Protein AF-A0A6H1Q401-F1 (afdb_monomer_lite)

Foldseek 3Di:
DDPDPVVVVVVVCVVQPPVVVNVVCVVVVVVVVVVVLVVVVVVVPPVNVVVVVVVVVVVVVVVVVVVVVVVVVVVVVVVVVVVVVVVVVVVVVVVVVVVVVVVVVVVVVVVVVVCVVCVVPLQDFDLPDKDKWFWDDQPPDVQFGKTKTQAAVCRVADFLWFKADPQAGQATWHAGDHGMTMGGGQLHQPNWAWKAKPPPRWTFIWGHDHQFKIKTQTTPDLDDDPDPDKIWIWGCCPPVSDRTGRGFFTFDPPPPPPDDSRITMGGGPDGNPDGGMIMTTDGDSPPDPPDPPCVVVVVVVVVVVVVVVVVVVVVVVVVVVVVVVVVVVVVVVVVVVVVVVVVVVVVVVVVVVVVVVVVVVVVVVVVVVVVLVVLLVVLCVQQVVLQDDDPPDPHDHPPDPLSSVCSNVSNDRD

Organism: NCBI:txid2563896

Structure (mmCIF, N/CA/C/O backbone):
data_AF-A0A6H1Q401-F1
#
_entry.id   AF-A0A6H1Q401-F1
#
loop_
_atom_site.group_PDB
_atom_site.id
_atom_site.type_symbol
_atom_site.label_atom_id
_atom_site.label_alt_id
_atom_site.label_comp_id
_atom_site.label_asym_id
_atom_site.label_entity_id
_atom_site.label_seq_id
_atom_site.pdbx_PDB_ins_code
_atom_site.Cartn_x
_atom_site.Cartn_y
_atom_site.Cartn_z
_atom_site.occupancy
_atom_site.B_iso_or_equiv
_atom_site.auth_seq_id
_atom_site.auth_comp_id
_atom_site.auth_asym_id
_atom_site.auth_atom_id
_atom_site.pdbx_PDB_model_num
ATOM 1 N N . MET A 1 1 ? 24.327 -22.464 123.423 1.00 46.72 1 MET A N 1
ATOM 2 C CA . MET A 1 1 ? 24.955 -21.302 122.761 1.00 46.72 1 MET A CA 1
ATOM 3 C C . MET A 1 1 ? 24.947 -21.636 121.276 1.00 46.72 1 MET A C 1
ATOM 5 O O . MET A 1 1 ? 25.871 -22.270 120.793 1.00 46.72 1 MET A O 1
ATOM 9 N N . GLU A 1 2 ? 23.801 -21.433 120.619 1.00 46.38 2 GLU A N 1
ATOM 10 C CA . GLU A 1 2 ? 23.568 -21.918 119.252 1.00 46.38 2 GLU A CA 1
ATOM 11 C C . GLU A 1 2 ? 24.184 -20.957 118.235 1.00 46.38 2 GLU A C 1
ATOM 13 O O . GLU A 1 2 ? 23.692 -19.850 118.025 1.00 46.38 2 GLU A O 1
ATOM 18 N N . THR A 1 3 ? 25.275 -21.387 117.607 1.00 54.56 3 THR A N 1
ATOM 19 C CA . THR A 1 3 ? 25.833 -20.758 116.412 1.00 54.56 3 THR A CA 1
ATOM 20 C C . THR A 1 3 ? 25.003 -21.209 115.213 1.00 54.56 3 THR A C 1
ATOM 22 O O . THR A 1 3 ? 25.087 -22.346 114.747 1.00 54.56 3 THR A O 1
ATOM 25 N N . SER A 1 4 ? 24.102 -20.331 114.778 1.00 55.44 4 SER A N 1
ATOM 26 C CA . SER A 1 4 ? 23.116 -20.632 113.744 1.00 55.44 4 SER A CA 1
ATOM 27 C C . SER A 1 4 ? 23.764 -20.862 112.369 1.00 55.44 4 SER A C 1
ATOM 29 O O . SER A 1 4 ? 24.784 -20.264 112.025 1.00 55.44 4 SER A O 1
ATOM 31 N N . ARG A 1 5 ? 23.115 -21.700 111.547 1.00 59.97 5 ARG A N 1
ATOM 32 C CA . ARG A 1 5 ? 23.405 -21.936 110.115 1.00 59.97 5 ARG A CA 1
ATOM 33 C C . ARG A 1 5 ? 23.562 -20.655 109.283 1.00 59.97 5 ARG A C 1
ATOM 35 O O . ARG A 1 5 ? 24.120 -20.730 108.186 1.00 59.97 5 ARG A O 1
ATOM 42 N N . ASP A 1 6 ? 23.099 -19.512 109.781 1.00 59.75 6 ASP A N 1
ATOM 43 C CA . ASP A 1 6 ? 23.220 -18.239 109.084 1.00 59.75 6 ASP A CA 1
ATOM 44 C C . ASP A 1 6 ? 24.671 -17.759 109.007 1.00 59.75 6 ASP A C 1
ATOM 46 O O . ASP A 1 6 ? 25.044 -17.209 107.975 1.00 59.75 6 ASP A O 1
ATOM 50 N N . ASP A 1 7 ? 25.540 -18.070 109.976 1.00 62.19 7 ASP A N 1
ATOM 51 C CA . ASP A 1 7 ? 26.945 -17.631 109.917 1.00 62.19 7 ASP A CA 1
ATOM 52 C C . ASP A 1 7 ? 27.713 -18.275 108.752 1.00 62.19 7 ASP A C 1
ATOM 54 O O . ASP A 1 7 ? 28.533 -17.620 108.109 1.00 62.19 7 ASP A O 1
ATOM 58 N N . PHE A 1 8 ? 27.400 -19.525 108.390 1.00 66.19 8 PHE A N 1
ATOM 59 C CA . PHE A 1 8 ? 28.020 -20.193 107.238 1.00 66.19 8 PHE A CA 1
ATOM 60 C C . PHE A 1 8 ? 27.525 -19.622 105.904 1.00 66.19 8 PHE A C 1
ATOM 62 O O . PHE A 1 8 ? 28.304 -19.441 104.968 1.00 66.19 8 PHE A O 1
ATOM 69 N N . VAL A 1 9 ? 26.229 -19.311 105.809 1.00 64.12 9 VAL A N 1
ATOM 70 C CA . VAL A 1 9 ? 25.626 -18.730 104.599 1.00 64.12 9 VAL A CA 1
ATOM 71 C C . VAL A 1 9 ? 26.053 -17.271 104.429 1.00 64.12 9 VAL A C 1
ATOM 73 O O . VAL A 1 9 ? 26.276 -16.827 103.303 1.00 64.12 9 VAL A O 1
ATOM 76 N N . ILE A 1 10 ? 26.238 -16.540 105.530 1.00 64.44 10 ILE A N 1
ATOM 77 C CA . ILE A 1 10 ? 26.769 -15.175 105.548 1.00 64.44 10 ILE A CA 1
ATOM 78 C C . ILE A 1 10 ? 28.270 -15.181 105.227 1.00 64.44 10 ILE A C 1
ATOM 80 O O . ILE A 1 10 ? 28.713 -14.342 104.442 1.00 64.44 10 ILE A O 1
ATOM 84 N N . ALA A 1 11 ? 29.051 -16.151 105.716 1.00 66.69 11 ALA A N 1
ATOM 85 C CA . ALA A 1 11 ? 30.448 -16.347 105.313 1.00 66.69 11 ALA A CA 1
ATOM 86 C C . ALA A 1 11 ? 30.572 -16.678 103.812 1.00 66.69 11 ALA A C 1
ATOM 88 O O . ALA A 1 11 ? 31.383 -16.078 103.108 1.00 66.69 11 ALA A O 1
ATOM 89 N N . LEU A 1 12 ? 29.707 -17.551 103.282 1.00 65.69 12 LEU A N 1
ATOM 90 C CA . LEU A 1 12 ? 29.669 -17.883 101.855 1.00 65.69 12 LEU A CA 1
ATOM 91 C C . LEU A 1 12 ? 29.253 -16.673 100.998 1.00 65.69 12 LEU A C 1
ATOM 93 O O . LEU A 1 12 ? 29.895 -16.371 99.992 1.00 65.69 12 LEU A O 1
ATOM 97 N N . ARG A 1 13 ? 28.207 -15.938 101.408 1.00 58.16 13 ARG A N 1
ATOM 98 C CA . ARG A 1 13 ? 27.753 -14.720 100.715 1.00 58.16 13 ARG A CA 1
ATOM 99 C C . ARG A 1 13 ? 28.792 -13.609 100.776 1.00 58.16 13 ARG A C 1
ATOM 101 O O . ARG A 1 13 ? 28.989 -12.931 99.774 1.00 58.16 13 ARG A O 1
ATOM 108 N N . SER A 1 14 ? 29.467 -13.420 101.906 1.00 60.62 14 SER A N 1
ATOM 109 C CA . SER A 1 14 ? 30.488 -12.376 102.059 1.00 60.62 14 SER A CA 1
ATOM 110 C C . SER A 1 14 ? 31.772 -12.696 101.289 1.00 60.62 14 SER A C 1
ATOM 112 O O . SER A 1 14 ? 32.354 -11.784 100.699 1.00 60.62 14 SER A O 1
ATOM 114 N N . ALA A 1 15 ? 32.155 -13.974 101.183 1.00 59.97 15 ALA A N 1
ATOM 115 C CA . ALA A 1 15 ? 33.244 -14.414 100.312 1.00 59.97 15 ALA A CA 1
ATOM 116 C C . ALA A 1 15 ? 32.922 -14.202 98.817 1.00 59.97 15 ALA A C 1
ATOM 118 O O . ALA A 1 15 ? 33.804 -13.820 98.047 1.00 59.97 15 ALA A O 1
ATOM 119 N N . PHE A 1 16 ? 31.657 -14.378 98.406 1.00 57.44 16 PHE A N 1
ATOM 120 C CA . PHE A 1 16 ? 31.231 -14.257 97.004 1.00 57.44 16 PHE A CA 1
ATOM 121 C C . PHE A 1 16 ? 30.747 -12.863 96.563 1.00 57.44 16 PHE A C 1
ATOM 123 O O . PHE A 1 16 ? 30.596 -12.650 95.360 1.00 57.44 16 PHE A O 1
ATOM 130 N N . LEU A 1 17 ? 30.509 -11.905 97.472 1.00 58.00 17 LEU A N 1
ATOM 131 C CA . LEU A 1 17 ? 29.893 -10.598 97.156 1.00 58.00 17 LEU A CA 1
ATOM 132 C C . LEU A 1 17 ? 30.788 -9.368 97.411 1.00 58.00 17 LEU A C 1
ATOM 134 O O . LEU A 1 17 ? 30.283 -8.251 97.520 1.00 58.00 17 LEU A O 1
ATOM 138 N N . LYS A 1 18 ? 32.121 -9.512 97.437 1.00 56.69 18 LYS A N 1
ATOM 139 C CA . LYS A 1 18 ? 33.038 -8.357 97.339 1.00 56.69 18 LYS A CA 1
ATOM 140 C C . LYS A 1 18 ? 33.440 -8.137 95.869 1.00 56.69 18 LYS A C 1
ATOM 142 O O . LYS A 1 18 ? 34.248 -8.872 95.309 1.00 56.69 18 LYS A O 1
ATOM 147 N N . LYS A 1 19 ? 32.867 -7.104 95.230 1.00 58.31 19 LYS A N 1
ATOM 148 C CA . LYS A 1 19 ? 32.931 -6.804 93.774 1.00 58.31 19 LYS A CA 1
ATOM 149 C C . LYS A 1 19 ? 34.328 -6.808 93.118 1.00 58.31 19 LYS A C 1
ATOM 151 O O . LYS A 1 19 ? 34.412 -7.001 91.911 1.00 58.31 19 LYS A O 1
ATOM 156 N N . GLY A 1 20 ? 35.417 -6.615 93.867 1.00 59.16 20 GLY A N 1
ATOM 157 C CA . GLY A 1 20 ? 36.781 -6.593 93.310 1.00 59.16 20 GLY A CA 1
ATOM 158 C C . GLY A 1 20 ? 37.364 -7.976 92.984 1.00 59.16 20 GLY A C 1
ATOM 159 O O . GLY A 1 20 ? 38.128 -8.117 92.031 1.00 59.16 20 GLY A O 1
ATOM 160 N N . THR A 1 21 ? 36.987 -9.014 93.737 1.00 56.66 21 THR A N 1
ATOM 161 C CA . THR A 1 21 ? 37.436 -10.401 93.511 1.00 56.66 21 THR A CA 1
ATOM 162 C C . THR A 1 21 ? 36.475 -11.176 92.608 1.00 56.66 21 THR A C 1
ATOM 164 O O . THR A 1 21 ? 36.896 -12.111 91.935 1.00 56.66 21 THR A O 1
ATOM 167 N N . GLN A 1 22 ? 35.215 -10.741 92.511 1.00 55.84 22 GLN A N 1
ATOM 168 C CA . GLN A 1 22 ? 34.141 -11.408 91.768 1.00 55.84 22 GLN A CA 1
ATOM 169 C C . GLN A 1 22 ? 34.424 -11.555 90.264 1.00 55.84 22 GLN A C 1
ATOM 171 O O . GLN A 1 22 ? 34.212 -12.627 89.705 1.00 55.84 22 GLN A O 1
ATOM 176 N N . GLN A 1 23 ? 34.949 -10.515 89.604 1.00 58.62 23 GLN A N 1
ATOM 177 C CA . GLN A 1 23 ? 35.288 -10.607 88.178 1.00 58.62 23 GLN A CA 1
ATOM 178 C C . GLN A 1 23 ? 36.553 -11.431 87.934 1.00 58.62 23 GLN A C 1
ATOM 180 O O . GLN A 1 23 ? 36.588 -12.211 86.989 1.00 58.62 23 GLN A O 1
ATOM 185 N N . ARG A 1 24 ? 37.565 -11.321 88.804 1.00 56.19 24 ARG A N 1
ATOM 186 C CA . ARG A 1 24 ? 38.810 -12.091 88.665 1.00 56.19 24 ARG A CA 1
ATOM 187 C C . ARG A 1 24 ? 38.565 -13.582 88.885 1.00 56.19 24 ARG A C 1
ATOM 189 O O . ARG A 1 24 ? 39.022 -14.371 88.073 1.00 56.19 24 ARG A O 1
ATOM 196 N N . PHE A 1 25 ? 37.782 -13.958 89.898 1.00 59.19 25 PHE A N 1
ATOM 197 C CA . PHE A 1 25 ? 37.389 -15.351 90.126 1.00 59.19 25 PH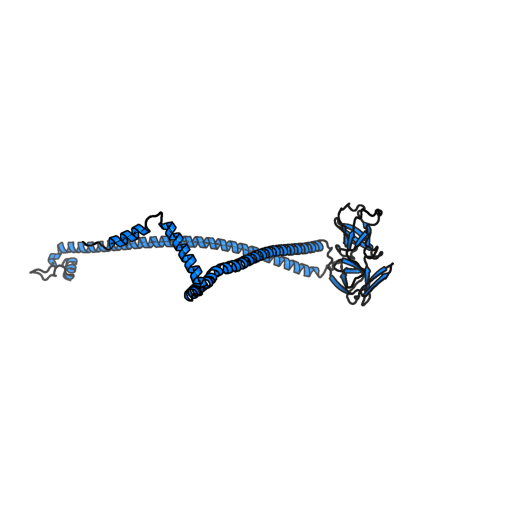E A CA 1
ATOM 198 C C . PHE A 1 25 ? 36.395 -15.869 89.083 1.00 59.19 25 PHE A C 1
ATOM 200 O O . PHE A 1 25 ? 36.513 -17.022 88.691 1.00 59.19 25 PHE A O 1
ATOM 207 N N . SER A 1 26 ? 35.460 -15.049 88.589 1.00 69.38 26 SER A N 1
ATOM 208 C CA . SER A 1 26 ? 34.525 -15.466 87.533 1.00 69.38 26 SER A CA 1
ATOM 209 C C . SER A 1 26 ? 35.250 -15.746 86.217 1.00 69.38 26 SER A C 1
ATOM 211 O O . SER A 1 26 ? 35.066 -16.809 85.639 1.00 69.38 26 SER A O 1
ATOM 213 N N . LEU A 1 27 ? 36.143 -14.849 85.785 1.00 71.62 27 LEU A N 1
ATOM 214 C CA . LEU A 1 27 ? 36.872 -14.981 84.521 1.00 71.62 27 LEU A CA 1
ATOM 215 C C . LEU A 1 27 ? 37.954 -16.071 84.604 1.00 71.62 27 LEU A C 1
ATOM 217 O O . LEU A 1 27 ? 38.062 -16.876 83.686 1.00 71.62 27 LEU A O 1
ATOM 221 N N . LEU A 1 28 ? 38.683 -16.175 85.727 1.00 78.12 28 LEU A N 1
ATOM 222 C CA . LEU A 1 28 ? 39.597 -17.302 85.969 1.00 78.12 28 LEU A CA 1
ATOM 223 C C . LEU A 1 28 ? 38.854 -18.633 86.050 1.00 78.12 28 LEU A C 1
ATOM 225 O O . LEU A 1 28 ? 39.354 -19.611 85.516 1.00 78.12 28 LEU A O 1
ATOM 229 N N . SER A 1 29 ? 37.671 -18.678 86.667 1.00 78.62 29 SER A N 1
ATOM 230 C CA . SER A 1 29 ? 36.835 -19.881 86.694 1.00 78.62 29 SER A CA 1
ATOM 231 C C . SER A 1 29 ? 36.360 -20.243 85.290 1.00 78.62 29 SER A C 1
ATOM 233 O O . SER A 1 29 ? 36.477 -21.391 84.893 1.00 78.62 29 SER A O 1
ATOM 235 N N . LEU A 1 30 ? 35.913 -19.274 84.488 1.00 80.50 30 LEU A N 1
ATOM 236 C CA . LEU A 1 30 ? 35.457 -19.510 83.116 1.00 80.50 30 LEU A CA 1
ATOM 237 C C . LEU A 1 30 ? 36.600 -19.984 82.209 1.00 80.50 30 LEU A C 1
ATOM 239 O O . LEU A 1 30 ? 36.425 -20.939 81.459 1.00 80.50 30 LEU A O 1
ATOM 243 N N . ILE A 1 31 ? 37.783 -19.373 82.322 1.00 83.75 31 ILE A N 1
ATOM 244 C CA . ILE A 1 31 ? 38.999 -19.819 81.629 1.00 83.75 31 ILE A CA 1
ATOM 245 C C . ILE A 1 31 ? 39.406 -21.208 82.120 1.00 83.75 31 ILE A C 1
ATOM 247 O O . ILE A 1 31 ? 39.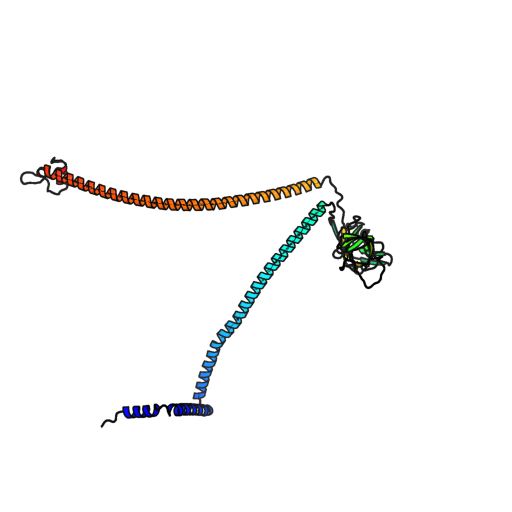707 -22.069 81.301 1.00 83.75 31 ILE A O 1
ATOM 251 N N . PHE A 1 32 ? 39.379 -21.452 83.430 1.00 86.44 32 PHE A N 1
ATOM 252 C CA . PHE A 1 32 ? 39.689 -22.755 84.007 1.00 86.44 32 PHE A CA 1
ATOM 253 C C . PHE A 1 32 ? 38.725 -23.817 83.482 1.00 86.44 32 PHE A C 1
ATOM 255 O O . PHE A 1 32 ? 39.187 -24.789 82.909 1.00 86.44 32 PHE A O 1
ATOM 262 N N . PHE A 1 33 ? 37.411 -23.595 83.550 1.00 84.31 33 PHE A N 1
ATOM 263 C CA . PHE A 1 33 ? 36.400 -24.485 82.983 1.00 84.31 33 PHE A CA 1
ATOM 264 C C . PHE A 1 33 ? 36.566 -24.661 81.475 1.00 84.31 33 PHE A C 1
ATOM 266 O O . PHE A 1 33 ? 36.446 -25.781 80.999 1.00 84.31 33 PHE A O 1
ATOM 273 N N . SER A 1 34 ? 36.886 -23.607 80.721 1.00 84.94 34 SER A N 1
ATOM 274 C CA . SER A 1 34 ? 37.152 -23.702 79.282 1.00 84.94 34 SER A CA 1
ATOM 275 C C . SER A 1 34 ? 38.368 -24.579 78.993 1.00 84.94 34 SER A C 1
ATOM 277 O O . SER A 1 34 ? 38.298 -25.440 78.123 1.00 84.94 34 SER A O 1
ATOM 279 N N . ILE A 1 35 ? 39.472 -24.391 79.722 1.00 85.94 35 ILE A N 1
ATOM 280 C CA . ILE A 1 35 ? 40.687 -25.204 79.588 1.00 85.94 35 ILE A CA 1
ATOM 281 C C . ILE A 1 35 ? 40.404 -26.636 80.042 1.00 85.94 35 ILE A C 1
ATOM 283 O O . ILE A 1 35 ? 40.781 -27.575 79.353 1.00 85.94 35 ILE A O 1
ATOM 287 N N . THR A 1 36 ? 39.691 -26.819 81.153 1.00 82.12 36 THR A N 1
ATOM 288 C CA . THR A 1 36 ? 39.237 -28.120 81.647 1.00 82.12 36 THR A CA 1
ATOM 289 C C . THR A 1 36 ? 38.385 -28.817 80.593 1.00 82.12 36 THR A C 1
ATOM 291 O O . THR A 1 36 ? 38.671 -29.959 80.279 1.00 82.12 36 THR A O 1
ATOM 294 N N . PHE A 1 37 ? 37.413 -28.153 79.966 1.00 78.25 37 PHE A N 1
ATOM 295 C CA . PHE A 1 37 ? 36.607 -28.739 78.892 1.00 78.25 37 PHE A CA 1
ATOM 296 C C . PHE A 1 37 ? 37.421 -29.062 77.640 1.00 78.25 37 PHE A C 1
ATOM 298 O O . PHE A 1 37 ? 37.177 -30.095 77.025 1.00 78.25 37 PHE A O 1
ATOM 305 N N . LEU A 1 38 ? 38.400 -28.232 77.278 1.00 80.81 38 LEU A N 1
ATOM 306 C CA . LEU A 1 38 ? 39.272 -28.468 76.124 1.00 80.81 38 LEU A CA 1
ATOM 307 C C . LEU A 1 38 ? 40.192 -29.675 76.370 1.00 80.81 38 LEU A C 1
ATOM 309 O O . LEU A 1 38 ? 40.321 -30.551 75.518 1.00 80.81 38 LEU A O 1
ATOM 313 N N . VAL A 1 39 ? 40.755 -29.772 77.576 1.00 80.00 39 VAL A N 1
ATOM 314 C CA . VAL A 1 39 ? 41.571 -30.907 78.027 1.00 80.00 39 VAL A CA 1
ATOM 315 C C . VAL A 1 39 ? 40.718 -32.171 78.173 1.00 80.00 39 VAL A C 1
ATOM 317 O O . VAL A 1 39 ? 41.098 -33.224 77.680 1.00 80.00 39 VAL A O 1
ATOM 320 N N . LEU A 1 40 ? 39.529 -32.097 78.773 1.00 71.62 40 LEU A N 1
ATOM 321 C CA . LEU A 1 40 ? 38.599 -33.229 78.830 1.00 71.62 40 LEU A CA 1
ATOM 322 C C . LEU A 1 40 ? 38.137 -33.646 77.423 1.00 71.62 40 LEU A C 1
ATOM 324 O O . LEU A 1 40 ? 37.938 -34.832 77.174 1.00 71.62 40 LEU A O 1
ATOM 328 N N . GLY A 1 41 ? 38.006 -32.699 76.493 1.00 69.25 41 GLY A N 1
ATOM 329 C CA . GLY A 1 41 ? 37.706 -32.966 75.089 1.00 69.25 41 GLY A CA 1
ATOM 330 C C . GLY A 1 41 ? 38.818 -33.742 74.381 1.00 69.25 41 GLY A C 1
ATOM 331 O O . GLY A 1 41 ? 38.518 -34.625 73.581 1.00 69.25 41 GLY A O 1
ATOM 332 N N . SER A 1 42 ? 40.089 -33.496 74.721 1.00 74.94 42 SER A N 1
ATOM 333 C CA . SER A 1 42 ? 41.223 -34.225 74.132 1.00 74.94 42 SER A CA 1
ATOM 334 C C . SER A 1 42 ? 41.362 -35.666 74.640 1.00 74.94 42 SER A C 1
ATOM 336 O O . SER A 1 42 ? 41.959 -36.499 73.961 1.00 74.94 42 SER A O 1
ATOM 338 N N . PHE A 1 43 ? 40.764 -36.001 75.790 1.00 70.75 43 PHE A N 1
ATOM 339 C CA . PHE A 1 43 ? 40.815 -37.343 76.386 1.00 70.75 43 PHE A CA 1
ATOM 340 C C . PHE A 1 43 ? 39.794 -38.350 75.813 1.00 70.75 43 PHE A C 1
ATOM 342 O O . PHE A 1 43 ? 39.603 -39.420 76.388 1.00 70.75 43 PHE A O 1
ATOM 349 N N . ASN A 1 44 ? 39.140 -38.061 74.679 1.00 64.62 44 ASN A N 1
ATOM 350 C CA . ASN A 1 44 ? 38.144 -38.945 74.043 1.00 64.62 44 ASN A CA 1
ATOM 351 C C . ASN A 1 44 ? 37.035 -39.428 75.005 1.00 64.62 44 ASN A C 1
ATOM 353 O O . ASN A 1 44 ? 36.508 -40.539 74.880 1.00 64.62 44 ASN A O 1
ATOM 357 N N . PHE A 1 45 ? 36.647 -38.599 75.981 1.00 72.25 45 PHE A N 1
ATOM 358 C CA . PHE A 1 45 ? 35.564 -38.949 76.894 1.00 72.25 45 PHE A CA 1
ATOM 359 C C . PHE A 1 45 ? 34.232 -39.030 76.140 1.00 72.25 45 PHE A C 1
ATOM 361 O O . PHE A 1 45 ? 33.754 -38.063 75.543 1.00 72.25 45 PHE A O 1
ATOM 368 N N . LYS A 1 46 ? 33.581 -40.193 76.233 1.00 74.38 46 LYS A N 1
ATOM 369 C CA . LYS A 1 46 ? 32.341 -40.509 75.506 1.00 74.38 46 LYS A CA 1
ATOM 370 C C . LYS A 1 46 ? 31.225 -39.479 75.740 1.00 74.38 46 LYS A C 1
ATOM 372 O O . LYS A 1 46 ? 30.482 -39.176 74.811 1.00 74.38 46 LYS A O 1
ATOM 377 N N . ALA A 1 47 ? 31.139 -38.901 76.941 1.00 77.25 47 ALA A N 1
ATOM 378 C CA . ALA A 1 47 ? 30.142 -37.886 77.293 1.00 77.25 47 ALA A CA 1
ATOM 379 C C . ALA A 1 47 ? 30.234 -36.617 76.424 1.00 77.25 47 ALA A C 1
ATOM 381 O O . ALA A 1 47 ? 29.209 -36.090 76.001 1.00 77.25 47 ALA A O 1
ATOM 382 N N . ILE A 1 48 ? 31.447 -36.167 76.095 1.00 77.31 48 ILE A N 1
ATOM 383 C CA . ILE A 1 48 ? 31.674 -34.935 75.322 1.00 77.31 48 ILE A CA 1
ATOM 3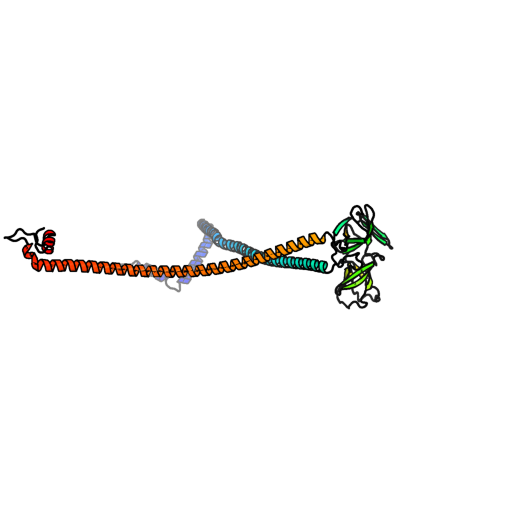84 C C . ILE A 1 48 ? 31.287 -35.154 73.862 1.00 77.31 48 ILE A C 1
ATOM 386 O O . ILE A 1 48 ? 30.581 -34.333 73.286 1.00 77.31 48 ILE A O 1
ATOM 390 N N . SER A 1 49 ? 31.607 -36.331 73.314 1.00 74.75 49 SER A N 1
ATOM 391 C CA . SER A 1 49 ? 31.179 -36.712 71.963 1.00 74.75 49 SER A CA 1
ATOM 392 C C . SER A 1 49 ? 29.650 -36.797 71.808 1.00 74.75 49 SER A C 1
ATOM 394 O O . SER A 1 49 ? 29.124 -36.543 70.727 1.00 74.75 49 SER A O 1
ATOM 396 N N . TYR A 1 50 ? 28.910 -37.133 72.875 1.00 81.69 50 TYR A N 1
ATOM 397 C CA . TYR A 1 50 ? 27.441 -37.132 72.858 1.00 81.69 50 TYR A CA 1
ATOM 398 C C . TYR A 1 50 ? 26.862 -35.717 72.888 1.00 81.69 50 TYR A C 1
ATOM 400 O O . TYR A 1 50 ? 25.899 -35.435 72.171 1.00 81.69 50 TYR A O 1
ATOM 408 N N . VAL A 1 51 ? 27.452 -34.824 73.685 1.00 81.38 51 VAL A N 1
ATOM 409 C CA . VAL A 1 51 ? 27.053 -33.412 73.733 1.00 81.38 51 VAL A CA 1
ATOM 410 C C . VAL A 1 51 ? 27.312 -32.746 72.385 1.00 81.38 51 VAL A C 1
ATOM 412 O O . VAL A 1 51 ? 26.415 -32.104 71.848 1.00 81.38 51 VAL A O 1
ATOM 415 N N . GLU A 1 52 ? 28.480 -32.977 71.788 1.00 79.38 52 GLU A N 1
ATOM 416 C CA . GLU A 1 52 ? 28.830 -32.443 70.470 1.00 79.38 52 GLU A CA 1
ATOM 417 C C . GLU A 1 52 ? 27.860 -32.920 69.380 1.00 79.38 52 GLU A C 1
ATOM 419 O O . GLU A 1 52 ? 27.324 -32.108 68.629 1.00 79.38 52 GLU A O 1
ATOM 424 N N . LYS A 1 53 ? 27.536 -34.221 69.344 1.00 82.00 53 LYS A N 1
ATOM 425 C CA . LYS A 1 53 ? 26.533 -34.765 68.412 1.00 82.00 53 LYS A CA 1
ATOM 426 C C . LYS A 1 53 ? 25.156 -34.133 68.600 1.00 82.00 53 LYS A C 1
ATOM 428 O O . LYS A 1 53 ? 24.476 -33.860 67.618 1.00 82.00 53 LYS A O 1
ATOM 433 N N . THR A 1 54 ? 24.760 -33.874 69.845 1.00 83.94 54 THR A N 1
ATOM 434 C CA . THR A 1 54 ? 23.462 -33.256 70.155 1.00 83.94 54 THR A CA 1
ATOM 435 C C . THR A 1 54 ? 23.424 -31.789 69.728 1.00 83.94 54 THR A C 1
ATOM 437 O O . THR A 1 54 ? 22.434 -31.342 69.156 1.00 83.94 54 THR A O 1
ATOM 440 N N . ILE A 1 55 ? 24.514 -31.048 69.947 1.00 83.56 55 ILE A N 1
ATOM 441 C CA . ILE A 1 55 ? 24.652 -29.662 69.488 1.00 83.56 55 ILE A CA 1
ATOM 442 C C . ILE A 1 55 ? 24.626 -29.613 67.958 1.00 83.56 55 ILE A C 1
ATOM 444 O O . ILE A 1 55 ? 23.861 -28.836 67.392 1.00 83.56 55 ILE A O 1
ATOM 448 N N . ASN A 1 56 ? 25.387 -30.478 67.288 1.00 83.06 56 ASN A N 1
ATOM 449 C CA . ASN A 1 56 ? 25.430 -30.526 65.828 1.00 83.06 56 ASN A CA 1
ATOM 450 C C . ASN A 1 56 ? 24.062 -30.880 65.226 1.00 83.06 56 ASN A C 1
ATOM 452 O O . ASN A 1 56 ? 23.642 -30.242 64.267 1.00 83.06 56 ASN A O 1
ATOM 456 N N . GLU A 1 57 ? 23.311 -31.807 65.825 1.00 81.81 57 GLU A N 1
ATOM 457 C CA . GLU A 1 57 ? 21.947 -32.141 65.391 1.00 81.81 57 GLU A CA 1
ATOM 458 C C . GLU A 1 57 ? 20.991 -30.933 65.482 1.00 81.81 57 GLU A C 1
ATOM 460 O O . GLU A 1 57 ? 20.186 -30.690 64.580 1.00 81.81 57 GLU A O 1
ATOM 465 N N . ILE A 1 58 ? 21.103 -30.128 66.543 1.00 82.62 58 ILE A N 1
ATOM 466 C CA . ILE A 1 58 ? 20.314 -28.897 66.722 1.00 82.62 58 ILE A CA 1
ATOM 467 C C . ILE A 1 58 ? 20.740 -27.820 65.711 1.00 82.62 58 ILE A C 1
ATOM 469 O O . ILE A 1 58 ? 19.891 -27.130 65.138 1.00 82.62 58 ILE A O 1
ATOM 473 N N . VAL A 1 59 ? 22.041 -27.688 65.447 1.00 84.62 59 VAL A N 1
ATOM 474 C CA . VAL A 1 59 ? 22.584 -26.735 64.466 1.00 84.62 59 VAL A CA 1
ATOM 475 C C . VAL A 1 59 ? 22.143 -27.103 63.047 1.00 84.62 59 VAL A C 1
ATOM 477 O O . VAL A 1 59 ? 21.669 -26.243 62.306 1.00 84.62 59 VAL A O 1
ATOM 480 N N . TYR A 1 60 ? 22.194 -28.382 62.674 1.00 80.62 60 TYR A N 1
ATOM 481 C CA . TYR A 1 60 ? 21.764 -28.824 61.347 1.00 80.62 60 TYR A CA 1
ATOM 482 C C . TYR A 1 60 ? 20.256 -28.667 61.137 1.00 80.62 60 TYR A C 1
ATOM 484 O O . TYR A 1 60 ? 19.831 -28.221 60.071 1.00 80.62 60 TYR A O 1
ATOM 492 N N . ARG A 1 61 ? 19.437 -28.939 62.160 1.00 76.62 61 ARG A N 1
ATOM 493 C CA . ARG A 1 61 ? 17.982 -28.717 62.084 1.00 76.62 61 ARG A CA 1
ATOM 494 C C . ARG A 1 61 ? 17.611 -27.236 62.041 1.00 76.62 61 ARG A C 1
ATOM 496 O O . ARG A 1 61 ? 16.693 -26.862 61.317 1.00 76.62 61 ARG A O 1
ATOM 503 N N . SER A 1 62 ? 18.323 -26.385 62.776 1.00 76.75 62 SER A N 1
ATOM 504 C CA . SER A 1 62 ? 18.065 -24.939 62.765 1.00 76.75 62 SER A CA 1
ATOM 505 C C . SER A 1 62 ? 18.520 -24.266 61.461 1.00 76.75 62 SER A C 1
ATOM 507 O O . SER A 1 62 ? 17.837 -23.364 60.980 1.00 76.75 62 SER A O 1
ATOM 509 N N . SER A 1 63 ? 19.574 -24.770 60.809 1.00 71.38 63 SER A N 1
ATOM 510 C CA . SER A 1 63 ? 20.026 -24.310 59.484 1.00 71.38 63 SER A CA 1
ATOM 511 C C . SER A 1 63 ? 18.946 -24.425 58.390 1.00 71.38 63 SER A C 1
ATOM 513 O O . SER A 1 63 ? 18.813 -23.548 57.531 1.00 71.38 63 SER A O 1
ATOM 515 N N . PHE A 1 64 ? 18.089 -25.451 58.454 1.00 66.31 64 PHE A N 1
ATOM 516 C CA . PHE A 1 64 ? 16.963 -25.608 57.524 1.00 66.31 64 PHE A CA 1
ATOM 517 C C . PHE A 1 64 ? 15.882 -24.522 57.701 1.00 66.31 64 PHE A C 1
ATOM 519 O O . PHE A 1 64 ? 15.267 -24.087 56.731 1.00 66.31 64 PHE A O 1
ATOM 526 N N . ILE A 1 65 ? 15.680 -24.035 58.930 1.00 70.00 65 ILE A N 1
ATOM 527 C CA . ILE A 1 65 ? 14.689 -22.991 59.247 1.00 70.00 65 ILE A CA 1
ATOM 528 C C . ILE A 1 65 ? 15.186 -21.613 58.788 1.00 70.00 65 ILE A C 1
ATOM 530 O O . ILE A 1 65 ? 14.397 -20.798 58.316 1.00 70.00 65 ILE A O 1
ATOM 534 N N . VAL A 1 66 ? 16.496 -21.367 58.882 1.00 73.12 66 VAL A N 1
ATOM 535 C CA . VAL A 1 66 ? 17.113 -20.089 58.484 1.00 73.12 66 VAL A CA 1
ATOM 536 C C . VAL A 1 66 ? 17.221 -19.950 56.960 1.00 73.12 66 VAL A C 1
ATOM 538 O O . VAL A 1 66 ? 17.058 -18.852 56.441 1.00 73.12 66 VAL A O 1
ATOM 541 N N . SER A 1 67 ? 17.428 -21.051 56.231 1.00 68.94 67 SER A N 1
ATOM 542 C CA . SER A 1 67 ? 17.586 -21.038 54.764 1.00 68.94 67 SER A CA 1
ATOM 543 C C . SER A 1 67 ? 16.270 -21.081 53.969 1.00 68.94 67 SER A C 1
ATOM 545 O O . SER A 1 67 ? 16.258 -20.784 52.772 1.00 68.94 67 SER A O 1
ATOM 547 N N . GLY A 1 68 ? 15.144 -21.422 54.606 1.00 71.69 68 GLY A N 1
ATOM 548 C CA . GLY A 1 68 ? 13.820 -21.441 53.969 1.00 71.69 68 GLY A CA 1
ATOM 549 C C . GLY A 1 68 ? 13.344 -20.071 53.444 1.00 71.69 68 GLY A C 1
ATOM 550 O O . GLY A 1 68 ? 12.955 -19.983 52.276 1.00 71.69 68 GLY A O 1
ATOM 551 N N . PRO A 1 69 ? 13.388 -18.993 54.254 1.00 72.31 69 PRO A N 1
ATOM 552 C CA . PRO A 1 69 ? 12.959 -17.655 53.837 1.00 72.31 69 PRO A CA 1
ATOM 553 C C . PRO A 1 69 ? 13.795 -17.069 52.693 1.00 72.31 69 PRO A C 1
ATOM 555 O O . PRO A 1 69 ? 13.245 -16.431 51.800 1.00 72.31 69 PRO A O 1
ATOM 558 N N . GLU A 1 70 ? 15.107 -17.311 52.688 1.00 70.75 70 GLU A N 1
ATOM 559 C CA . GLU A 1 70 ? 16.037 -16.782 51.682 1.00 70.75 70 GLU A CA 1
ATOM 560 C C . GLU A 1 70 ? 15.733 -17.337 50.281 1.00 70.75 70 GLU A C 1
ATOM 562 O O . GLU A 1 70 ? 15.512 -16.572 49.341 1.00 70.75 70 GLU A O 1
ATOM 567 N N . LYS A 1 71 ? 15.571 -18.663 50.159 1.00 66.88 71 LYS A N 1
ATOM 568 C CA . LYS A 1 71 ? 15.183 -19.310 48.891 1.00 66.88 71 LYS A CA 1
ATOM 569 C C . LYS A 1 71 ? 13.772 -18.943 48.427 1.00 66.88 71 LYS A C 1
ATOM 571 O O . LYS A 1 71 ? 13.509 -18.908 47.225 1.00 66.88 71 LYS A O 1
ATOM 576 N N . PHE A 1 72 ? 12.853 -18.668 49.354 1.00 69.06 72 PHE A N 1
ATOM 577 C CA . PHE A 1 72 ? 11.497 -18.231 49.015 1.00 69.06 72 PHE A CA 1
ATOM 578 C C . PHE A 1 72 ? 11.475 -16.798 48.459 1.00 69.06 72 PHE A C 1
ATOM 580 O O . PHE A 1 72 ? 10.715 -16.508 47.533 1.00 69.06 72 PHE A O 1
ATOM 587 N N . LEU A 1 73 ? 12.318 -15.906 48.984 1.00 71.12 73 LEU A N 1
ATOM 588 C CA . LEU A 1 73 ? 12.434 -14.531 48.493 1.00 71.12 73 LEU A CA 1
ATOM 589 C C . LEU A 1 73 ? 13.085 -14.470 47.106 1.00 71.12 73 LEU A C 1
ATOM 591 O O . LEU A 1 73 ? 12.601 -13.736 46.241 1.00 71.12 73 LEU A O 1
ATOM 595 N N . GLU A 1 74 ? 14.122 -15.275 46.869 1.00 68.69 74 GLU A N 1
ATOM 596 C CA . GLU A 1 74 ? 14.824 -15.301 45.584 1.00 68.69 74 GLU A CA 1
ATOM 597 C C . GLU A 1 74 ? 13.908 -15.787 44.442 1.00 68.69 74 GLU A C 1
ATOM 599 O O . GLU A 1 74 ? 13.783 -15.112 43.420 1.00 68.69 74 GLU A O 1
ATOM 604 N N . ASN A 1 75 ? 13.150 -16.875 44.641 1.00 64.88 75 ASN A N 1
ATOM 605 C CA . ASN A 1 75 ? 12.250 -17.410 43.607 1.00 64.88 75 ASN A CA 1
ATOM 606 C C . ASN A 1 75 ? 11.074 -16.476 43.258 1.00 64.88 75 ASN A C 1
ATOM 608 O O . ASN A 1 75 ? 10.672 -16.397 42.096 1.00 64.88 75 ASN A O 1
ATOM 612 N N . ASN A 1 76 ? 10.513 -15.751 44.232 1.00 73.50 76 ASN A N 1
ATOM 613 C CA . ASN A 1 76 ? 9.357 -14.879 43.988 1.00 73.50 76 ASN A CA 1
ATOM 614 C C . ASN A 1 76 ? 9.736 -13.558 43.302 1.00 73.50 76 ASN A C 1
ATOM 616 O O . ASN A 1 76 ? 8.954 -13.035 42.503 1.00 73.50 76 ASN A O 1
ATOM 620 N N . TYR A 1 77 ? 10.941 -13.036 43.553 1.00 77.88 77 TYR A N 1
ATOM 621 C CA . TYR A 1 77 ? 11.410 -11.809 42.908 1.00 77.88 77 TYR A CA 1
ATOM 622 C C . TYR A 1 77 ? 11.507 -11.961 41.381 1.00 77.88 77 TYR A C 1
ATOM 624 O O . TYR A 1 77 ? 11.032 -11.096 40.638 1.00 77.88 77 TYR A O 1
ATOM 632 N N . PHE A 1 78 ? 12.049 -13.085 40.895 1.00 79.19 78 PHE A N 1
ATOM 633 C CA . PHE A 1 78 ? 12.151 -13.352 39.457 1.00 79.19 78 PHE A CA 1
ATOM 634 C C . PHE A 1 78 ? 10.782 -13.502 38.784 1.00 79.19 78 PHE A C 1
ATOM 636 O O . PHE A 1 78 ? 10.581 -12.962 37.695 1.00 79.19 78 PHE A O 1
ATOM 643 N N . ILE A 1 79 ? 9.821 -14.165 39.437 1.00 79.31 79 ILE A N 1
ATOM 644 C CA . ILE A 1 79 ? 8.469 -14.363 38.893 1.00 79.31 79 ILE A CA 1
ATOM 645 C C . ILE A 1 79 ? 7.759 -13.017 38.724 1.00 79.31 79 ILE A C 1
ATOM 647 O O . ILE A 1 79 ? 7.281 -12.713 37.629 1.00 79.31 79 ILE A O 1
ATOM 651 N N . ILE A 1 80 ? 7.757 -12.177 39.764 1.00 83.38 80 ILE A N 1
ATOM 652 C CA . ILE A 1 80 ? 7.093 -10.864 39.738 1.00 83.38 80 ILE A CA 1
ATOM 653 C C . ILE A 1 80 ? 7.753 -9.946 38.704 1.00 83.38 80 ILE A C 1
ATOM 655 O O . ILE A 1 80 ? 7.057 -9.316 37.907 1.00 83.38 80 ILE A O 1
ATOM 659 N N . LYS A 1 81 ? 9.091 -9.910 38.657 1.00 86.56 81 LYS A N 1
ATOM 660 C CA . LYS A 1 81 ? 9.829 -9.121 37.663 1.00 86.56 81 LYS A CA 1
ATOM 661 C C . LYS A 1 81 ? 9.531 -9.580 36.234 1.00 86.56 81 LYS A C 1
ATOM 663 O O . LYS A 1 81 ? 9.312 -8.741 35.364 1.00 86.56 81 LYS A O 1
ATOM 668 N N . SER A 1 82 ? 9.480 -10.892 35.989 1.00 83.44 82 SER A N 1
ATOM 669 C CA . SER A 1 82 ? 9.135 -11.429 34.667 1.00 83.44 82 SER A CA 1
ATOM 670 C C . SER A 1 82 ? 7.708 -11.060 34.257 1.00 83.44 82 SER A C 1
ATOM 672 O O . SER A 1 82 ? 7.481 -10.688 33.109 1.00 83.44 82 SER A O 1
ATOM 674 N N . HIS A 1 83 ? 6.761 -11.083 35.201 1.00 90.38 83 HIS A N 1
ATOM 675 C CA . HIS A 1 83 ? 5.363 -10.783 34.924 1.00 90.38 83 HIS A CA 1
ATOM 676 C C . HIS A 1 83 ? 5.143 -9.295 34.622 1.00 90.38 83 HIS A C 1
ATOM 678 O O . HIS A 1 83 ? 4.418 -8.961 33.687 1.00 90.38 83 HIS A O 1
ATOM 684 N N . LEU A 1 84 ? 5.825 -8.404 35.351 1.00 89.19 84 LEU A N 1
ATOM 685 C CA . LEU A 1 84 ? 5.810 -6.965 35.074 1.00 89.19 84 LEU A CA 1
ATOM 686 C C . LEU A 1 84 ? 6.434 -6.640 33.711 1.00 89.19 84 LEU A C 1
ATOM 688 O O . LEU A 1 84 ? 5.859 -5.864 32.951 1.00 89.19 84 LEU A O 1
ATOM 692 N N . ASN A 1 85 ? 7.558 -7.277 33.368 1.00 92.06 85 ASN A N 1
ATOM 693 C CA . ASN A 1 85 ? 8.177 -7.112 32.052 1.00 92.06 85 ASN A CA 1
ATOM 694 C C . ASN A 1 85 ? 7.246 -7.584 30.924 1.00 92.06 85 ASN A C 1
ATOM 696 O O . ASN A 1 85 ? 7.048 -6.847 29.963 1.00 92.06 85 ASN A O 1
ATOM 700 N N . LEU A 1 86 ? 6.624 -8.761 31.067 1.00 92.88 86 LEU A N 1
ATOM 701 C CA . LEU A 1 86 ? 5.640 -9.283 30.109 1.00 92.88 86 LEU A CA 1
ATOM 702 C C . LEU A 1 86 ? 4.441 -8.344 29.935 1.00 92.88 86 LEU A C 1
ATOM 704 O O . LEU A 1 86 ? 3.957 -8.155 28.821 1.00 92.88 86 LEU A O 1
ATOM 708 N N . TYR A 1 87 ? 3.954 -7.750 31.025 1.00 93.62 87 TYR A N 1
ATOM 709 C CA . TYR A 1 87 ? 2.839 -6.809 30.978 1.00 93.62 87 TYR A CA 1
ATOM 710 C C . TYR A 1 87 ? 3.199 -5.521 30.222 1.00 93.62 87 TYR A C 1
ATOM 712 O O . TYR A 1 87 ? 2.441 -5.093 29.346 1.00 93.62 87 TYR A O 1
ATOM 720 N N . GLU A 1 88 ? 4.359 -4.926 30.511 1.00 93.56 88 GLU A N 1
ATOM 721 C CA . GLU A 1 88 ? 4.840 -3.730 29.806 1.00 93.56 88 GLU A CA 1
ATOM 722 C C . GLU A 1 88 ? 5.119 -4.011 28.325 1.00 93.56 88 GLU A C 1
ATOM 724 O O . GLU A 1 88 ? 4.736 -3.228 27.452 1.00 93.56 88 GLU A O 1
ATOM 729 N N . GLU A 1 89 ? 5.712 -5.163 28.015 1.00 93.12 89 GLU A N 1
ATOM 730 C CA . GLU A 1 89 ? 5.977 -5.586 26.642 1.00 93.12 89 GLU A CA 1
ATOM 731 C C . GLU A 1 89 ? 4.675 -5.827 25.868 1.00 93.12 89 GLU A C 1
ATOM 733 O O . GLU A 1 89 ? 4.520 -5.338 24.748 1.00 93.12 89 GLU A O 1
ATOM 738 N N . ASN A 1 90 ? 3.679 -6.467 26.488 1.00 95.25 90 ASN A N 1
ATOM 739 C CA . ASN A 1 90 ? 2.358 -6.639 25.891 1.00 95.25 90 ASN A CA 1
ATOM 740 C C . ASN A 1 90 ? 1.669 -5.291 25.634 1.00 95.25 90 ASN A C 1
ATOM 742 O O . ASN A 1 90 ? 1.128 -5.070 24.552 1.00 95.25 90 ASN A O 1
ATOM 746 N N . LYS A 1 91 ? 1.725 -4.351 26.586 1.00 94.94 91 LYS A N 1
ATOM 747 C CA . LYS A 1 91 ? 1.158 -3.002 26.428 1.00 94.94 91 LYS A CA 1
ATOM 748 C C . LYS A 1 91 ? 1.837 -2.232 25.291 1.00 94.94 91 LYS A C 1
ATOM 750 O O . LYS A 1 91 ? 1.149 -1.600 24.484 1.00 94.94 91 LYS A O 1
ATOM 755 N N . LYS A 1 92 ? 3.167 -2.323 25.192 1.00 94.94 92 LYS A N 1
ATOM 756 C CA . LYS A 1 92 ? 3.950 -1.743 24.095 1.00 94.94 92 LYS A CA 1
ATOM 757 C C . LYS A 1 92 ? 3.562 -2.366 22.754 1.00 94.94 92 LYS A C 1
ATOM 759 O O . LYS A 1 92 ? 3.224 -1.626 21.831 1.00 94.94 92 LYS A O 1
ATOM 764 N N . ASN A 1 93 ? 3.496 -3.693 22.668 1.00 93.19 93 ASN A N 1
ATOM 765 C CA . ASN A 1 93 ? 3.069 -4.410 21.463 1.00 93.19 93 ASN A CA 1
ATOM 766 C C . ASN A 1 93 ? 1.649 -4.016 21.035 1.00 93.19 93 ASN A C 1
ATOM 768 O O . ASN A 1 93 ? 1.399 -3.798 19.853 1.00 93.19 93 ASN A O 1
ATOM 772 N N . LEU A 1 94 ? 0.729 -3.837 21.986 1.00 95.00 94 LEU A N 1
ATOM 773 C CA . LEU A 1 94 ? -0.637 -3.385 21.713 1.00 95.00 94 LEU A CA 1
ATOM 774 C C . LEU A 1 94 ? -0.677 -1.962 21.142 1.00 95.00 94 LEU A C 1
ATOM 776 O O . LEU A 1 94 ? -1.468 -1.675 20.241 1.00 95.00 94 LEU A O 1
ATOM 780 N N . SER A 1 95 ? 0.165 -1.065 21.662 1.00 92.62 95 SER A N 1
ATOM 781 C CA . SER A 1 95 ? 0.282 0.307 21.154 1.00 92.62 95 SER A CA 1
ATOM 782 C C . SER A 1 95 ? 0.865 0.346 19.740 1.00 92.62 95 SER A C 1
ATOM 784 O O . SER A 1 95 ? 0.338 1.044 18.872 1.00 92.62 95 SER A O 1
ATOM 786 N N . GLU A 1 96 ? 1.879 -0.478 19.480 1.00 93.88 96 GLU A N 1
ATOM 787 C CA . GLU A 1 96 ? 2.521 -0.585 18.176 1.00 93.88 96 GLU A CA 1
ATOM 788 C C . GLU A 1 96 ? 1.577 -1.208 17.143 1.00 93.88 96 GLU A C 1
ATOM 790 O O . GLU A 1 96 ? 1.442 -0.691 16.037 1.00 93.88 96 GLU A O 1
ATOM 795 N N . LEU A 1 97 ? 0.821 -2.240 17.529 1.00 93.12 97 LEU A N 1
ATOM 796 C CA . LEU A 1 97 ? -0.205 -2.848 16.684 1.00 93.12 97 LEU A CA 1
ATOM 797 C C . LEU A 1 97 ? -1.294 -1.837 16.299 1.00 93.12 97 LEU A C 1
ATOM 799 O O . LEU A 1 97 ? -1.701 -1.785 15.140 1.00 93.12 97 LEU A O 1
ATOM 803 N N . LYS A 1 98 ? -1.755 -1.005 17.244 1.00 89.50 98 LYS A N 1
ATOM 804 C CA . LYS A 1 98 ? -2.716 0.073 16.950 1.00 89.50 98 LYS A CA 1
ATOM 805 C C . LYS A 1 98 ? -2.140 1.093 15.970 1.00 89.50 98 LYS A C 1
ATOM 807 O O . LYS A 1 98 ? -2.832 1.490 15.038 1.00 89.50 98 LYS A O 1
ATOM 812 N N . ARG A 1 99 ? -0.878 1.490 16.155 1.00 93.00 99 ARG A N 1
ATOM 813 C CA . ARG A 1 99 ? -0.177 2.420 15.259 1.00 93.00 99 ARG A CA 1
ATOM 814 C C . ARG A 1 99 ? -0.044 1.851 13.846 1.00 93.00 99 ARG A C 1
ATOM 816 O O . ARG A 1 99 ? -0.323 2.559 12.884 1.00 93.00 99 ARG A O 1
ATOM 823 N N . LEU A 1 100 ? 0.353 0.584 13.725 1.00 91.06 100 LEU A N 1
ATOM 824 C CA . LEU A 1 100 ? 0.489 -0.106 12.441 1.00 91.06 100 LEU A CA 1
ATOM 825 C C . LEU A 1 100 ? -0.858 -0.228 11.725 1.00 91.06 100 LEU A C 1
ATOM 827 O O . LEU A 1 100 ? -0.943 0.138 10.561 1.00 91.06 100 LEU A O 1
ATOM 831 N N . ARG A 1 101 ? -1.923 -0.625 12.433 1.00 87.25 101 ARG A N 1
ATOM 832 C CA . ARG A 1 101 ? -3.285 -0.646 11.872 1.00 87.25 101 ARG A CA 1
ATOM 833 C C . ARG A 1 101 ? -3.746 0.732 11.399 1.00 87.25 101 ARG A C 1
ATOM 835 O O . ARG A 1 101 ? -4.365 0.835 10.352 1.00 87.25 101 ARG A O 1
ATOM 842 N N . GLY A 1 102 ? -3.427 1.792 12.145 1.00 86.94 102 GLY A N 1
ATOM 843 C CA . GLY A 1 102 ? -3.736 3.163 11.730 1.00 86.94 102 GLY A CA 1
ATOM 844 C C . GLY A 1 102 ? -3.008 3.578 10.447 1.00 86.94 102 GLY A C 1
ATOM 845 O O . GLY A 1 102 ? -3.601 4.232 9.594 1.00 86.94 102 GLY A O 1
ATOM 846 N N . LYS A 1 103 ? -1.743 3.170 10.283 1.00 87.25 103 LYS A N 1
ATOM 847 C CA . LYS A 1 103 ? -0.989 3.393 9.040 1.00 87.25 103 LYS A CA 1
ATOM 848 C C . LYS A 1 103 ? -1.580 2.629 7.858 1.00 87.25 103 LYS A C 1
ATOM 850 O O . LYS A 1 103 ? -1.701 3.211 6.790 1.00 87.25 103 LYS A O 1
ATOM 855 N N . ASP A 1 104 ? -1.952 1.372 8.072 1.00 87.06 104 ASP A N 1
ATOM 856 C CA . ASP A 1 104 ? -2.552 0.505 7.054 1.00 87.06 104 ASP A CA 1
ATOM 857 C C . ASP A 1 104 ? -3.881 1.090 6.542 1.00 87.06 104 ASP A C 1
ATOM 859 O O . ASP A 1 104 ? -4.033 1.334 5.349 1.00 87.06 104 ASP A O 1
ATOM 863 N N . LEU A 1 105 ? -4.770 1.489 7.462 1.00 79.62 105 LEU A N 1
ATOM 864 C CA . LEU A 1 105 ? -6.011 2.215 7.152 1.00 79.62 105 LEU A CA 1
ATOM 865 C C . LEU A 1 105 ? -5.756 3.510 6.370 1.00 79.62 105 LEU A C 1
ATOM 867 O O . LEU A 1 105 ? -6.429 3.791 5.383 1.00 79.62 105 LEU A O 1
ATOM 871 N N . SER A 1 106 ? -4.779 4.316 6.797 1.00 81.75 106 SER A N 1
ATOM 872 C CA . SER A 1 106 ? -4.427 5.548 6.083 1.00 81.75 106 SER A CA 1
ATOM 873 C C . SER A 1 106 ? -3.927 5.262 4.668 1.00 81.75 106 SER A C 1
ATOM 875 O O . SER A 1 106 ? -4.225 6.027 3.754 1.00 81.75 106 SER A O 1
ATOM 877 N N . GLN A 1 107 ? -3.158 4.190 4.481 1.00 82.50 107 GLN A N 1
ATOM 878 C CA . GLN A 1 107 ? -2.646 3.784 3.179 1.00 82.50 107 GLN A CA 1
ATOM 879 C C . GLN A 1 107 ? -3.777 3.298 2.269 1.00 82.50 107 GLN A C 1
ATOM 881 O O . GLN A 1 107 ? -3.821 3.679 1.101 1.00 82.50 107 GLN A O 1
ATOM 886 N N . GLU A 1 108 ? -4.719 2.526 2.806 1.00 78.31 108 GLU A N 1
ATOM 887 C CA . GLU A 1 108 ? -5.914 2.078 2.092 1.00 78.31 108 GLU A CA 1
ATOM 888 C C . GLU A 1 108 ? -6.780 3.262 1.633 1.00 78.31 108 GLU A C 1
ATOM 890 O O . GLU A 1 108 ? -7.139 3.339 0.457 1.00 78.31 108 GLU A O 1
ATOM 895 N N . ILE A 1 109 ? -7.023 4.247 2.508 1.00 77.38 109 ILE A N 1
ATOM 896 C CA . ILE A 1 109 ? -7.739 5.487 2.158 1.00 77.38 109 ILE A CA 1
ATOM 897 C C . ILE A 1 109 ? -7.030 6.224 1.016 1.00 77.38 109 ILE A C 1
ATOM 899 O O . ILE A 1 109 ? -7.673 6.595 0.036 1.00 77.38 109 ILE A O 1
ATOM 903 N N . ILE A 1 110 ? -5.705 6.386 1.093 1.00 77.75 110 ILE A N 1
ATOM 904 C CA . ILE A 1 110 ? -4.913 7.041 0.038 1.00 77.75 110 ILE A CA 1
ATOM 905 C C . ILE A 1 110 ? -5.018 6.280 -1.289 1.00 77.75 110 ILE A C 1
ATOM 907 O O . ILE A 1 110 ? -5.087 6.897 -2.354 1.00 77.75 110 ILE A O 1
ATOM 911 N N . ILE A 1 111 ? -5.020 4.945 -1.264 1.00 74.06 111 ILE A N 1
ATOM 912 C CA . ILE A 1 111 ? -5.188 4.124 -2.469 1.00 74.06 111 ILE A CA 1
ATOM 913 C C . ILE A 1 111 ? -6.576 4.353 -3.075 1.00 74.06 111 ILE A C 1
ATOM 915 O O . ILE A 1 111 ? -6.676 4.594 -4.280 1.00 74.06 111 ILE A O 1
ATOM 919 N N . LEU A 1 112 ? -7.632 4.332 -2.259 1.00 68.75 112 LEU A N 1
ATOM 920 C CA . LEU A 1 112 ? -9.007 4.571 -2.702 1.00 68.75 112 LEU A CA 1
ATOM 921 C C . LEU A 1 112 ? -9.192 5.985 -3.269 1.00 68.75 112 LEU A C 1
ATOM 923 O O . LEU A 1 112 ? -9.796 6.145 -4.332 1.00 68.75 112 LEU A O 1
ATOM 927 N N . GLU A 1 113 ? -8.626 7.004 -2.621 1.00 68.31 113 GLU A N 1
ATOM 928 C CA . GLU A 1 113 ? -8.620 8.379 -3.128 1.00 68.31 113 GLU A CA 1
ATOM 929 C C . GLU A 1 113 ? -7.877 8.485 -4.459 1.00 68.31 113 GLU A C 1
ATOM 931 O O . GLU A 1 113 ? -8.393 9.077 -5.405 1.00 68.31 113 GLU A O 1
ATOM 936 N N . ASN A 1 114 ? -6.706 7.855 -4.583 1.00 70.38 114 ASN A N 1
ATOM 937 C CA . ASN A 1 114 ? -5.967 7.817 -5.844 1.00 70.38 114 ASN A CA 1
ATOM 938 C C . ASN A 1 114 ? -6.762 7.128 -6.956 1.00 70.38 114 ASN A C 1
ATOM 940 O O . ASN A 1 114 ? -6.770 7.610 -8.086 1.00 70.38 114 ASN A O 1
ATOM 944 N N . ILE A 1 115 ? -7.447 6.020 -6.662 1.00 69.00 115 ILE A N 1
ATOM 945 C CA . ILE A 1 115 ? -8.336 5.355 -7.624 1.00 69.00 115 ILE A CA 1
ATOM 946 C C . ILE A 1 115 ? -9.463 6.309 -8.039 1.00 69.00 115 ILE A C 1
ATOM 948 O O . ILE A 1 115 ? -9.718 6.457 -9.233 1.00 69.00 115 ILE A O 1
ATOM 952 N N . LYS A 1 116 ? -10.100 6.997 -7.082 1.00 66.44 116 LYS A N 1
ATOM 953 C CA . LYS A 1 116 ? -11.150 7.990 -7.347 1.00 66.44 116 LYS A CA 1
ATOM 954 C C . LYS A 1 116 ? -10.642 9.131 -8.231 1.00 66.44 116 LYS A C 1
ATOM 956 O O . LYS A 1 116 ? -11.300 9.460 -9.212 1.00 66.44 116 LYS A O 1
ATOM 961 N N . TYR A 1 117 ? -9.472 9.699 -7.943 1.00 68.62 117 TYR A N 1
ATOM 962 C CA . TYR A 1 117 ? -8.876 10.756 -8.766 1.00 68.62 117 TYR A CA 1
ATOM 963 C C . TYR A 1 117 ? -8.493 10.268 -10.164 1.00 68.62 117 TYR A C 1
ATOM 965 O O . TYR A 1 117 ? -8.733 10.977 -11.135 1.00 68.62 117 TYR A O 1
ATOM 973 N N . LYS A 1 118 ? -7.972 9.043 -10.301 1.00 62.31 118 LYS A N 1
ATOM 974 C CA . LYS A 1 118 ? -7.668 8.456 -11.616 1.00 62.31 118 LYS A CA 1
ATOM 975 C C . LYS A 1 118 ? -8.923 8.225 -12.461 1.00 62.31 118 LYS A C 1
ATOM 977 O O . LYS A 1 118 ? -8.891 8.514 -13.652 1.00 62.31 118 LYS A O 1
ATOM 982 N N . LYS A 1 119 ? -10.030 7.782 -11.846 1.00 58.81 119 LYS A N 1
ATOM 983 C CA . LYS A 1 119 ? -11.360 7.739 -12.489 1.00 58.81 119 LYS A CA 1
ATOM 984 C C . LYS A 1 119 ? -11.834 9.146 -12.888 1.00 58.81 119 LYS A C 1
ATOM 986 O O . LYS A 1 119 ? -12.366 9.325 -13.973 1.00 58.81 119 LYS A O 1
ATOM 991 N N . LEU A 1 120 ? -11.560 10.132 -12.027 1.00 65.75 120 LEU A N 1
ATOM 992 C CA . LEU A 1 120 ? -11.644 11.586 -12.247 1.00 65.75 120 LEU A CA 1
ATOM 993 C C . LEU A 1 120 ? -11.127 12.056 -13.614 1.00 65.75 120 LEU A C 1
ATOM 995 O O . LEU A 1 120 ? -11.735 12.869 -14.308 1.00 65.75 120 LEU A O 1
ATOM 999 N N . ILE A 1 121 ? -9.929 11.576 -13.935 1.00 61.41 121 ILE A N 1
ATOM 1000 C CA . ILE A 1 121 ? -9.029 12.171 -14.927 1.00 61.41 121 ILE A CA 1
ATOM 1001 C C . ILE A 1 121 ? -9.061 11.400 -16.268 1.00 61.41 121 ILE A C 1
ATOM 1003 O O . ILE A 1 121 ? -8.316 11.736 -17.183 1.00 61.41 121 ILE A O 1
ATOM 1007 N N . ASP A 1 122 ? -9.939 10.395 -16.436 1.00 53.91 122 ASP A N 1
ATOM 1008 C CA . ASP A 1 122 ? -9.981 9.513 -17.628 1.00 53.91 122 ASP A CA 1
ATOM 1009 C C . ASP A 1 122 ? -8.588 8.887 -17.955 1.00 53.91 122 ASP A C 1
ATOM 1011 O O . ASP A 1 122 ? -8.282 8.517 -19.094 1.00 53.91 122 ASP A O 1
ATOM 1015 N N . ASP A 1 123 ? -7.726 8.756 -16.935 1.00 45.44 123 ASP A N 1
ATOM 1016 C CA . ASP A 1 123 ? -6.371 8.171 -16.992 1.00 45.44 123 ASP A CA 1
ATOM 1017 C C . ASP A 1 123 ? -6.303 6.848 -16.204 1.00 45.44 123 ASP A C 1
ATOM 1019 O O . ASP A 1 123 ? -5.309 6.489 -15.565 1.00 45.44 123 ASP A O 1
ATOM 1023 N N . TYR A 1 124 ? -7.421 6.119 -16.189 1.00 49.53 124 TYR A N 1
ATOM 1024 C CA . TYR A 1 124 ? -7.527 4.843 -15.498 1.00 49.53 124 TYR A CA 1
ATOM 1025 C C . TYR A 1 124 ? -6.939 3.727 -16.372 1.00 49.53 124 TYR A C 1
ATOM 1027 O O . TYR A 1 124 ? -7.577 3.198 -17.277 1.00 49.53 124 TYR A O 1
ATOM 1035 N N . PHE A 1 125 ? -5.680 3.376 -16.111 1.00 54.72 125 PHE A N 1
ATOM 1036 C CA . PHE A 1 125 ? -5.095 2.127 -16.592 1.00 54.72 125 PHE A CA 1
ATOM 1037 C C . PHE A 1 125 ? -5.403 1.018 -15.582 1.00 54.72 125 PHE A C 1
ATOM 1039 O O . PHE A 1 125 ? -4.755 0.934 -14.533 1.00 54.72 125 PHE A O 1
ATOM 1046 N N . ILE A 1 126 ? -6.374 0.160 -15.890 1.00 54.44 126 ILE A N 1
ATOM 1047 C CA . ILE A 1 126 ? -6.573 -1.099 -15.165 1.00 54.44 126 ILE A CA 1
ATOM 1048 C C . ILE A 1 126 ? -5.514 -2.081 -15.664 1.00 54.44 126 ILE A C 1
ATOM 1050 O O . ILE A 1 126 ? -5.329 -2.255 -16.869 1.00 54.44 126 ILE A O 1
ATOM 1054 N N . GLY A 1 127 ? -4.783 -2.706 -14.739 1.00 57.91 127 GLY A N 1
ATOM 1055 C CA . GLY A 1 127 ? -3.966 -3.875 -15.057 1.00 57.91 127 GLY A CA 1
ATOM 1056 C C . GLY A 1 127 ? -4.898 -5.048 -15.327 1.00 57.91 127 GLY A C 1
ATOM 1057 O O . GLY A 1 127 ? -5.202 -5.803 -14.416 1.00 57.91 127 GLY A O 1
ATOM 1058 N N . ASP A 1 128 ? -5.402 -5.130 -16.552 1.00 57.47 128 ASP A N 1
ATOM 1059 C CA . ASP A 1 128 ? -6.502 -6.026 -16.910 1.00 57.47 128 ASP A CA 1
ATOM 1060 C C . ASP A 1 128 ? -6.031 -7.492 -16.973 1.00 57.47 128 ASP A C 1
ATOM 1062 O O . ASP A 1 128 ? -6.771 -8.420 -16.666 1.00 57.47 128 ASP A O 1
ATOM 1066 N N . HIS A 1 129 ? -4.755 -7.712 -17.316 1.00 68.19 129 HIS A N 1
ATOM 1067 C CA . HIS A 1 129 ? -4.175 -9.044 -17.486 1.00 68.19 129 HIS A CA 1
ATOM 1068 C C . HIS A 1 129 ? -2.691 -9.053 -17.082 1.00 68.19 129 HIS A C 1
ATOM 1070 O O . HIS A 1 129 ? -1.874 -8.354 -17.690 1.00 68.19 129 HIS A O 1
ATOM 1076 N N . GLU A 1 130 ? -2.331 -9.861 -16.077 1.00 83.88 130 GLU A N 1
ATOM 1077 C CA . GLU A 1 130 ? -0.942 -10.128 -15.678 1.00 83.88 130 GLU A CA 1
ATOM 1078 C C . GLU A 1 130 ? -0.582 -11.599 -15.932 1.00 83.88 130 GLU A C 1
ATOM 1080 O O . GLU A 1 130 ? -1.198 -12.509 -15.381 1.00 83.88 130 GLU A O 1
ATOM 1085 N N . THR A 1 131 ? 0.458 -11.849 -16.727 1.00 88.19 131 THR A N 1
ATOM 1086 C CA . THR A 1 131 ? 0.946 -13.204 -17.021 1.00 88.19 131 THR A CA 1
ATOM 1087 C C . THR A 1 131 ? 2.403 -13.354 -16.613 1.00 88.19 131 THR A C 1
ATOM 1089 O O . THR A 1 131 ? 3.276 -12.627 -17.084 1.00 88.19 131 THR A O 1
ATOM 1092 N N . VAL A 1 132 ? 2.701 -14.348 -15.774 1.00 90.94 132 VAL A N 1
ATOM 1093 C CA . VAL A 1 132 ? 4.085 -14.708 -15.438 1.00 90.94 132 VAL A CA 1
ATOM 1094 C C . VAL A 1 132 ? 4.668 -15.607 -16.528 1.00 90.94 132 VAL A C 1
ATOM 1096 O O . VAL A 1 132 ? 4.084 -16.627 -16.908 1.00 90.94 132 VAL A O 1
ATOM 1099 N N . ALA A 1 133 ? 5.849 -15.239 -17.017 1.00 90.69 133 ALA A N 1
ATOM 1100 C CA . ALA A 1 133 ? 6.571 -15.946 -18.060 1.00 90.69 133 ALA A CA 1
ATOM 1101 C C . ALA A 1 133 ? 8.002 -16.275 -17.618 1.00 90.69 133 ALA A C 1
ATOM 1103 O O . ALA A 1 133 ? 8.657 -15.502 -16.920 1.00 90.69 133 ALA A O 1
ATOM 1104 N N . LYS A 1 134 ? 8.504 -17.432 -18.048 1.00 91.12 134 LYS A N 1
ATOM 1105 C CA . LYS A 1 134 ? 9.901 -17.836 -17.879 1.00 91.12 134 LYS A CA 1
ATOM 1106 C C . LYS A 1 134 ? 10.723 -17.333 -19.062 1.00 91.12 134 LYS A C 1
ATOM 1108 O O . LYS A 1 134 ? 10.304 -17.483 -20.213 1.00 91.12 134 LYS A O 1
ATOM 1113 N N . VAL A 1 135 ? 11.905 -16.800 -18.780 1.00 90.88 135 VAL A N 1
ATOM 1114 C CA . VAL A 1 135 ? 12.876 -16.392 -19.800 1.00 90.88 135 VAL A CA 1
ATOM 1115 C C . VAL A 1 135 ? 13.588 -17.635 -20.341 1.00 90.88 135 VAL A C 1
ATOM 1117 O O . VAL A 1 135 ? 14.098 -18.455 -19.577 1.00 90.88 135 VAL A O 1
ATOM 1120 N N . LEU A 1 136 ? 13.567 -17.806 -21.663 1.00 87.44 136 LEU A N 1
ATOM 1121 C CA . LEU A 1 136 ? 14.145 -18.954 -22.367 1.00 87.44 136 LEU A CA 1
ATOM 1122 C C . LEU A 1 136 ? 15.542 -18.653 -22.910 1.00 87.44 136 LEU A C 1
ATOM 1124 O O . LEU A 1 136 ? 16.441 -19.476 -22.777 1.00 87.44 136 LEU A O 1
ATOM 1128 N N . ILE A 1 137 ? 15.701 -17.498 -23.564 1.00 76.62 137 ILE A N 1
ATOM 1129 C CA . ILE A 1 137 ? 16.930 -17.107 -24.262 1.00 76.62 137 ILE A CA 1
ATOM 1130 C C . ILE A 1 137 ? 17.150 -15.611 -24.051 1.00 76.62 137 ILE A C 1
ATOM 1132 O O . ILE A 1 137 ? 16.268 -14.810 -24.361 1.00 76.62 137 ILE A O 1
ATOM 1136 N N . ASP A 1 138 ? 18.340 -15.248 -23.585 1.00 66.94 138 ASP A N 1
ATOM 1137 C CA . ASP A 1 138 ? 18.852 -13.880 -23.610 1.00 66.94 138 ASP A CA 1
ATOM 1138 C C . ASP A 1 138 ? 19.793 -13.747 -24.811 1.00 66.94 138 ASP A C 1
ATOM 1140 O O . ASP A 1 138 ? 20.925 -14.241 -24.800 1.00 66.94 138 ASP A O 1
ATOM 1144 N N . LYS A 1 139 ? 19.296 -13.164 -25.908 1.00 64.44 139 LYS A N 1
ATOM 1145 C CA . LYS A 1 139 ? 20.121 -12.955 -27.099 1.00 64.44 139 LYS A CA 1
ATOM 1146 C C . LYS A 1 139 ? 20.801 -11.601 -26.940 1.00 64.44 139 LYS A C 1
ATOM 1148 O O . LYS A 1 139 ? 20.284 -10.585 -27.395 1.00 64.44 139 LYS A O 1
ATOM 1153 N N . GLN A 1 140 ? 21.974 -11.606 -26.310 1.00 62.56 140 GLN A N 1
ATOM 1154 C CA . GLN A 1 140 ? 22.825 -10.425 -26.154 1.00 62.56 140 GLN A CA 1
ATOM 1155 C C . GLN A 1 140 ? 23.538 -10.112 -27.479 1.00 62.56 140 GLN A C 1
ATOM 1157 O O . GLN A 1 140 ? 24.732 -10.361 -27.635 1.00 62.56 140 GLN A O 1
ATOM 1162 N N . SER A 1 141 ? 22.801 -9.612 -28.476 1.00 66.25 141 SER A N 1
ATOM 1163 C CA . SER A 1 141 ? 23.439 -9.013 -29.649 1.00 66.25 141 SER A CA 1
ATOM 1164 C C . SER A 1 141 ? 23.928 -7.607 -29.283 1.00 66.25 141 SER A C 1
ATOM 1166 O O . SER A 1 141 ? 23.188 -6.870 -28.628 1.00 66.25 141 SER A O 1
ATOM 1168 N N . PRO A 1 142 ? 25.125 -7.187 -29.731 1.00 65.06 142 PRO A N 1
ATOM 1169 C CA . PRO A 1 142 ? 25.598 -5.819 -29.516 1.00 65.06 142 PRO A CA 1
ATOM 1170 C C . PRO A 1 142 ? 24.686 -4.756 -30.154 1.00 65.06 142 PRO A C 1
ATOM 1172 O O . PRO A 1 142 ? 24.704 -3.611 -29.718 1.00 65.06 142 PRO A O 1
ATOM 1175 N N . PHE A 1 143 ? 23.865 -5.136 -31.140 1.00 67.06 143 PHE A N 1
ATOM 1176 C CA . PHE A 1 143 ? 22.941 -4.237 -31.840 1.00 67.06 143 PHE A CA 1
ATOM 1177 C C . PHE A 1 143 ? 21.473 -4.399 -31.420 1.00 67.06 143 PHE A C 1
ATOM 1179 O O . PHE A 1 143 ? 20.654 -3.554 -31.770 1.00 67.06 143 PHE A O 1
ATOM 1186 N N . LEU A 1 144 ? 21.133 -5.488 -30.718 1.00 79.69 144 LEU A N 1
ATOM 1187 C CA . LEU A 1 144 ? 19.766 -5.784 -30.289 1.00 79.69 144 LEU A CA 1
ATOM 1188 C C . LEU A 1 144 ? 19.760 -6.545 -28.958 1.00 79.69 144 LEU A C 1
ATOM 1190 O O . LEU A 1 144 ? 20.107 -7.727 -28.893 1.00 79.69 144 LEU A O 1
ATOM 1194 N N . ARG A 1 145 ? 19.293 -5.884 -27.905 1.00 88.19 145 ARG A N 1
ATOM 1195 C CA . ARG A 1 145 ? 19.139 -6.420 -26.554 1.00 88.19 145 ARG A CA 1
ATOM 1196 C C . ARG A 1 145 ? 17.690 -6.845 -26.359 1.00 88.19 145 ARG A C 1
ATOM 1198 O O . ARG A 1 145 ? 16.788 -6.031 -26.161 1.00 88.19 145 ARG A O 1
ATOM 1205 N N . SER A 1 146 ? 17.461 -8.151 -26.463 1.00 91.50 146 SER A N 1
ATOM 1206 C CA . SER A 1 146 ? 16.128 -8.738 -26.334 1.00 91.50 146 SER A CA 1
ATOM 1207 C C . SER A 1 146 ? 16.172 -10.092 -25.642 1.00 91.50 146 SER A C 1
ATOM 1209 O O . SER A 1 146 ? 17.127 -10.854 -25.805 1.00 91.50 146 SER A O 1
ATOM 1211 N N . ILE A 1 147 ? 15.091 -10.412 -24.936 1.00 92.25 147 ILE A N 1
ATOM 1212 C CA . ILE A 1 147 ? 14.878 -11.728 -24.329 1.00 92.25 147 ILE A CA 1
ATOM 1213 C C . ILE A 1 147 ? 13.671 -12.417 -24.967 1.00 92.25 147 ILE A C 1
ATOM 1215 O O . ILE A 1 147 ? 12.752 -11.761 -25.461 1.00 92.25 147 ILE A O 1
ATOM 1219 N N . ILE A 1 148 ? 13.667 -13.747 -24.954 1.00 93.50 148 ILE A N 1
ATOM 1220 C CA . ILE A 1 148 ? 12.534 -14.568 -25.394 1.00 93.50 148 ILE A CA 1
ATOM 1221 C C . ILE A 1 148 ? 11.875 -15.189 -24.170 1.00 93.50 148 ILE A C 1
ATOM 1223 O O . ILE A 1 148 ? 12.552 -15.801 -23.342 1.00 93.50 148 ILE A O 1
ATOM 1227 N N . ILE A 1 149 ? 10.555 -15.070 -24.080 1.00 94.88 149 ILE A N 1
ATOM 1228 C CA . ILE A 1 149 ? 9.746 -15.635 -22.998 1.00 94.88 149 ILE A CA 1
ATOM 1229 C C . ILE A 1 149 ? 8.890 -16.803 -23.492 1.00 94.88 149 ILE A C 1
ATOM 1231 O O . ILE A 1 149 ? 8.490 -16.841 -24.654 1.00 94.88 149 ILE A O 1
ATOM 1235 N N . ASN A 1 150 ? 8.574 -17.748 -22.604 1.00 94.88 150 ASN A N 1
ATOM 1236 C CA . ASN A 1 150 ? 7.792 -18.957 -22.911 1.00 94.88 150 ASN A CA 1
ATOM 1237 C C . ASN A 1 150 ? 6.264 -18.747 -22.957 1.00 94.88 150 ASN A C 1
ATOM 1239 O O . ASN A 1 150 ? 5.500 -19.657 -22.623 1.00 94.88 150 ASN A O 1
ATOM 1243 N N . LYS A 1 151 ? 5.830 -17.533 -23.299 1.00 94.50 151 LYS A N 1
ATOM 1244 C CA . LYS A 1 151 ? 4.424 -17.138 -23.403 1.00 94.50 151 LYS A CA 1
ATOM 1245 C C . LYS A 1 151 ? 4.214 -16.404 -24.717 1.00 94.50 151 LYS A C 1
ATOM 1247 O O . LYS A 1 151 ? 5.043 -15.578 -25.095 1.00 94.50 151 LYS A O 1
ATOM 1252 N N . GLY A 1 152 ? 3.138 -16.739 -25.413 1.00 94.00 152 GLY A N 1
ATOM 1253 C CA . GLY A 1 152 ? 2.810 -16.238 -26.747 1.00 94.00 152 GLY A CA 1
ATOM 1254 C C . GLY A 1 152 ? 1.347 -15.835 -26.858 1.00 94.00 152 GLY A C 1
ATOM 1255 O O . GLY A 1 152 ? 0.675 -15.672 -25.841 1.00 94.00 152 GLY A O 1
ATOM 1256 N N . SER A 1 153 ? 0.830 -15.749 -28.081 1.00 95.00 153 SER A N 1
ATOM 1257 C CA . SER A 1 153 ? -0.580 -15.410 -28.319 1.00 95.00 153 SER A CA 1
ATOM 1258 C C . SER A 1 153 ? -1.560 -16.414 -27.699 1.00 95.00 153 SER A C 1
ATOM 1260 O O . SER A 1 153 ? -2.660 -16.031 -27.327 1.00 95.00 153 SER A O 1
ATOM 1262 N N . LYS A 1 154 ? -1.156 -17.679 -27.489 1.00 93.50 154 LYS A N 1
ATOM 1263 C CA . LYS A 1 154 ? -1.948 -18.670 -26.729 1.00 93.50 154 LYS A CA 1
ATOM 1264 C C . LYS A 1 154 ? -2.195 -18.256 -25.266 1.00 93.50 154 LYS A C 1
ATOM 1266 O O . LYS A 1 154 ? -3.059 -18.817 -24.603 1.00 93.50 154 LYS A O 1
ATOM 1271 N N . ASN A 1 155 ? -1.377 -17.353 -24.735 1.00 91.38 155 ASN A N 1
ATOM 1272 C CA . ASN A 1 155 ? -1.456 -16.837 -23.371 1.00 91.38 155 ASN A CA 1
ATOM 1273 C C . ASN A 1 155 ? -1.884 -15.366 -23.349 1.00 91.38 155 ASN A C 1
ATOM 1275 O O . ASN A 1 155 ? -1.472 -14.647 -22.445 1.00 91.38 155 ASN A O 1
ATOM 1279 N N . ASP A 1 156 ? -2.614 -14.927 -24.377 1.00 91.69 156 ASP A N 1
ATOM 1280 C CA . ASP A 1 156 ? -3.137 -13.566 -24.511 1.00 91.69 156 ASP A CA 1
ATOM 1281 C C . ASP A 1 156 ? -2.047 -12.483 -24.474 1.00 91.69 156 ASP A C 1
ATOM 1283 O O . ASP A 1 156 ? -2.291 -11.342 -24.095 1.00 91.69 156 ASP A O 1
ATOM 1287 N N . ILE A 1 157 ? -0.819 -12.830 -24.880 1.00 93.62 157 ILE A N 1
ATOM 1288 C CA . ILE A 1 157 ? 0.262 -11.857 -25.035 1.00 93.62 157 ILE A CA 1
ATOM 1289 C C . ILE A 1 157 ? 0.058 -11.102 -26.349 1.00 93.62 157 ILE A C 1
ATOM 1291 O O . ILE A 1 157 ? 0.011 -11.706 -27.420 1.00 93.62 157 ILE A O 1
ATOM 1295 N N . GLU A 1 158 ? -0.005 -9.776 -26.267 1.00 93.00 158 GLU A N 1
ATOM 1296 C CA . GLU A 1 158 ? -0.162 -8.871 -27.408 1.00 93.00 158 GLU A CA 1
ATOM 1297 C C . GLU A 1 158 ? 1.102 -8.017 -27.612 1.00 93.00 158 GLU A C 1
ATOM 1299 O O . GLU A 1 158 ? 1.920 -7.814 -26.705 1.00 93.00 158 GLU A O 1
ATOM 1304 N N . LEU A 1 159 ? 1.269 -7.491 -28.829 1.00 92.12 159 LEU A N 1
ATOM 1305 C CA . LEU A 1 159 ? 2.317 -6.517 -29.129 1.00 92.12 159 LEU A CA 1
ATOM 1306 C C . LEU A 1 159 ? 2.142 -5.263 -28.265 1.00 92.12 159 LEU A C 1
ATOM 1308 O O . LEU A 1 159 ? 1.034 -4.768 -28.085 1.00 92.12 159 LEU A O 1
ATOM 1312 N N . GLY A 1 160 ? 3.249 -4.726 -27.755 1.00 89.62 160 GLY A N 1
ATOM 1313 C CA . GLY A 1 160 ? 3.245 -3.519 -26.930 1.00 89.62 160 GLY A CA 1
ATOM 1314 C C . GLY A 1 160 ? 2.981 -3.748 -25.441 1.00 89.62 160 GLY A C 1
ATOM 1315 O O . GLY A 1 160 ? 3.201 -2.816 -24.673 1.00 89.62 160 GLY A O 1
ATOM 1316 N N . MET A 1 161 ? 2.604 -4.961 -25.008 1.00 91.75 161 MET A N 1
ATOM 1317 C CA . MET A 1 161 ? 2.476 -5.267 -23.578 1.00 91.75 161 MET A CA 1
ATOM 1318 C C . MET A 1 161 ? 3.789 -5.012 -22.826 1.00 91.75 161 MET A C 1
ATOM 1320 O O . MET A 1 161 ? 4.888 -5.230 -23.347 1.00 91.75 161 MET A O 1
ATOM 1324 N N . VAL A 1 162 ? 3.675 -4.552 -21.583 1.00 93.00 162 VAL A N 1
ATOM 1325 C CA . VAL A 1 162 ? 4.809 -4.150 -20.750 1.00 93.00 162 VAL A CA 1
ATOM 1326 C C . VAL A 1 162 ? 5.353 -5.353 -19.999 1.00 93.00 162 VAL A C 1
ATOM 1328 O O . VAL A 1 162 ? 4.597 -6.169 -19.481 1.00 93.00 162 VAL A O 1
ATOM 1331 N N . VAL A 1 163 ? 6.676 -5.453 -19.907 1.00 93.69 163 VAL A N 1
ATOM 1332 C CA . VAL A 1 163 ? 7.359 -6.521 -19.179 1.00 93.69 163 VAL A CA 1
ATOM 1333 C C . VAL A 1 163 ? 8.045 -5.940 -17.954 1.00 93.69 163 VAL A C 1
ATOM 1335 O O . VAL A 1 163 ? 8.787 -4.960 -18.049 1.00 93.69 163 VAL A O 1
ATOM 1338 N N . LEU A 1 164 ? 7.784 -6.557 -16.808 1.00 92.94 164 LEU A N 1
ATOM 1339 C CA . LEU A 1 164 ? 8.227 -6.141 -15.488 1.00 92.94 164 LEU A CA 1
ATOM 1340 C C . LEU A 1 164 ? 8.983 -7.270 -14.786 1.00 92.94 164 LEU A C 1
ATOM 1342 O O . LEU A 1 164 ? 8.677 -8.447 -14.979 1.00 92.94 164 LEU A O 1
ATOM 1346 N N . ASP A 1 165 ? 9.906 -6.905 -13.906 1.00 90.06 165 ASP A N 1
ATOM 1347 C CA . ASP A 1 165 ? 10.521 -7.811 -12.935 1.00 90.06 165 ASP A CA 1
ATOM 1348 C C . ASP A 1 165 ? 10.493 -7.144 -11.562 1.00 90.06 165 ASP A C 1
ATOM 1350 O O . ASP A 1 165 ? 10.923 -6.003 -11.425 1.00 90.06 165 ASP A O 1
ATOM 1354 N N . GLU A 1 166 ? 9.900 -7.810 -10.569 1.00 85.88 166 GLU A N 1
ATOM 1355 C CA . GLU A 1 166 ? 9.690 -7.260 -9.213 1.00 85.88 166 GLU A CA 1
ATOM 1356 C C . GLU A 1 166 ? 9.049 -5.848 -9.182 1.00 85.88 166 GLU A C 1
ATOM 1358 O O . GLU A 1 166 ? 9.203 -5.101 -8.224 1.00 85.88 166 GLU A O 1
ATOM 1363 N N . GLY A 1 167 ? 8.301 -5.475 -10.229 1.00 85.12 167 GLY A N 1
ATOM 1364 C CA . GLY A 1 167 ? 7.672 -4.154 -10.368 1.00 85.12 167 GLY A CA 1
ATOM 1365 C C . GLY A 1 167 ? 8.507 -3.106 -11.116 1.00 85.12 167 GLY A C 1
ATOM 1366 O O . GLY A 1 167 ? 7.963 -2.058 -11.461 1.00 85.12 167 GLY A O 1
ATOM 1367 N N . TYR A 1 168 ? 9.770 -3.394 -11.438 1.00 91.69 168 TYR A N 1
ATOM 1368 C CA . TYR A 1 168 ? 10.633 -2.544 -12.261 1.00 91.69 168 TYR A CA 1
ATOM 1369 C C . TYR A 1 168 ? 10.416 -2.791 -13.750 1.00 91.69 168 TYR A C 1
ATOM 1371 O O . TYR A 1 168 ? 10.132 -3.916 -14.173 1.00 91.69 168 TYR A O 1
ATOM 1379 N N . LEU A 1 169 ? 10.578 -1.745 -14.563 1.00 93.50 169 LEU A N 1
ATOM 1380 C CA . LEU A 1 169 ? 10.450 -1.861 -16.011 1.00 93.50 169 LEU A CA 1
ATOM 1381 C C . LEU A 1 169 ? 11.616 -2.660 -16.607 1.00 93.50 169 LEU A C 1
ATOM 1383 O O . LEU A 1 169 ? 12.770 -2.262 -16.490 1.00 93.50 169 LEU A O 1
ATOM 1387 N N . VAL A 1 170 ? 11.306 -3.753 -17.302 1.00 92.88 170 VAL A N 1
ATOM 1388 C CA . VAL A 1 170 ? 12.292 -4.566 -18.035 1.00 92.88 170 VAL A CA 1
ATOM 1389 C C . VAL A 1 170 ? 12.264 -4.255 -19.524 1.00 92.88 170 VAL A C 1
ATOM 1391 O O . VAL A 1 170 ? 13.310 -4.202 -20.173 1.00 92.88 170 VAL A O 1
ATOM 1394 N N . GLY A 1 171 ? 11.073 -4.045 -20.086 1.00 92.94 171 GLY A N 1
ATOM 1395 C CA . GLY A 1 171 ? 10.924 -3.829 -21.517 1.00 92.94 171 GLY A CA 1
ATOM 1396 C C . GLY A 1 171 ? 9.482 -3.871 -22.000 1.00 92.94 171 GLY A C 1
ATOM 1397 O O . GLY A 1 171 ? 8.540 -3.727 -21.221 1.00 92.94 171 GLY A O 1
ATOM 1398 N N . LYS A 1 172 ? 9.316 -4.095 -23.304 1.00 93.56 172 LYS A N 1
ATOM 1399 C CA . LYS A 1 172 ? 8.007 -4.277 -23.947 1.00 93.56 172 LYS A CA 1
ATOM 1400 C C . LYS A 1 172 ? 8.029 -5.396 -24.979 1.00 93.56 172 LYS A C 1
ATOM 1402 O O . LYS A 1 172 ? 9.073 -5.683 -25.568 1.00 93.56 172 LYS A O 1
ATOM 1407 N N . ILE A 1 173 ? 6.876 -6.000 -25.230 1.00 94.94 173 ILE A N 1
ATOM 1408 C CA . ILE A 1 173 ? 6.711 -7.016 -26.268 1.00 94.94 173 ILE A CA 1
ATOM 1409 C C . ILE A 1 173 ? 6.798 -6.368 -27.653 1.00 94.94 173 ILE A C 1
ATOM 1411 O O . ILE A 1 173 ? 6.061 -5.429 -27.955 1.00 94.94 173 ILE A O 1
ATOM 1415 N N . VAL A 1 174 ? 7.694 -6.880 -28.497 1.00 94.25 174 VAL A N 1
ATOM 1416 C CA . VAL A 1 174 ? 7.899 -6.407 -29.883 1.00 94.25 174 VAL A CA 1
ATOM 1417 C C . VAL A 1 174 ? 7.640 -7.478 -30.938 1.00 94.25 174 VAL A C 1
ATOM 1419 O O . VAL A 1 174 ? 7.517 -7.157 -32.113 1.00 94.25 174 VAL A O 1
ATOM 1422 N N . GLU A 1 175 ? 7.538 -8.741 -30.530 1.00 94.62 175 GLU A N 1
ATOM 1423 C CA . GLU A 1 175 ? 7.222 -9.871 -31.405 1.00 94.62 175 GLU A CA 1
ATOM 1424 C C . GLU A 1 175 ? 6.411 -10.888 -30.600 1.00 94.62 175 GLU A C 1
ATOM 1426 O O . GLU A 1 175 ? 6.783 -11.207 -29.468 1.00 94.62 175 GLU A O 1
ATOM 1431 N N . VAL A 1 176 ? 5.334 -11.417 -31.176 1.00 96.56 176 VAL A N 1
ATOM 1432 C CA . VAL A 1 176 ? 4.500 -12.451 -30.551 1.00 96.56 176 VAL A CA 1
ATOM 1433 C C . VAL A 1 176 ? 4.389 -13.628 -31.506 1.00 96.56 176 VAL A C 1
ATOM 1435 O O . VAL A 1 176 ? 3.881 -13.493 -32.614 1.00 96.56 176 VAL A O 1
ATOM 1438 N N . ASN A 1 177 ? 4.840 -14.793 -31.053 1.00 96.12 177 ASN A N 1
ATOM 1439 C CA . ASN A 1 177 ? 4.611 -16.081 -31.700 1.00 96.12 177 ASN A CA 1
ATOM 1440 C C . ASN A 1 177 ? 3.564 -16.873 -30.897 1.00 96.12 177 ASN A C 1
ATOM 1442 O O . ASN A 1 177 ? 3.152 -16.469 -29.810 1.00 96.12 177 ASN A O 1
ATOM 1446 N N . PHE A 1 178 ? 3.141 -18.036 -31.399 1.00 95.62 178 PHE A N 1
ATOM 1447 C CA . PHE A 1 178 ? 2.062 -18.807 -30.766 1.00 95.62 178 PHE A CA 1
ATOM 1448 C C . PHE A 1 178 ? 2.378 -19.249 -29.321 1.00 95.62 178 PHE A C 1
ATOM 1450 O O . PHE A 1 178 ? 1.534 -19.129 -28.434 1.00 95.62 178 PHE A O 1
ATOM 1457 N N . PHE A 1 179 ? 3.611 -19.705 -29.061 1.00 94.69 179 PHE A N 1
ATOM 1458 C CA . PHE A 1 179 ? 4.059 -20.178 -27.738 1.00 94.69 179 PHE A CA 1
ATOM 1459 C C . PHE A 1 179 ? 5.107 -19.288 -27.060 1.00 94.69 179 PHE A C 1
ATOM 1461 O O . PHE A 1 179 ? 5.431 -19.503 -25.894 1.00 94.69 179 PHE A O 1
ATOM 1468 N N . THR A 1 180 ? 5.676 -18.320 -27.773 1.00 95.00 180 THR A N 1
ATOM 1469 C CA . THR A 1 180 ? 6.796 -17.507 -27.281 1.00 95.00 180 THR A CA 1
ATOM 1470 C C . THR A 1 180 ? 6.649 -16.069 -27.729 1.00 95.00 180 THR A C 1
ATOM 1472 O O . THR A 1 180 ? 6.083 -15.826 -28.787 1.00 95.00 180 THR A O 1
ATOM 1475 N N . SER A 1 181 ? 7.249 -15.132 -27.008 1.00 95.81 181 SER A N 1
ATOM 1476 C CA . SER A 1 181 ? 7.272 -13.720 -27.401 1.00 95.81 181 SER A CA 1
ATOM 1477 C C . SER A 1 181 ? 8.657 -13.134 -27.192 1.00 95.81 181 SER A C 1
ATOM 1479 O O . SER A 1 181 ? 9.415 -13.606 -26.339 1.00 95.81 181 SER A O 1
ATOM 1481 N N . ARG A 1 182 ? 8.991 -12.105 -27.970 1.00 94.56 182 ARG A N 1
ATOM 1482 C CA . ARG A 1 182 ? 10.225 -11.334 -27.825 1.00 94.56 182 ARG A CA 1
ATOM 1483 C C . ARG A 1 182 ? 9.947 -10.054 -27.058 1.00 94.56 182 ARG A C 1
ATOM 1485 O O . ARG A 1 182 ? 9.074 -9.268 -27.429 1.00 94.56 182 ARG A O 1
ATOM 1492 N N . VAL A 1 183 ? 10.759 -9.824 -26.039 1.00 94.50 183 VAL A N 1
ATOM 1493 C CA . VAL A 1 183 ? 10.788 -8.591 -25.260 1.00 94.50 183 VAL A CA 1
ATOM 1494 C C . VAL A 1 183 ? 11.971 -7.752 -25.728 1.00 94.50 183 VAL A C 1
ATOM 1496 O O . VAL A 1 183 ? 13.107 -8.225 -25.689 1.00 94.50 183 VAL A O 1
ATOM 1499 N N . LEU A 1 184 ? 11.721 -6.513 -26.144 1.00 93.75 184 LEU A N 1
ATOM 1500 C CA . LEU A 1 184 ? 12.767 -5.508 -26.314 1.00 93.75 184 LEU A CA 1
ATOM 1501 C C . LEU A 1 184 ? 13.092 -4.919 -24.944 1.00 93.75 184 LEU A C 1
ATOM 1503 O O . LEU A 1 184 ? 12.197 -4.378 -24.290 1.00 93.75 184 LEU A O 1
ATOM 1507 N N . LEU A 1 185 ? 14.345 -5.050 -24.511 1.00 92.94 185 LEU A N 1
ATOM 1508 C CA . LEU A 1 185 ? 14.781 -4.562 -23.206 1.00 92.94 185 LEU A CA 1
ATOM 1509 C C . LEU A 1 185 ? 14.931 -3.042 -23.204 1.00 92.94 185 LEU A C 1
ATOM 1511 O O . LEU A 1 185 ? 15.317 -2.445 -24.209 1.00 92.94 185 LEU A O 1
ATOM 1515 N N . ILE A 1 186 ? 14.727 -2.422 -22.041 1.00 93.25 186 ILE A N 1
ATOM 1516 C CA . ILE A 1 186 ? 14.950 -0.979 -21.878 1.00 93.25 186 ILE A CA 1
ATOM 1517 C C . ILE A 1 186 ? 16.416 -0.557 -22.047 1.00 93.25 186 ILE A C 1
ATOM 1519 O O . ILE A 1 186 ? 16.692 0.608 -22.314 1.00 93.25 186 ILE A O 1
ATOM 1523 N N . SER A 1 187 ? 17.344 -1.507 -21.912 1.00 91.12 187 SER A N 1
ATOM 1524 C CA . SER A 1 187 ? 18.779 -1.326 -22.138 1.00 91.12 187 SER A CA 1
ATOM 1525 C C . SER A 1 187 ? 19.158 -1.241 -23.619 1.00 91.12 187 SER A C 1
ATOM 1527 O O . SER A 1 187 ? 20.300 -0.910 -23.935 1.00 91.12 187 SER A O 1
ATOM 1529 N N . ASP A 1 188 ? 18.228 -1.514 -24.539 1.00 91.19 188 ASP A N 1
ATOM 1530 C CA . ASP A 1 188 ? 18.459 -1.389 -25.976 1.00 91.19 188 ASP A CA 1
ATOM 1531 C C . ASP A 1 188 ? 18.443 0.073 -26.455 1.00 91.19 188 ASP A C 1
ATOM 1533 O O . ASP A 1 188 ? 17.594 0.871 -26.054 1.00 91.19 188 ASP A O 1
ATOM 1537 N N . ILE A 1 189 ? 19.328 0.415 -27.395 1.00 88.88 189 ILE A N 1
ATOM 1538 C CA . ILE A 1 189 ? 19.415 1.761 -27.984 1.00 88.88 189 ILE A CA 1
ATOM 1539 C C . ILE A 1 189 ? 18.140 2.178 -28.741 1.00 88.88 189 ILE A C 1
ATOM 1541 O O . ILE A 1 189 ? 17.797 3.368 -28.799 1.00 88.88 189 ILE A O 1
ATOM 1545 N N . ASN A 1 190 ? 17.405 1.206 -29.289 1.00 88.94 190 ASN A N 1
ATOM 1546 C CA . ASN A 1 190 ? 16.138 1.413 -29.986 1.00 88.94 190 ASN A CA 1
ATOM 1547 C C . ASN A 1 190 ? 14.945 1.484 -29.022 1.00 88.94 190 ASN A C 1
ATOM 1549 O O . ASN A 1 190 ? 13.842 1.850 -29.432 1.00 88.94 190 ASN A O 1
ATOM 1553 N N . SER A 1 191 ? 15.137 1.171 -27.738 1.00 90.38 191 SER A N 1
ATOM 1554 C CA . SER A 1 191 ? 14.087 1.304 -26.734 1.00 90.38 191 SER A CA 1
ATOM 1555 C C . SER A 1 191 ? 13.967 2.757 -26.280 1.00 90.38 191 SER A C 1
ATOM 1557 O O . SER A 1 191 ? 14.649 3.180 -25.353 1.00 90.38 191 SER A O 1
ATOM 1559 N N . LYS A 1 192 ? 13.094 3.534 -26.932 1.00 91.50 192 LYS A N 1
ATOM 1560 C CA . LYS A 1 192 ? 12.739 4.896 -26.501 1.00 91.50 192 LYS A CA 1
ATOM 1561 C C . LYS A 1 192 ? 11.583 4.851 -25.510 1.00 91.50 192 LYS A C 1
ATOM 1563 O O . LYS A 1 192 ? 10.508 4.345 -25.838 1.00 91.50 192 LYS A O 1
ATOM 1568 N N . ILE A 1 193 ? 11.808 5.381 -24.313 1.00 93.00 193 ILE A N 1
ATOM 1569 C CA . ILE A 1 193 ? 10.870 5.301 -23.194 1.00 93.00 193 ILE A CA 1
ATOM 1570 C C . ILE A 1 193 ? 10.571 6.712 -22.705 1.00 93.00 193 ILE A C 1
ATOM 1572 O O . ILE A 1 193 ? 11.491 7.410 -22.277 1.00 93.00 193 ILE A O 1
ATOM 1576 N N . PRO A 1 194 ? 9.306 7.147 -22.760 1.00 92.94 194 PRO A N 1
ATOM 1577 C CA . PRO A 1 194 ? 8.880 8.380 -22.119 1.00 92.94 194 PRO A CA 1
ATOM 1578 C C . PRO A 1 194 ? 8.975 8.244 -20.597 1.00 92.94 194 PRO A C 1
ATOM 1580 O O . PRO A 1 194 ? 8.370 7.349 -19.998 1.00 92.94 194 PRO A O 1
ATOM 1583 N N . VAL A 1 195 ? 9.753 9.127 -19.979 1.00 92.94 195 VAL A N 1
ATOM 1584 C CA . VAL A 1 195 ? 10.058 9.102 -18.546 1.00 92.94 195 VAL A CA 1
ATOM 1585 C C . VAL A 1 195 ? 9.689 10.418 -17.875 1.00 92.94 195 VAL A C 1
ATOM 1587 O O . VAL A 1 195 ? 9.603 11.457 -18.531 1.00 92.94 195 VAL A O 1
ATOM 1590 N N . SER A 1 196 ? 9.452 10.357 -16.571 1.00 91.25 196 SER A N 1
ATOM 1591 C CA . SER A 1 196 ? 9.357 11.506 -15.677 1.00 91.25 196 SER A CA 1
ATOM 1592 C C . SER A 1 196 ? 10.437 11.386 -14.599 1.00 91.25 196 SER A C 1
ATOM 1594 O O . SER A 1 196 ? 10.742 10.281 -14.142 1.00 91.25 196 SER A O 1
ATOM 1596 N N . LEU A 1 197 ? 11.042 12.514 -14.235 1.00 88.56 197 LEU A N 1
ATOM 1597 C CA . LEU A 1 197 ? 12.068 12.608 -13.201 1.00 88.56 197 LEU A CA 1
ATOM 1598 C C . LEU A 1 197 ? 11.460 13.150 -11.909 1.00 88.56 197 LEU A C 1
ATOM 1600 O O . LEU A 1 197 ? 10.762 14.167 -11.926 1.00 88.56 197 LEU A O 1
ATOM 1604 N N . GLN A 1 198 ? 11.751 12.492 -10.789 1.00 85.50 198 GLN A N 1
ATOM 1605 C CA . GLN A 1 198 ? 11.313 12.911 -9.462 1.00 85.50 198 GLN A CA 1
ATOM 1606 C C . GLN A 1 198 ? 12.507 13.179 -8.534 1.00 85.50 198 GLN A C 1
ATOM 1608 O O . GLN A 1 198 ? 13.470 12.412 -8.566 1.00 85.50 198 GLN A O 1
ATOM 1613 N N . PRO A 1 199 ? 12.444 14.222 -7.685 1.00 78.38 199 PRO A N 1
ATOM 1614 C CA . PRO A 1 199 ? 11.346 15.188 -7.538 1.00 78.38 199 PRO A CA 1
ATOM 1615 C C . PRO A 1 199 ? 11.302 16.226 -8.683 1.00 78.38 199 PRO A C 1
ATOM 1617 O O . PRO A 1 199 ? 12.339 16.609 -9.215 1.00 78.38 199 PRO A O 1
ATOM 1620 N N . GLY A 1 200 ? 10.102 16.693 -9.060 1.00 74.50 200 GLY A N 1
ATOM 1621 C CA . GLY A 1 200 ? 9.913 17.785 -10.038 1.00 74.50 200 GLY A CA 1
ATOM 1622 C C . GLY A 1 200 ? 9.038 17.472 -11.258 1.00 74.50 200 GLY A C 1
ATOM 1623 O O . GLY A 1 200 ? 8.691 18.395 -11.986 1.00 74.50 200 GLY A O 1
ATOM 1624 N N . ASP A 1 201 ? 8.667 16.204 -11.468 1.00 80.94 201 ASP A N 1
ATOM 1625 C CA . ASP A 1 201 ? 7.831 15.728 -12.588 1.00 80.94 201 ASP A CA 1
ATOM 1626 C C . ASP A 1 201 ? 8.330 16.194 -13.975 1.00 80.94 201 ASP A C 1
ATOM 1628 O O . ASP A 1 201 ? 7.567 16.562 -14.874 1.00 80.94 201 ASP A O 1
ATOM 1632 N N . ILE A 1 202 ? 9.656 16.206 -14.148 1.00 84.88 202 ILE A N 1
ATOM 1633 C CA . ILE A 1 202 ? 10.296 16.687 -15.375 1.00 84.88 202 ILE A CA 1
ATOM 1634 C C . ILE A 1 202 ? 10.192 15.600 -16.442 1.00 84.88 202 ILE A C 1
ATOM 1636 O O . ILE A 1 202 ? 10.757 14.515 -16.304 1.00 84.88 202 ILE A O 1
ATOM 1640 N N . GLN A 1 203 ? 9.507 15.903 -17.542 1.00 87.81 203 GLN A N 1
ATOM 1641 C CA . GLN A 1 203 ? 9.302 14.952 -18.633 1.00 87.81 203 GLN A CA 1
ATOM 1642 C C . GLN A 1 203 ? 10.531 14.837 -19.541 1.00 87.81 203 GLN A C 1
ATOM 1644 O O . GLN A 1 203 ? 11.150 15.834 -19.927 1.00 87.81 203 GLN A O 1
ATOM 1649 N N . GLY A 1 204 ? 10.836 13.611 -19.957 1.00 88.56 204 GLY A N 1
ATOM 1650 C CA . GLY A 1 204 ? 11.936 13.313 -20.862 1.00 88.56 204 GLY A CA 1
ATOM 1651 C C . GLY A 1 204 ? 11.742 12.027 -21.658 1.00 88.56 204 GLY A C 1
ATOM 1652 O O . GLY A 1 204 ? 10.728 11.335 -21.550 1.00 88.56 204 GLY A O 1
ATOM 1653 N N . ILE A 1 205 ? 12.738 11.711 -22.481 1.00 90.88 205 ILE A N 1
ATOM 1654 C CA . ILE A 1 205 ? 12.830 10.457 -23.230 1.00 90.88 205 ILE A CA 1
ATOM 1655 C C . ILE A 1 205 ? 14.167 9.810 -22.897 1.00 90.88 205 ILE A C 1
ATOM 1657 O O . ILE A 1 205 ? 15.230 10.376 -23.158 1.00 90.88 205 ILE A O 1
ATOM 1661 N N . MET A 1 206 ? 14.102 8.601 -22.354 1.00 92.06 206 MET A N 1
ATOM 1662 C CA . MET A 1 206 ? 15.261 7.759 -22.099 1.00 92.06 206 MET A CA 1
ATOM 1663 C C . MET A 1 206 ? 15.451 6.762 -23.245 1.00 92.06 206 MET A C 1
ATOM 1665 O O . MET A 1 206 ? 14.480 6.269 -23.824 1.00 92.06 206 MET A O 1
ATOM 1669 N N . SER A 1 207 ? 16.701 6.430 -23.549 1.00 92.00 207 SER A N 1
ATOM 1670 C CA . SER A 1 207 ? 17.063 5.255 -24.337 1.00 92.00 207 SER A CA 1
ATOM 1671 C C . SER A 1 207 ? 18.034 4.361 -23.588 1.00 92.00 207 SER A C 1
ATOM 1673 O O . SER A 1 207 ? 18.783 4.842 -22.740 1.00 92.00 207 SER A O 1
ATOM 1675 N N . GLY A 1 208 ? 18.107 3.090 -23.962 1.00 89.50 208 GLY A N 1
ATOM 1676 C CA . GLY A 1 208 ? 19.178 2.223 -23.494 1.00 89.50 208 GLY A CA 1
ATOM 1677 C C . GLY A 1 208 ? 20.558 2.688 -23.963 1.00 89.50 208 GLY A C 1
ATOM 1678 O O . GLY A 1 208 ? 20.699 3.248 -25.054 1.00 89.50 208 GLY A O 1
ATOM 1679 N N . LYS A 1 209 ? 21.572 2.463 -23.124 1.00 85.44 209 LYS A N 1
ATOM 1680 C CA . LYS A 1 209 ? 22.990 2.705 -23.424 1.00 85.44 209 LYS A CA 1
ATOM 1681 C C . LYS A 1 209 ? 23.783 1.412 -23.243 1.00 85.44 209 LYS A C 1
ATOM 1683 O O . LYS A 1 209 ? 24.454 0.965 -24.170 1.00 85.44 209 LYS A O 1
ATOM 1688 N N . ASP A 1 210 ? 23.661 0.788 -22.073 1.00 81.75 210 ASP A N 1
ATOM 1689 C CA . ASP A 1 210 ? 24.282 -0.497 -21.763 1.00 81.75 210 ASP A CA 1
ATOM 1690 C C . ASP A 1 210 ? 23.405 -1.365 -20.833 1.00 81.75 210 ASP A C 1
ATOM 1692 O O . ASP A 1 210 ? 22.233 -1.076 -20.613 1.00 81.75 210 ASP A O 1
ATOM 1696 N N . LYS A 1 211 ? 23.935 -2.484 -20.314 1.00 78.69 211 LYS A N 1
ATOM 1697 C CA . LYS A 1 211 ? 23.194 -3.508 -19.559 1.00 78.69 211 LYS A CA 1
ATOM 1698 C C . LYS A 1 211 ? 22.558 -2.948 -18.290 1.00 78.69 211 LYS A C 1
ATOM 1700 O O . LYS A 1 211 ? 21.485 -3.407 -17.908 1.00 78.69 211 LYS A O 1
ATOM 1705 N N . LEU A 1 212 ? 23.241 -1.995 -17.663 1.00 86.31 212 LEU A N 1
ATOM 1706 C CA . LEU A 1 212 ? 22.875 -1.373 -16.391 1.00 86.31 212 LEU A CA 1
ATOM 1707 C C . LEU A 1 212 ? 22.567 0.119 -16.528 1.00 86.31 212 LEU A C 1
ATOM 1709 O O . LEU A 1 212 ? 22.148 0.737 -15.557 1.00 86.31 212 LEU A O 1
ATOM 1713 N N . GLU A 1 213 ? 22.762 0.683 -17.720 1.00 88.69 213 GLU A N 1
ATOM 1714 C CA . GLU A 1 213 ? 22.714 2.123 -17.934 1.00 88.69 213 GLU A CA 1
ATOM 1715 C C . GLU A 1 213 ? 21.770 2.493 -19.079 1.00 88.69 213 GLU A C 1
ATOM 1717 O O . GLU A 1 213 ? 21.820 1.934 -20.181 1.00 88.69 213 GLU A O 1
ATOM 1722 N N . GLY A 1 214 ? 20.948 3.502 -18.829 1.00 90.06 214 GLY A N 1
ATOM 1723 C CA . GLY A 1 214 ? 20.231 4.277 -19.826 1.00 90.06 214 GLY A CA 1
ATOM 1724 C C . GLY A 1 214 ? 20.867 5.651 -20.017 1.00 90.06 214 GLY A C 1
ATOM 1725 O O . GLY A 1 214 ? 21.748 6.076 -19.273 1.00 90.06 214 GLY A O 1
ATOM 1726 N N . VAL A 1 215 ? 20.397 6.368 -21.027 1.00 89.69 215 VAL A N 1
ATOM 1727 C CA . VAL A 1 215 ? 20.746 7.766 -21.270 1.00 89.69 215 VAL A CA 1
ATOM 1728 C C . VAL A 1 215 ? 19.483 8.563 -21.557 1.00 89.69 215 VAL A C 1
ATOM 1730 O O . VAL A 1 215 ? 18.622 8.131 -22.328 1.00 89.69 215 VAL A O 1
ATOM 1733 N N . LEU A 1 216 ? 19.359 9.732 -20.936 1.00 87.88 216 LEU A N 1
ATOM 1734 C CA . LEU A 1 216 ? 18.319 10.695 -21.281 1.00 87.88 216 LEU A CA 1
ATOM 1735 C C . LEU A 1 216 ? 18.683 11.389 -22.593 1.00 87.88 216 LEU A C 1
ATOM 1737 O O . LEU A 1 216 ? 19.614 12.184 -22.636 1.00 87.88 216 LEU A O 1
ATOM 1741 N N . GLN A 1 217 ? 17.939 11.092 -23.658 1.00 83.50 217 GLN A N 1
ATOM 1742 C CA . GLN A 1 217 ? 18.133 11.715 -24.972 1.00 83.50 217 GLN A CA 1
ATOM 1743 C C . GLN A 1 217 ? 17.461 13.081 -25.081 1.00 83.50 217 GLN A C 1
ATOM 1745 O O . GLN A 1 217 ? 17.855 13.918 -25.888 1.00 83.50 217 GLN A O 1
ATOM 1750 N N . TYR A 1 218 ? 16.395 13.279 -24.311 1.00 81.62 218 TYR A N 1
ATOM 1751 C CA . TYR A 1 218 ? 15.630 14.511 -2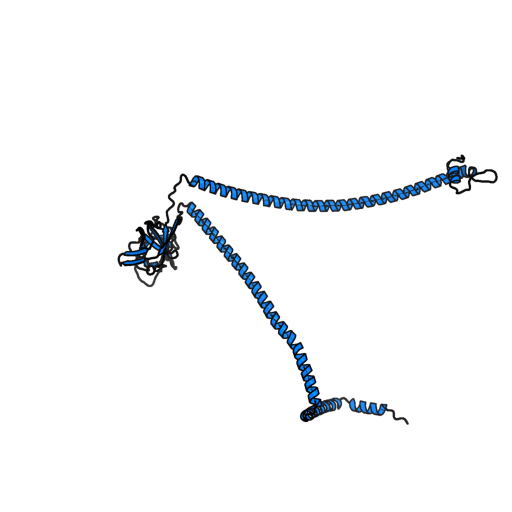4.305 1.00 81.62 218 TYR A CA 1
ATOM 1752 C C . TYR A 1 218 ? 15.087 14.768 -22.907 1.00 81.62 218 TYR A C 1
ATOM 1754 O O . TYR A 1 218 ? 14.570 13.855 -22.264 1.00 81.62 218 TYR A O 1
ATOM 1762 N N . VAL A 1 219 ? 15.162 16.019 -22.468 1.00 78.06 219 VAL A N 1
ATOM 1763 C CA . VAL A 1 219 ? 14.523 16.515 -21.250 1.00 78.06 219 VAL A CA 1
ATOM 1764 C C . VAL A 1 219 ? 13.869 17.842 -21.605 1.00 78.06 219 VAL A C 1
ATOM 1766 O O . VAL A 1 219 ? 14.500 18.693 -22.237 1.00 78.06 219 VAL A O 1
ATOM 1769 N N . LYS A 1 220 ? 12.591 17.996 -21.253 1.00 70.00 220 LYS A N 1
ATOM 1770 C CA . LYS A 1 220 ? 11.798 19.182 -21.601 1.00 70.00 220 LYS A CA 1
ATOM 1771 C C . LYS A 1 220 ? 12.380 20.453 -20.972 1.00 70.00 220 LYS A C 1
ATOM 1773 O O . LYS A 1 220 ? 12.483 21.473 -21.652 1.00 70.00 220 LYS A O 1
ATOM 1778 N N . ASP A 1 221 ? 12.843 20.352 -19.729 1.00 66.06 221 ASP A N 1
ATOM 1779 C CA . ASP A 1 221 ? 13.551 21.421 -19.029 1.00 66.06 221 ASP A CA 1
ATOM 1780 C C . ASP A 1 221 ? 15.064 21.219 -19.157 1.00 66.06 221 ASP A C 1
ATOM 1782 O O . ASP A 1 221 ? 15.656 20.329 -18.548 1.00 66.06 221 ASP A O 1
ATOM 1786 N N . LYS A 1 222 ? 15.710 22.055 -19.984 1.00 57.50 222 LYS A N 1
ATOM 1787 C CA . LYS A 1 222 ? 17.163 21.978 -20.249 1.00 57.50 222 LYS A CA 1
ATOM 1788 C C . LYS A 1 222 ? 18.016 22.180 -18.994 1.00 57.50 222 LYS A C 1
ATOM 1790 O O . LYS A 1 222 ? 19.147 21.707 -18.941 1.00 57.50 222 LYS A O 1
ATOM 1795 N N . ASN A 1 223 ? 17.462 22.860 -17.994 1.00 57.91 223 ASN A N 1
ATOM 1796 C CA . ASN A 1 223 ? 18.065 23.019 -16.683 1.00 57.91 223 ASN A CA 1
ATOM 1797 C C . ASN A 1 223 ? 17.314 22.104 -15.719 1.00 57.91 223 ASN A C 1
ATOM 1799 O O . ASN A 1 223 ? 16.332 22.529 -15.113 1.00 57.91 223 ASN A O 1
ATOM 1803 N N . LEU A 1 224 ? 17.761 20.852 -15.577 1.00 62.06 224 LEU A N 1
ATOM 1804 C CA . LEU A 1 224 ? 17.364 20.117 -14.379 1.00 62.06 224 LEU A CA 1
ATOM 1805 C C . LEU A 1 224 ? 17.861 20.933 -13.178 1.00 62.06 224 LEU A C 1
ATOM 1807 O O . LEU A 1 224 ? 19.008 21.394 -13.223 1.00 62.06 224 LEU A O 1
ATOM 1811 N N . PRO A 1 225 ? 17.033 21.130 -12.145 1.00 60.75 225 PRO A N 1
ATOM 1812 C CA . PRO A 1 225 ? 17.472 21.830 -10.955 1.00 60.75 225 PRO A CA 1
ATOM 1813 C C . PRO A 1 225 ? 18.729 21.151 -10.399 1.00 60.75 225 PRO A C 1
ATOM 1815 O O . PRO A 1 225 ? 18.881 19.931 -10.514 1.00 60.75 225 PRO A O 1
ATOM 1818 N N . GLU A 1 226 ? 19.640 21.946 -9.833 1.00 56.50 226 GLU A N 1
ATOM 1819 C CA . GLU A 1 226 ? 20.767 21.449 -9.036 1.00 56.50 226 GLU A CA 1
ATOM 1820 C C . GLU A 1 226 ? 20.195 20.796 -7.770 1.00 56.50 226 GLU A C 1
ATOM 1822 O O . GLU A 1 226 ? 20.152 21.383 -6.691 1.00 56.50 226 GLU A O 1
ATOM 1827 N N . ILE A 1 227 ? 19.636 19.600 -7.929 1.00 56.25 227 ILE A N 1
ATOM 1828 C CA . ILE A 1 227 ? 19.138 18.791 -6.830 1.00 56.25 227 ILE A CA 1
ATOM 1829 C C . ILE A 1 227 ? 20.367 18.089 -6.254 1.00 56.25 227 ILE A C 1
ATOM 1831 O O . ILE A 1 227 ? 21.047 17.344 -6.950 1.00 56.25 227 ILE A O 1
ATOM 1835 N N . ASN A 1 228 ? 20.656 18.337 -4.976 1.00 54.53 228 ASN A N 1
ATOM 1836 C CA . ASN A 1 228 ? 21.758 17.708 -4.236 1.00 54.53 228 ASN A CA 1
ATOM 1837 C C . ASN A 1 228 ? 21.497 16.220 -3.899 1.00 54.53 228 ASN A C 1
ATOM 1839 O O . ASN A 1 228 ? 22.209 15.644 -3.081 1.00 54.53 228 ASN A O 1
ATOM 1843 N N . GLU A 1 229 ? 20.459 15.622 -4.479 1.00 63.81 229 GLU A N 1
ATOM 1844 C CA . GLU A 1 229 ? 19.895 14.314 -4.142 1.00 63.81 229 GLU A CA 1
ATOM 1845 C C . GLU A 1 229 ? 19.694 13.481 -5.419 1.00 63.81 229 GLU A C 1
ATOM 1847 O O . GLU A 1 229 ? 19.532 14.024 -6.515 1.00 63.81 229 GLU A O 1
ATOM 1852 N N . GLU A 1 230 ? 19.699 12.155 -5.272 1.00 76.31 230 GLU A N 1
ATOM 1853 C CA . GLU A 1 230 ? 19.465 11.204 -6.362 1.00 76.31 230 GLU A CA 1
ATOM 1854 C C . GLU A 1 230 ? 18.077 11.420 -6.989 1.00 76.31 230 GLU A C 1
ATOM 1856 O O . GLU A 1 230 ? 17.050 11.339 -6.310 1.00 76.31 230 GLU A O 1
ATOM 1861 N N . MET A 1 231 ? 18.027 11.669 -8.301 1.00 83.06 231 MET A N 1
ATOM 1862 C CA . MET A 1 231 ? 16.755 11.811 -9.017 1.00 83.06 231 MET A CA 1
ATOM 1863 C C . MET A 1 231 ? 16.245 10.446 -9.471 1.00 83.06 231 MET A C 1
ATOM 1865 O O . MET A 1 231 ? 16.937 9.730 -10.198 1.00 83.06 231 MET A O 1
ATOM 1869 N N . GLN A 1 232 ? 15.011 10.108 -9.107 1.00 89.75 232 GLN A N 1
ATOM 1870 C CA . GLN A 1 232 ? 14.348 8.891 -9.562 1.00 89.75 232 GLN A CA 1
ATOM 1871 C C . GLN A 1 232 ? 13.799 9.056 -10.976 1.00 89.75 232 GLN A C 1
ATOM 1873 O O . GLN A 1 232 ? 13.179 10.065 -11.312 1.00 89.75 232 GLN A O 1
ATOM 1878 N N . VAL A 1 233 ? 13.977 8.022 -11.790 1.00 91.88 233 VAL A N 1
ATOM 1879 C CA . VAL A 1 233 ? 13.463 7.928 -13.154 1.00 91.88 233 VAL A CA 1
ATOM 1880 C C . VAL A 1 233 ? 12.332 6.911 -13.180 1.00 91.88 233 VAL A C 1
ATOM 1882 O O . VAL A 1 233 ? 12.525 5.727 -12.889 1.00 91.88 233 VAL A O 1
ATOM 1885 N N . ILE A 1 234 ? 11.149 7.375 -13.566 1.00 94.31 234 ILE A N 1
ATOM 1886 C CA . ILE A 1 234 ? 9.932 6.568 -13.682 1.00 94.31 234 ILE A CA 1
ATOM 1887 C C . ILE A 1 234 ? 9.321 6.728 -15.079 1.00 94.31 234 ILE A C 1
ATOM 1889 O O . ILE A 1 234 ? 9.623 7.687 -15.784 1.00 94.31 234 ILE A O 1
ATOM 1893 N N . THR A 1 235 ? 8.444 5.824 -15.515 1.00 92.94 235 THR A N 1
ATOM 1894 C CA . THR A 1 235 ? 7.684 6.020 -16.764 1.00 92.94 235 THR A CA 1
ATOM 1895 C C . THR A 1 235 ? 6.706 7.188 -16.632 1.00 92.94 235 THR A C 1
ATOM 1897 O O . THR A 1 235 ? 6.012 7.298 -15.626 1.00 92.94 235 THR A O 1
ATOM 1900 N N . SER A 1 236 ? 6.591 8.042 -17.655 1.00 89.12 236 SER A N 1
ATOM 1901 C CA . SER A 1 236 ? 5.629 9.163 -17.637 1.00 89.12 236 SER A CA 1
ATOM 1902 C C . SER A 1 236 ? 4.220 8.775 -18.086 1.00 89.12 236 SER A C 1
ATOM 1904 O O . SER A 1 236 ? 3.277 9.535 -17.906 1.00 89.12 236 SER A O 1
ATOM 1906 N N . GLY A 1 237 ? 4.072 7.615 -18.728 1.00 83.31 237 GLY A N 1
ATOM 1907 C CA . GLY A 1 237 ? 2.818 7.185 -19.351 1.00 83.31 237 GLY A CA 1
ATOM 1908 C C . GLY A 1 237 ? 2.485 7.878 -20.679 1.00 83.31 237 GLY A C 1
ATOM 1909 O O . GLY A 1 237 ? 1.512 7.522 -21.347 1.00 83.31 237 GLY A O 1
ATOM 1910 N N . ALA A 1 238 ? 3.313 8.831 -21.117 1.00 78.25 238 ALA A N 1
ATOM 1911 C CA . ALA A 1 238 ? 3.135 9.486 -22.405 1.00 78.25 238 ALA A CA 1
ATOM 1912 C C . ALA A 1 238 ? 3.244 8.466 -23.556 1.00 78.25 238 ALA A C 1
ATOM 1914 O O . ALA A 1 238 ? 4.089 7.572 -23.547 1.00 78.25 238 ALA A O 1
ATOM 1915 N N . GLY A 1 239 ? 2.366 8.584 -24.553 1.00 73.62 239 GLY A N 1
ATOM 1916 C CA . GLY A 1 239 ? 2.304 7.660 -25.693 1.00 73.62 239 GLY A CA 1
ATOM 1917 C C . GLY A 1 239 ? 1.500 6.375 -25.455 1.00 73.62 239 GLY A C 1
ATOM 1918 O O . GLY A 1 239 ? 1.372 5.587 -26.385 1.00 73.62 239 GLY A O 1
ATOM 1919 N N . GLY A 1 240 ? 0.945 6.157 -24.254 1.00 75.38 240 GLY A N 1
ATOM 1920 C CA . GLY A 1 240 ? -0.060 5.115 -23.989 1.00 75.38 240 GLY A CA 1
ATOM 1921 C C . GLY A 1 240 ? 0.435 3.663 -24.017 1.00 75.38 240 GLY A C 1
ATOM 1922 O O . GLY A 1 240 ? -0.372 2.753 -23.878 1.00 75.38 240 GLY A O 1
ATOM 1923 N N . VAL A 1 241 ? 1.742 3.434 -24.192 1.00 77.31 241 VAL A N 1
ATOM 1924 C CA . VAL A 1 241 ? 2.355 2.089 -24.180 1.00 77.31 241 VAL A CA 1
ATOM 1925 C C . VAL A 1 241 ? 2.678 1.630 -22.755 1.00 77.31 241 VAL A C 1
ATOM 1927 O O . VAL A 1 241 ? 2.543 0.457 -22.424 1.00 77.31 241 VAL A O 1
ATOM 1930 N N . PHE A 1 242 ? 3.116 2.556 -21.903 1.00 84.44 242 PHE A N 1
ATOM 1931 C CA . PHE A 1 242 ? 3.419 2.303 -20.497 1.00 84.44 242 PHE A CA 1
ATOM 1932 C C . PHE A 1 242 ? 2.388 3.034 -19.636 1.00 84.44 242 PHE A C 1
ATOM 1934 O O . PHE A 1 242 ? 1.967 4.125 -20.009 1.00 84.44 242 PHE A O 1
ATOM 1941 N N . LYS A 1 243 ? 2.026 2.497 -18.465 1.00 85.12 243 LYS A N 1
ATOM 1942 C CA . LYS A 1 243 ? 1.367 3.320 -17.437 1.00 85.12 243 LYS A CA 1
ATOM 1943 C C . LYS A 1 243 ? 2.373 4.310 -16.848 1.00 85.12 243 LYS A C 1
ATOM 1945 O O . LYS A 1 243 ? 3.574 4.023 -16.824 1.00 85.12 243 LYS A O 1
ATOM 1950 N N . SER A 1 244 ? 1.898 5.442 -16.345 1.00 86.81 244 SER A N 1
ATOM 1951 C CA . SER A 1 244 ? 2.741 6.351 -15.563 1.00 86.81 244 SER A CA 1
ATOM 1952 C C . SER A 1 244 ? 3.132 5.718 -14.218 1.00 86.81 244 SER A C 1
ATOM 1954 O O . SER A 1 244 ? 2.339 4.984 -13.620 1.00 86.81 244 SER A O 1
ATOM 1956 N N . GLY A 1 245 ? 4.355 5.975 -13.751 1.00 88.50 245 GLY A N 1
ATOM 1957 C CA . GLY A 1 245 ? 4.818 5.597 -12.413 1.00 88.50 245 GLY A CA 1
ATOM 1958 C C . GLY A 1 245 ? 5.518 4.243 -12.270 1.00 88.50 245 GLY A C 1
ATOM 1959 O O . GLY A 1 245 ? 5.673 3.777 -11.145 1.00 88.50 245 GLY A O 1
ATOM 1960 N N . ILE A 1 246 ? 5.942 3.583 -13.352 1.00 91.62 246 ILE A N 1
ATOM 1961 C CA . ILE A 1 246 ? 6.769 2.368 -13.243 1.00 91.62 246 ILE A CA 1
ATOM 1962 C C . ILE A 1 246 ? 8.226 2.783 -12.975 1.00 91.62 246 ILE A C 1
ATOM 1964 O O . ILE A 1 246 ? 8.775 3.541 -13.779 1.00 91.62 246 ILE A O 1
ATOM 1968 N N . PRO A 1 247 ? 8.876 2.284 -11.907 1.00 93.19 247 PRO A N 1
ATOM 1969 C CA . PRO A 1 247 ? 10.262 2.617 -11.597 1.00 93.19 247 PRO A CA 1
ATOM 1970 C C . PRO A 1 247 ? 11.251 2.006 -12.597 1.00 93.19 247 PRO A C 1
ATOM 1972 O O . PRO A 1 247 ? 11.111 0.851 -13.013 1.00 93.19 247 PRO A O 1
ATOM 1975 N N . ILE A 1 248 ? 12.269 2.791 -12.959 1.00 93.94 248 ILE A N 1
ATOM 1976 C CA . ILE A 1 248 ? 13.316 2.415 -13.919 1.00 93.94 248 ILE A CA 1
ATOM 1977 C C . ILE A 1 248 ? 14.696 2.444 -13.255 1.00 93.94 248 ILE A C 1
ATOM 1979 O O . ILE A 1 248 ? 15.414 1.442 -13.266 1.00 93.94 248 ILE A O 1
ATOM 1983 N N . GLY A 1 249 ? 15.074 3.582 -12.677 1.00 91.62 249 GLY A N 1
ATOM 1984 C CA . GLY A 1 249 ? 16.436 3.809 -12.202 1.00 91.62 249 GLY A CA 1
ATOM 1985 C C . GLY A 1 249 ? 16.624 5.159 -11.525 1.00 91.62 249 GLY A C 1
ATOM 1986 O O . GLY A 1 249 ? 15.653 5.866 -11.265 1.00 91.62 249 GLY A O 1
ATOM 1987 N N . VAL A 1 250 ? 17.881 5.522 -11.288 1.00 90.50 250 VAL A N 1
ATOM 1988 C CA . VAL A 1 250 ? 18.290 6.792 -10.673 1.00 90.50 250 VAL A CA 1
ATOM 1989 C C . VAL A 1 250 ? 19.345 7.502 -11.511 1.00 90.50 250 VAL A C 1
ATOM 1991 O O . VAL A 1 250 ? 20.075 6.874 -12.275 1.00 90.50 250 VAL A O 1
ATOM 1994 N N . ILE A 1 251 ? 19.416 8.821 -11.380 1.00 84.94 251 ILE A N 1
ATOM 1995 C CA . ILE A 1 251 ? 20.484 9.643 -11.951 1.00 84.94 251 ILE A CA 1
ATOM 1996 C C . ILE A 1 251 ? 21.387 10.076 -10.803 1.00 84.94 251 ILE A C 1
ATOM 1998 O O . ILE A 1 251 ? 20.931 10.761 -9.886 1.00 84.94 251 ILE A O 1
ATOM 2002 N N . GLU A 1 252 ? 22.659 9.696 -10.877 1.00 70.19 252 GLU A N 1
ATOM 2003 C CA . GLU A 1 252 ? 23.704 10.161 -9.966 1.00 70.19 252 GLU A CA 1
ATOM 2004 C C . GLU A 1 252 ? 24.390 11.396 -10.568 1.00 70.19 252 GLU A C 1
ATOM 2006 O O . GLU A 1 252 ? 24.833 11.379 -11.720 1.00 70.19 252 GLU A O 1
ATOM 2011 N N . ASP A 1 253 ? 24.450 12.489 -9.804 1.00 58.59 253 ASP A N 1
ATOM 2012 C CA . ASP A 1 253 ? 25.203 13.691 -10.175 1.00 58.59 253 ASP A CA 1
ATOM 2013 C C . ASP A 1 253 ? 26.678 13.496 -9.801 1.00 58.59 253 ASP A C 1
ATOM 2015 O O . ASP A 1 253 ? 27.117 13.861 -8.708 1.00 58.59 253 ASP A O 1
ATOM 2019 N N . ASP A 1 254 ? 27.453 12.861 -10.682 1.00 50.56 254 ASP A N 1
ATOM 2020 C CA . ASP A 1 254 ? 28.881 12.685 -10.430 1.00 50.56 254 ASP A CA 1
ATOM 2021 C C . ASP A 1 254 ? 29.664 13.952 -10.806 1.00 50.56 254 ASP A C 1
ATOM 2023 O O . ASP A 1 254 ? 30.114 14.143 -11.937 1.00 50.56 254 ASP A O 1
ATOM 2027 N N . LYS A 1 255 ? 29.856 14.826 -9.811 1.00 50.84 255 LYS A N 1
ATOM 2028 C CA . LYS A 1 255 ? 30.676 16.046 -9.907 1.00 50.84 255 LYS A CA 1
ATOM 2029 C C . LYS A 1 255 ? 32.156 15.773 -10.234 1.00 50.84 255 LYS A C 1
ATOM 2031 O O . LYS A 1 255 ? 32.885 16.724 -10.514 1.00 50.84 255 LYS A O 1
ATOM 2036 N N . SER A 1 256 ? 32.629 14.521 -10.175 1.00 39.84 256 SER A N 1
ATOM 2037 C CA . SER A 1 256 ? 34.044 14.160 -10.374 1.00 39.84 256 SER A CA 1
ATOM 2038 C C . SER A 1 256 ? 34.408 13.813 -11.822 1.00 39.84 256 SER A C 1
ATOM 2040 O O . SER A 1 256 ? 35.564 13.957 -12.231 1.00 39.84 256 SER A O 1
ATOM 2042 N N . LEU A 1 257 ? 33.426 13.411 -12.626 1.00 41.81 257 LEU A N 1
ATOM 2043 C CA . LEU A 1 257 ? 33.600 13.131 -14.043 1.00 41.81 257 LEU A CA 1
ATOM 2044 C C . LEU A 1 257 ? 33.239 14.398 -14.806 1.00 41.81 257 LEU A C 1
ATOM 2046 O O . LEU A 1 257 ? 32.067 14.709 -14.980 1.00 41.81 257 LEU A O 1
ATOM 2050 N N . GLY A 1 258 ? 34.248 15.134 -15.279 1.00 40.28 258 GLY A N 1
ATOM 2051 C CA . GLY A 1 258 ? 34.108 16.290 -16.178 1.00 40.28 258 GLY A CA 1
ATOM 2052 C C . GLY A 1 258 ? 33.515 15.942 -17.553 1.00 40.28 258 GLY A C 1
ATOM 2053 O O . GLY A 1 258 ? 34.019 16.384 -18.584 1.00 40.28 258 GLY A O 1
ATOM 2054 N N . ILE A 1 259 ? 32.472 15.115 -17.583 1.00 39.38 259 ILE A N 1
ATOM 2055 C CA . ILE A 1 259 ? 31.729 14.704 -18.756 1.00 39.38 259 ILE A CA 1
ATOM 2056 C C . ILE A 1 259 ? 30.701 15.795 -19.033 1.00 39.38 259 ILE A C 1
ATOM 2058 O O . ILE A 1 259 ? 29.745 16.027 -18.300 1.00 39.38 259 ILE A O 1
ATOM 2062 N N . THR A 1 260 ? 30.979 16.492 -20.124 1.00 40.72 260 THR A N 1
ATOM 2063 C CA . THR A 1 260 ? 30.114 17.401 -20.870 1.00 40.72 260 THR A CA 1
ATOM 2064 C C . THR A 1 260 ? 28.612 17.163 -20.679 1.00 40.72 260 THR A C 1
ATOM 2066 O O . THR A 1 260 ? 28.123 16.049 -20.859 1.00 40.72 260 THR A O 1
ATOM 2069 N N . LYS A 1 261 ? 27.915 18.276 -20.413 1.00 48.06 261 LYS A N 1
ATOM 2070 C CA . LYS A 1 261 ? 26.476 18.552 -20.218 1.00 48.06 261 LYS A CA 1
ATOM 2071 C C . LYS A 1 261 ? 25.422 17.811 -21.067 1.00 48.06 261 LYS A C 1
ATOM 2073 O O . LYS A 1 261 ? 24.241 18.079 -20.871 1.00 48.06 261 LYS A O 1
ATOM 2078 N N . ASP A 1 262 ? 25.780 16.898 -21.960 1.00 50.84 262 ASP A N 1
ATOM 2079 C CA . ASP A 1 262 ? 24.878 16.498 -23.043 1.00 50.84 262 ASP A CA 1
ATOM 2080 C C . ASP A 1 262 ? 24.184 15.144 -22.867 1.00 50.84 262 ASP A C 1
ATOM 2082 O O . ASP A 1 262 ? 23.228 14.890 -23.586 1.00 50.84 262 ASP A O 1
ATOM 2086 N N . ASN A 1 263 ? 24.571 14.293 -21.907 1.00 56.28 263 ASN A N 1
ATOM 2087 C CA . ASN A 1 263 ? 23.928 12.984 -21.714 1.00 56.28 263 ASN A CA 1
ATOM 2088 C C . ASN A 1 263 ? 23.917 12.560 -20.238 1.00 56.28 263 ASN A C 1
ATOM 2090 O O . ASN A 1 263 ? 24.893 12.005 -19.737 1.00 56.28 263 ASN A O 1
ATOM 2094 N N . LYS A 1 264 ? 22.798 12.786 -19.540 1.00 76.81 264 LYS A N 1
ATOM 2095 C CA . LYS A 1 264 ? 22.607 12.299 -18.164 1.00 76.81 264 LYS A CA 1
ATOM 2096 C C . LYS A 1 264 ? 22.380 10.787 -18.175 1.00 76.81 264 LYS A C 1
ATOM 2098 O O . LYS A 1 264 ? 21.432 10.306 -18.804 1.00 76.81 264 LYS A O 1
ATOM 2103 N N . ILE A 1 265 ? 23.284 10.056 -17.527 1.00 86.31 265 ILE A N 1
ATOM 2104 C CA . ILE A 1 265 ? 23.243 8.595 -17.402 1.00 86.31 265 ILE A CA 1
ATOM 2105 C C . ILE A 1 265 ? 22.189 8.222 -16.356 1.00 86.31 265 ILE A C 1
ATOM 2107 O O . ILE A 1 265 ? 22.074 8.875 -15.323 1.00 86.31 265 ILE A O 1
ATOM 2111 N N . VAL A 1 266 ? 21.409 7.185 -16.649 1.00 89.19 266 VAL A N 1
ATOM 2112 C CA . VAL A 1 266 ? 20.413 6.613 -15.739 1.00 89.19 266 VAL A CA 1
ATOM 2113 C C . VAL A 1 266 ? 20.890 5.229 -15.326 1.00 89.19 266 VAL A C 1
ATOM 2115 O O . VAL A 1 266 ? 20.966 4.338 -16.168 1.00 89.19 266 VAL A O 1
ATOM 2118 N N . ASN A 1 267 ? 21.166 5.029 -14.044 1.00 91.25 267 ASN A N 1
ATOM 2119 C CA . ASN A 1 267 ? 21.526 3.734 -13.480 1.00 91.25 267 ASN A CA 1
ATOM 2120 C C . ASN A 1 267 ? 20.249 2.938 -13.201 1.00 91.25 267 ASN A C 1
ATOM 2122 O O . ASN A 1 267 ? 19.403 3.361 -12.412 1.00 91.25 267 ASN A O 1
ATOM 2126 N N . PHE A 1 268 ? 20.071 1.794 -13.861 1.00 92.00 268 PHE A N 1
ATOM 2127 C CA . PHE A 1 268 ? 18.884 0.961 -13.673 1.00 92.00 268 PHE A CA 1
ATOM 2128 C C . PHE A 1 268 ? 18.871 0.305 -12.293 1.00 92.00 268 PHE A C 1
ATOM 2130 O O . PHE A 1 268 ? 19.884 -0.207 -11.822 1.00 92.00 268 PHE A O 1
ATOM 2137 N N . HIS A 1 269 ? 17.687 0.216 -11.683 1.00 88.62 269 HIS A N 1
ATOM 2138 C CA . HIS A 1 269 ? 17.523 -0.498 -10.413 1.00 88.62 269 HIS A CA 1
ATOM 2139 C C . HIS A 1 269 ? 17.748 -2.010 -10.539 1.00 88.62 269 HIS A C 1
ATOM 2141 O O . HIS A 1 269 ? 18.089 -2.670 -9.557 1.00 88.62 269 HIS A O 1
ATOM 2147 N N . LYS A 1 270 ? 17.541 -2.575 -11.737 1.00 86.19 270 LYS A N 1
ATOM 2148 C CA . LYS A 1 270 ? 17.651 -4.013 -11.985 1.00 86.19 270 LYS A CA 1
ATOM 2149 C C . LYS A 1 270 ? 18.649 -4.322 -13.091 1.00 86.19 270 LYS A C 1
ATOM 2151 O O . LYS A 1 270 ? 18.705 -3.653 -14.118 1.00 86.19 270 LYS A O 1
ATOM 2156 N N . ASN A 1 271 ? 19.404 -5.400 -12.892 1.00 84.88 271 ASN A N 1
ATOM 2157 C CA . ASN A 1 271 ? 20.282 -5.960 -13.910 1.00 84.88 271 ASN A CA 1
ATOM 2158 C C . ASN A 1 271 ? 19.510 -6.926 -14.816 1.00 84.88 271 ASN A C 1
ATOM 2160 O O . ASN A 1 271 ? 19.114 -8.011 -14.389 1.00 84.88 271 ASN A O 1
ATOM 2164 N N . PHE A 1 272 ? 19.364 -6.569 -16.091 1.00 82.88 272 PHE A N 1
ATOM 2165 C CA . PHE A 1 272 ? 18.610 -7.369 -17.061 1.00 82.88 272 PHE A CA 1
ATOM 2166 C C . PHE A 1 272 ? 19.367 -8.587 -17.616 1.00 82.88 272 PHE A C 1
ATOM 2168 O O . PHE A 1 272 ? 18.798 -9.356 -18.383 1.00 82.88 272 PHE A O 1
ATOM 2175 N N . SER A 1 273 ? 20.627 -8.802 -17.222 1.00 77.31 273 SER A N 1
ATOM 2176 C CA . SER A 1 273 ? 21.471 -9.890 -17.752 1.00 77.31 273 SER A CA 1
ATOM 2177 C C . SER A 1 273 ? 21.141 -11.278 -17.188 1.00 77.31 273 SER A C 1
ATOM 2179 O O . SER A 1 273 ? 21.634 -12.277 -17.703 1.00 77.31 273 SER A O 1
ATOM 2181 N N . GLN A 1 274 ? 20.392 -11.363 -16.082 1.00 75.69 274 GLN A N 1
ATOM 2182 C CA . GLN A 1 274 ? 20.107 -12.622 -15.373 1.00 75.69 274 GLN A CA 1
ATOM 2183 C C . GLN A 1 274 ? 18.619 -12.784 -15.032 1.00 75.69 274 GLN A C 1
ATOM 2185 O O . GLN A 1 274 ? 18.254 -13.263 -13.957 1.00 75.69 274 GLN A O 1
ATOM 2190 N N . LEU A 1 275 ? 17.740 -12.391 -15.951 1.00 84.69 275 LEU A N 1
ATOM 2191 C CA . LEU A 1 275 ? 16.298 -12.544 -15.768 1.00 84.69 275 LEU A CA 1
ATOM 2192 C C . LEU A 1 275 ? 15.896 -14.021 -15.892 1.00 84.69 275 LEU A C 1
ATOM 2194 O O . LEU A 1 275 ? 16.170 -14.667 -16.902 1.00 84.69 275 LEU A O 1
ATOM 2198 N N . LYS A 1 276 ? 15.229 -14.562 -14.866 1.00 85.62 276 LYS A N 1
ATOM 2199 C CA . LYS A 1 276 ? 14.693 -15.941 -14.870 1.00 85.62 276 LYS A CA 1
ATOM 2200 C C . LYS A 1 276 ? 13.198 -15.972 -15.158 1.00 85.62 276 LYS A C 1
ATOM 2202 O O . LYS A 1 276 ? 12.731 -16.788 -15.955 1.00 85.62 276 LYS A O 1
ATOM 2207 N N . TYR A 1 277 ? 12.463 -15.077 -14.511 1.00 88.81 277 TYR A N 1
ATOM 2208 C CA . TYR A 1 277 ? 11.028 -14.906 -14.660 1.00 88.81 277 TYR A CA 1
ATOM 2209 C C . TYR A 1 277 ? 10.732 -13.431 -14.848 1.00 88.81 277 TYR A C 1
ATOM 2211 O O . TYR A 1 277 ? 11.452 -12.585 -14.333 1.00 88.81 277 TYR A O 1
ATOM 2219 N N . VAL A 1 278 ? 9.681 -13.147 -15.602 1.00 92.31 278 VAL A N 1
ATOM 2220 C CA . VAL A 1 278 ? 9.177 -11.796 -15.815 1.00 92.31 278 VAL A CA 1
ATOM 2221 C C . VAL A 1 278 ? 7.657 -11.819 -15.778 1.00 92.31 278 VAL A C 1
ATOM 2223 O O . VAL A 1 278 ? 7.025 -12.840 -16.063 1.00 92.31 278 VAL A O 1
ATOM 2226 N N . LYS A 1 279 ? 7.065 -10.684 -15.433 1.00 92.94 279 LYS A N 1
ATOM 2227 C CA . LYS A 1 279 ? 5.626 -10.455 -15.469 1.00 92.94 279 LYS A CA 1
ATOM 2228 C C . LYS A 1 279 ? 5.291 -9.616 -16.697 1.00 92.94 279 LYS A C 1
ATOM 2230 O O . LYS A 1 279 ? 5.844 -8.536 -16.869 1.00 92.94 279 LYS A O 1
ATOM 2235 N N . VAL A 1 280 ? 4.392 -10.101 -17.541 1.00 93.12 280 VAL A N 1
ATOM 2236 C CA . VAL A 1 280 ? 3.850 -9.350 -18.674 1.00 93.12 280 VAL A CA 1
ATOM 2237 C C . VAL A 1 280 ? 2.508 -8.766 -18.262 1.00 93.12 280 VAL A C 1
ATOM 2239 O O . VAL A 1 280 ? 1.662 -9.498 -17.755 1.00 93.12 280 VAL A O 1
ATOM 2242 N N . ALA A 1 281 ? 2.333 -7.464 -18.450 1.00 90.50 281 ALA A N 1
ATOM 2243 C CA . ALA A 1 281 ? 1.126 -6.736 -18.097 1.00 90.50 281 ALA A CA 1
ATOM 2244 C C . ALA A 1 281 ? 0.622 -5.923 -19.293 1.00 90.50 281 ALA A C 1
ATOM 2246 O O . ALA A 1 281 ? 1.399 -5.243 -19.972 1.00 90.50 281 ALA A O 1
ATOM 2247 N N . SER A 1 282 ? -0.687 -5.974 -19.522 1.00 84.88 282 SER A N 1
ATOM 2248 C CA . SER A 1 282 ? -1.363 -5.090 -20.468 1.00 84.88 282 SER A CA 1
ATOM 2249 C C . SER A 1 282 ? -1.933 -3.879 -19.743 1.00 84.88 282 SER A C 1
ATOM 2251 O O . SER A 1 282 ? -2.567 -4.016 -18.697 1.00 84.88 282 SER A O 1
ATOM 2253 N N . TYR A 1 283 ? -1.716 -2.700 -20.315 1.00 75.62 283 TYR A N 1
ATOM 2254 C CA . TYR A 1 283 ? -2.306 -1.449 -19.855 1.00 75.62 283 TYR A CA 1
ATOM 2255 C C . TYR A 1 283 ? -3.125 -0.882 -21.009 1.00 75.62 283 TYR A C 1
ATOM 2257 O O . TYR A 1 283 ? -2.656 -0.032 -21.763 1.00 75.62 283 TYR A O 1
ATOM 2265 N N . LYS A 1 284 ? -4.340 -1.402 -21.200 1.00 63.81 284 LYS A N 1
ATOM 2266 C CA . LYS A 1 284 ? -5.281 -0.797 -22.145 1.00 63.81 284 LYS A CA 1
ATOM 2267 C C . LYS A 1 284 ? -5.801 0.483 -21.495 1.00 63.81 284 LYS A C 1
ATOM 2269 O O . LYS A 1 284 ? -6.331 0.447 -20.387 1.00 63.81 284 LYS A O 1
ATOM 2274 N N . LYS A 1 285 ? -5.606 1.625 -22.162 1.00 54.88 285 LYS A N 1
ATOM 2275 C CA . LYS A 1 285 ? -6.367 2.831 -21.831 1.00 54.88 285 LYS A CA 1
ATOM 2276 C C . LYS A 1 285 ? -7.823 2.493 -22.114 1.00 54.88 285 LYS A C 1
ATOM 2278 O O . LYS A 1 285 ? -8.125 2.049 -23.220 1.00 54.88 285 LYS A O 1
ATOM 2283 N N . GLU A 1 286 ? -8.690 2.663 -21.129 1.00 45.56 286 GLU A N 1
ATOM 2284 C CA . GLU A 1 286 ? -10.120 2.416 -21.267 1.00 45.56 286 GLU A CA 1
ATOM 2285 C C . GLU A 1 286 ? -10.680 3.370 -22.343 1.00 45.56 286 GLU A C 1
ATOM 2287 O O . GLU A 1 286 ? -11.006 4.529 -22.093 1.00 45.56 286 GLU A O 1
ATOM 2292 N N . GLN A 1 287 ? -10.715 2.924 -23.602 1.00 43.59 287 GLN A N 1
ATOM 2293 C CA . GLN A 1 287 ? -11.524 3.563 -24.630 1.00 43.59 287 GLN A CA 1
ATOM 2294 C C . GLN A 1 287 ? -12.953 3.161 -24.318 1.00 43.59 287 GLN A C 1
ATOM 2296 O O . GLN A 1 287 ? -13.385 2.067 -24.664 1.00 43.59 287 GLN A O 1
ATOM 2301 N N . LYS A 1 288 ? -13.635 4.046 -23.594 1.00 38.91 288 LYS A N 1
ATOM 2302 C CA . LYS A 1 288 ? -15.066 4.016 -23.310 1.00 38.91 288 LYS A CA 1
ATOM 2303 C C . LYS A 1 288 ? -15.856 3.324 -24.432 1.00 38.91 288 LYS A C 1
ATOM 2305 O O . LYS A 1 288 ? -16.204 3.944 -25.431 1.00 38.91 288 LYS A O 1
ATOM 2310 N N . VAL A 1 289 ? -16.224 2.065 -24.192 1.00 40.66 289 VAL A N 1
ATOM 2311 C CA . VAL A 1 289 ? -17.493 1.483 -24.647 1.00 40.66 289 VAL A CA 1
ATOM 2312 C C . VAL A 1 289 ? -18.578 2.048 -23.713 1.00 40.66 289 VAL A C 1
ATOM 2314 O O . VAL A 1 289 ? -19.224 1.335 -22.954 1.00 40.66 289 VAL A O 1
ATOM 2317 N N . LEU A 1 290 ? -18.712 3.378 -23.710 1.00 44.28 290 LEU A N 1
ATOM 2318 C CA . LEU A 1 290 ? -19.957 4.055 -23.357 1.00 44.28 290 LEU A CA 1
ATOM 2319 C C . LEU A 1 290 ? -20.854 3.763 -24.557 1.00 44.28 290 LEU A C 1
ATOM 2321 O O . LEU A 1 290 ? -20.532 4.174 -25.661 1.00 44.28 290 LEU A O 1
ATOM 2325 N N . ASP A 1 291 ? -21.797 2.836 -24.478 1.00 44.62 291 ASP A N 1
ATOM 2326 C CA . ASP A 1 291 ? -23.180 3.291 -24.350 1.00 44.62 291 ASP A CA 1
ATOM 2327 C C . ASP A 1 291 ? -24.119 2.228 -23.747 1.00 44.62 291 ASP A C 1
ATOM 2329 O O . ASP A 1 291 ? -25.321 2.463 -23.666 1.00 44.62 291 ASP A O 1
ATOM 2333 N N . ILE A 1 292 ? -23.626 1.053 -23.319 1.00 48.25 292 ILE A N 1
ATOM 2334 C CA . ILE A 1 292 ? -24.527 -0.053 -22.915 1.00 48.25 292 ILE A CA 1
ATOM 2335 C C . ILE A 1 292 ? -24.221 -0.640 -21.522 1.00 48.25 292 ILE A C 1
ATOM 2337 O O . ILE A 1 292 ? -25.164 -0.942 -20.796 1.00 48.25 292 ILE A O 1
ATOM 2341 N N . SER A 1 293 ? -22.956 -0.744 -21.084 1.00 41.97 293 SER A N 1
ATOM 2342 C CA . SER A 1 293 ? -22.625 -1.304 -19.747 1.00 41.97 293 SER A CA 1
ATOM 2343 C C . SER A 1 293 ? -22.711 -0.271 -18.619 1.00 41.97 293 SER A C 1
ATOM 2345 O O . SER A 1 293 ? -23.204 -0.560 -17.531 1.00 41.97 293 SER A O 1
ATOM 2347 N N . SER A 1 294 ? -22.320 0.975 -18.904 1.00 44.53 294 SER A N 1
ATOM 2348 C CA . SER A 1 294 ? -22.254 2.052 -17.911 1.00 44.53 294 SER A CA 1
ATOM 2349 C C . SER A 1 294 ? -23.613 2.475 -17.367 1.00 44.53 294 SER A C 1
ATOM 2351 O O . SER A 1 294 ? -23.660 3.068 -16.302 1.00 44.53 294 SER A O 1
ATOM 2353 N N . LYS A 1 295 ? -24.721 2.187 -18.059 1.00 44.41 295 LYS A N 1
ATOM 2354 C CA . LYS A 1 295 ? -26.051 2.501 -17.527 1.00 44.41 295 LYS A CA 1
ATOM 2355 C C . LYS A 1 295 ? -26.424 1.553 -16.395 1.00 44.41 295 LYS A C 1
ATOM 2357 O O . LYS A 1 295 ? -26.814 2.009 -15.332 1.00 44.41 295 LYS A O 1
ATOM 2362 N N . ASN A 1 296 ? -26.191 0.258 -16.591 1.00 48.38 296 ASN A N 1
ATOM 2363 C CA . ASN A 1 296 ? -26.507 -0.746 -15.583 1.00 48.38 296 ASN A CA 1
ATOM 2364 C C . ASN A 1 296 ? -25.530 -0.691 -14.404 1.00 48.38 296 ASN A C 1
ATOM 2366 O O . ASN A 1 296 ? -25.971 -0.790 -13.267 1.00 48.38 296 ASN A O 1
ATOM 2370 N N . GLU A 1 297 ? -24.230 -0.491 -14.654 1.00 47.38 297 GLU A N 1
ATOM 2371 C CA . GLU A 1 297 ? -23.218 -0.449 -13.588 1.00 47.38 297 GLU A CA 1
ATOM 2372 C C . GLU A 1 297 ? -23.248 0.865 -12.789 1.00 47.38 297 GLU A C 1
ATOM 2374 O O . GLU A 1 297 ? -23.092 0.825 -11.567 1.00 47.38 297 GLU A O 1
ATOM 2379 N N . SER A 1 298 ? -23.518 2.014 -13.430 1.00 43.00 298 SER A N 1
ATOM 2380 C CA . SER A 1 298 ? -23.777 3.267 -12.707 1.00 43.00 298 SER A CA 1
ATOM 2381 C C . SER A 1 298 ? -25.104 3.238 -11.963 1.00 43.00 298 SER A C 1
ATOM 2383 O O . SER A 1 298 ? -25.118 3.704 -10.835 1.00 43.00 298 SER A O 1
ATOM 2385 N N . GLU A 1 299 ? -26.177 2.649 -12.507 1.00 53.19 299 GLU A N 1
ATOM 2386 C CA . GLU A 1 299 ? -27.430 2.480 -11.754 1.00 53.19 299 GLU A CA 1
ATOM 2387 C C . GLU A 1 299 ? -27.223 1.566 -10.539 1.00 53.19 299 GLU A C 1
ATOM 2389 O O . GLU A 1 299 ? -27.677 1.897 -9.450 1.00 53.19 299 GLU A O 1
ATOM 2394 N N . THR A 1 300 ? -26.484 0.454 -10.655 1.00 52.62 300 THR A N 1
ATOM 2395 C CA . THR A 1 300 ? -26.189 -0.395 -9.485 1.00 52.62 300 THR A CA 1
ATOM 2396 C C . THR A 1 300 ? -25.296 0.292 -8.457 1.00 52.62 300 THR A C 1
ATOM 2398 O O . THR A 1 300 ? -25.541 0.144 -7.264 1.00 52.62 300 THR A O 1
ATOM 2401 N N . LEU A 1 301 ? -24.296 1.068 -8.887 1.00 53.75 301 LEU A N 1
ATOM 2402 C CA . LEU A 1 301 ? -23.392 1.758 -7.966 1.00 53.75 301 LEU A CA 1
ATOM 2403 C C . LEU A 1 301 ? -24.056 2.990 -7.327 1.00 53.75 301 LEU A C 1
ATOM 2405 O O . LEU A 1 301 ? -23.819 3.266 -6.156 1.00 53.75 301 LEU A O 1
ATOM 2409 N N . GLU A 1 302 ? -24.908 3.714 -8.060 1.00 55.47 302 GLU A N 1
ATOM 2410 C CA . GLU A 1 302 ? -25.751 4.782 -7.509 1.00 55.47 302 GLU A CA 1
ATOM 2411 C C . GLU A 1 302 ? -26.766 4.217 -6.514 1.00 55.47 302 GLU A C 1
ATOM 2413 O O . GLU A 1 302 ? -26.877 4.767 -5.423 1.00 55.47 302 GLU A O 1
ATOM 2418 N N . ASN A 1 303 ? -27.400 3.076 -6.815 1.00 57.84 303 ASN A N 1
ATOM 2419 C CA . ASN A 1 303 ? -28.296 2.391 -5.879 1.00 57.84 303 ASN A CA 1
ATOM 2420 C C . ASN A 1 303 ? -27.555 1.917 -4.615 1.00 57.84 303 ASN A C 1
ATOM 2422 O O . ASN A 1 303 ? -28.059 2.101 -3.513 1.00 57.84 303 ASN A O 1
ATOM 2426 N N . GLU A 1 304 ? -26.338 1.369 -4.731 1.00 61.88 304 GLU A N 1
ATOM 2427 C CA . GLU A 1 304 ? -25.533 0.970 -3.562 1.00 61.88 304 GLU A CA 1
ATOM 2428 C C . GLU A 1 304 ? -25.073 2.176 -2.721 1.00 61.88 304 GLU A C 1
ATOM 2430 O O . GLU A 1 304 ? -25.023 2.103 -1.487 1.00 61.88 304 GLU A O 1
ATOM 2435 N N . ILE A 1 305 ? -24.751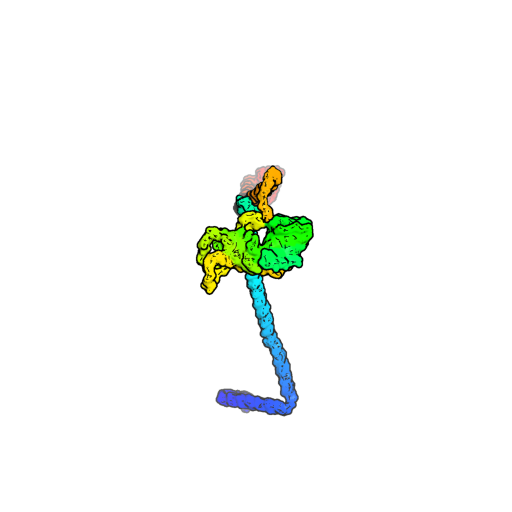 3.304 -3.363 1.00 60.69 305 ILE A N 1
ATOM 2436 C CA . ILE A 1 305 ? -24.391 4.555 -2.680 1.00 60.69 305 ILE A CA 1
ATOM 2437 C C . ILE A 1 305 ? -25.622 5.172 -2.002 1.00 60.69 305 ILE A C 1
ATOM 2439 O O . ILE A 1 305 ? -25.514 5.655 -0.872 1.00 60.69 305 ILE A O 1
ATOM 2443 N N . GLU A 1 306 ? -26.787 5.141 -2.648 1.00 61.78 306 GLU A N 1
ATOM 2444 C CA . GLU A 1 306 ? -28.049 5.624 -2.090 1.00 61.78 306 GLU A CA 1
ATOM 2445 C C . GLU A 1 306 ? -28.502 4.760 -0.905 1.00 61.78 306 GLU A C 1
ATOM 2447 O O . GLU A 1 306 ? -28.786 5.310 0.160 1.00 61.78 306 GLU A O 1
ATOM 2452 N N . ASP A 1 307 ? -28.425 3.431 -1.013 1.00 65.19 307 ASP A N 1
ATOM 2453 C CA . ASP A 1 307 ? -28.691 2.500 0.091 1.00 65.19 307 ASP A CA 1
ATOM 2454 C C . ASP A 1 307 ? -27.732 2.728 1.268 1.00 65.19 307 ASP A C 1
ATOM 2456 O O . ASP A 1 307 ? -28.150 2.757 2.428 1.00 65.19 307 ASP A O 1
ATOM 2460 N N . THR A 1 308 ? -26.440 2.951 1.000 1.00 61.78 308 THR A N 1
ATOM 2461 C CA . THR A 1 308 ? -25.451 3.230 2.056 1.00 61.78 308 THR A CA 1
ATOM 2462 C C . THR A 1 308 ? -25.736 4.563 2.752 1.00 61.78 308 THR A C 1
ATOM 2464 O O . THR A 1 308 ? -25.651 4.656 3.981 1.00 61.78 308 THR A O 1
ATOM 2467 N N . ASN A 1 309 ? -26.119 5.595 1.998 1.00 68.19 309 ASN A N 1
ATOM 2468 C CA . ASN A 1 309 ? -26.499 6.893 2.554 1.00 68.19 309 ASN A CA 1
ATOM 2469 C C . ASN A 1 309 ? -27.798 6.797 3.372 1.00 68.19 309 ASN A C 1
ATOM 2471 O O . ASN A 1 309 ? -27.856 7.329 4.483 1.00 68.19 309 ASN A O 1
ATOM 2475 N N . GLN A 1 310 ? -28.798 6.049 2.897 1.00 65.94 310 GLN A N 1
ATOM 2476 C CA . GLN A 1 310 ? -30.030 5.774 3.642 1.00 65.94 310 GLN A CA 1
ATOM 2477 C C . GLN A 1 310 ? -29.760 4.982 4.927 1.00 65.94 310 GLN A C 1
ATOM 2479 O O . GLN A 1 310 ? -30.350 5.269 5.972 1.00 65.94 310 GLN A O 1
ATOM 2484 N N . GLN A 1 311 ? -28.835 4.018 4.904 1.00 69.69 311 GLN A N 1
ATOM 2485 C CA . GLN A 1 311 ? -28.412 3.289 6.101 1.00 69.69 311 GLN A CA 1
ATOM 2486 C C . GLN A 1 311 ? -27.713 4.208 7.107 1.00 69.69 311 GLN A C 1
ATOM 2488 O O . GLN A 1 311 ? -27.999 4.135 8.304 1.00 69.69 311 GLN A O 1
ATOM 2493 N N . GLN A 1 312 ? -26.840 5.110 6.650 1.00 70.00 312 GLN A N 1
ATOM 2494 C CA . GLN A 1 312 ? -26.193 6.100 7.517 1.00 70.00 312 GLN A CA 1
ATOM 2495 C C . GLN A 1 312 ? -27.203 7.073 8.136 1.00 70.00 312 GLN A C 1
ATOM 2497 O O . GLN A 1 312 ? -27.120 7.374 9.330 1.00 70.00 312 GLN A O 1
ATOM 2502 N N . GLU A 1 313 ? -28.187 7.528 7.362 1.00 71.19 313 GLU A N 1
ATOM 2503 C CA . GLU A 1 313 ? -29.256 8.396 7.851 1.00 71.19 313 GLU A CA 1
ATOM 2504 C C . GLU A 1 313 ? -30.175 7.659 8.838 1.00 71.19 313 GLU A C 1
ATOM 2506 O O . GLU A 1 313 ? -30.486 8.185 9.908 1.00 71.19 313 GLU A O 1
ATOM 2511 N N . THR A 1 314 ? -30.497 6.391 8.566 1.00 73.00 314 THR A N 1
ATOM 2512 C CA . THR A 1 314 ? -31.241 5.517 9.486 1.00 73.00 314 THR A CA 1
ATOM 2513 C C . THR A 1 314 ? -30.483 5.319 10.798 1.00 73.00 314 THR A C 1
ATOM 2515 O O . THR A 1 314 ? -31.059 5.473 11.874 1.00 73.00 314 THR A O 1
ATOM 2518 N N . ILE A 1 315 ? -29.175 5.046 10.746 1.00 70.25 315 ILE A N 1
ATOM 2519 C CA . ILE A 1 315 ? -28.324 4.926 11.940 1.00 70.25 315 ILE A CA 1
ATOM 2520 C C . ILE A 1 315 ? -28.310 6.240 12.727 1.00 70.25 315 ILE A C 1
ATOM 2522 O O . ILE A 1 315 ? -28.416 6.220 13.954 1.00 70.25 315 ILE A O 1
ATOM 2526 N N . ARG A 1 316 ? -28.230 7.389 12.047 1.00 75.38 316 ARG A N 1
ATOM 2527 C CA . ARG A 1 316 ? -28.283 8.709 12.687 1.00 75.38 316 ARG A CA 1
ATOM 2528 C C . ARG A 1 316 ? -29.614 8.937 13.404 1.00 75.38 316 ARG A C 1
ATOM 2530 O O . ARG A 1 316 ? -29.612 9.373 14.555 1.00 75.38 316 ARG A O 1
ATOM 2537 N N . ILE A 1 317 ? -30.730 8.602 12.759 1.00 74.88 317 ILE A N 1
ATOM 2538 C CA . ILE A 1 317 ? -32.070 8.686 13.352 1.00 74.88 317 ILE A CA 1
ATOM 2539 C C . ILE A 1 317 ? -32.174 7.756 14.566 1.00 74.88 317 ILE A C 1
ATOM 2541 O O . ILE A 1 317 ? -32.659 8.180 15.611 1.00 74.88 317 ILE A O 1
ATOM 2545 N N . LEU A 1 318 ? -31.672 6.521 14.476 1.00 72.19 318 LEU A N 1
ATOM 2546 C CA . LEU A 1 318 ? -31.675 5.564 15.588 1.00 72.19 318 LEU A CA 1
ATOM 2547 C C . LEU A 1 318 ? -30.826 6.041 16.776 1.00 72.19 318 LEU A C 1
ATOM 2549 O O . LEU A 1 318 ? -31.223 5.857 17.927 1.00 72.19 318 LEU A O 1
ATOM 2553 N N . ILE A 1 319 ? -29.678 6.679 16.523 1.00 76.81 319 ILE A N 1
ATOM 2554 C CA . ILE A 1 319 ? -28.844 7.287 17.571 1.00 76.81 319 ILE A CA 1
ATOM 2555 C C . ILE A 1 319 ? -29.603 8.423 18.267 1.00 76.81 319 ILE A C 1
ATOM 2557 O O . ILE A 1 319 ? -29.604 8.486 19.499 1.00 76.81 319 ILE A O 1
ATOM 2561 N N . GLU A 1 320 ? -30.284 9.284 17.510 1.00 82.06 320 GLU A N 1
ATOM 2562 C CA . GLU A 1 320 ? -31.056 10.390 18.085 1.00 82.06 320 GLU A CA 1
ATOM 2563 C C . GLU A 1 320 ? -32.284 9.880 18.856 1.00 82.06 320 GLU A C 1
ATOM 2565 O O . GLU A 1 320 ? -32.538 10.311 19.980 1.00 82.06 320 GLU A O 1
ATOM 2570 N N . GLN A 1 321 ? -32.996 8.883 18.321 1.00 75.81 321 GLN A N 1
ATOM 2571 C CA . GLN A 1 321 ? -34.093 8.206 19.020 1.00 75.81 321 GLN A CA 1
ATOM 2572 C C . GLN A 1 321 ? -33.624 7.566 20.326 1.00 75.81 321 GLN A C 1
ATOM 2574 O O . GLN A 1 321 ? -34.306 7.683 21.344 1.00 75.81 321 GLN A O 1
ATOM 2579 N N . LYS A 1 322 ? -32.447 6.929 20.329 1.00 85.88 322 LYS A N 1
ATOM 2580 C CA . LYS A 1 322 ? -31.852 6.367 21.544 1.00 85.88 322 LYS A CA 1
ATOM 2581 C C . LYS A 1 322 ? -31.557 7.455 22.575 1.00 85.88 322 LYS A C 1
ATOM 2583 O O . LYS A 1 322 ? -31.890 7.282 23.742 1.00 85.88 322 LYS A O 1
ATOM 2588 N N . LYS A 1 323 ? -30.987 8.585 22.152 1.00 87.94 323 LYS A N 1
ATOM 2589 C CA . LYS A 1 323 ? -30.707 9.724 23.035 1.00 87.94 323 LYS A CA 1
ATOM 2590 C C . LYS A 1 323 ? -31.989 10.291 23.653 1.00 87.94 323 LYS A C 1
ATOM 2592 O O . LYS A 1 323 ? -32.043 10.490 24.864 1.00 87.94 323 LYS A O 1
ATOM 2597 N N . ILE A 1 324 ? -33.038 10.469 22.848 1.00 88.69 324 ILE A N 1
ATOM 2598 C CA . ILE A 1 324 ? -34.363 10.897 23.321 1.00 88.69 324 ILE A CA 1
ATOM 2599 C C . ILE A 1 324 ? -34.939 9.873 24.307 1.00 88.69 324 ILE A C 1
ATOM 2601 O O . ILE A 1 324 ? -35.446 10.251 25.362 1.00 88.69 324 ILE A O 1
ATOM 2605 N N . ALA A 1 325 ? -34.844 8.576 24.004 1.00 82.50 325 ALA A N 1
ATOM 2606 C CA . ALA A 1 325 ? -35.324 7.517 24.886 1.00 82.50 325 ALA A CA 1
ATOM 2607 C C . ALA A 1 325 ? -34.584 7.509 26.235 1.00 82.50 325 ALA A C 1
ATOM 2609 O O . ALA A 1 325 ? -35.225 7.367 27.279 1.00 82.50 325 ALA A O 1
ATOM 2610 N N . ASP A 1 326 ? -33.265 7.718 26.232 1.00 84.75 326 ASP A N 1
ATOM 2611 C CA . ASP A 1 326 ? -32.455 7.826 27.448 1.00 84.75 326 ASP A CA 1
ATOM 2612 C C . ASP A 1 326 ? -32.840 9.071 28.273 1.00 84.75 326 ASP A C 1
ATOM 2614 O O . ASP A 1 326 ? -33.020 8.976 29.491 1.00 84.75 326 ASP A O 1
ATOM 2618 N N . GLU A 1 327 ? -33.066 10.223 27.632 1.00 89.44 327 GLU A N 1
ATOM 2619 C CA . GLU A 1 327 ? -33.548 11.439 28.303 1.00 89.44 327 GLU A CA 1
ATOM 2620 C C . GLU A 1 327 ? -34.949 11.262 28.910 1.00 89.44 327 GLU A C 1
ATOM 2622 O O . GLU A 1 327 ? -35.182 11.629 30.069 1.00 89.44 327 GLU A O 1
ATOM 2627 N N . ILE A 1 328 ? -35.881 10.661 28.160 1.00 85.81 328 ILE A N 1
ATOM 2628 C CA . ILE A 1 328 ? -37.232 10.337 28.639 1.00 85.81 328 ILE A CA 1
ATOM 2629 C C . ILE A 1 328 ? -37.145 9.385 29.828 1.00 85.81 328 ILE A C 1
ATOM 2631 O O . ILE A 1 328 ? -37.796 9.623 30.844 1.00 85.81 328 ILE A O 1
ATOM 2635 N N . ARG A 1 329 ? -36.310 8.344 29.749 1.00 87.19 329 ARG A N 1
ATOM 2636 C CA . ARG A 1 329 ? -36.114 7.390 30.843 1.00 87.19 329 ARG A CA 1
ATOM 2637 C C . ARG A 1 329 ? -35.644 8.090 32.113 1.00 87.19 329 ARG A C 1
ATOM 2639 O O . ARG A 1 329 ? -36.201 7.838 33.178 1.00 87.19 329 ARG A O 1
ATOM 2646 N N . VAL A 1 330 ? -34.673 8.998 32.011 1.00 90.94 330 VAL A N 1
ATOM 2647 C CA . VAL A 1 330 ? -34.198 9.792 33.156 1.00 90.94 330 VAL A CA 1
ATOM 2648 C C . VAL A 1 330 ? -35.309 10.687 33.713 1.00 90.94 330 VAL A C 1
ATOM 2650 O O . VAL A 1 330 ? -35.442 10.803 34.933 1.00 90.94 330 VAL A O 1
ATOM 2653 N N . LYS A 1 331 ? -36.127 11.312 32.857 1.00 92.88 331 LYS A N 1
ATOM 2654 C CA . LYS A 1 331 ? -37.248 12.158 33.297 1.00 92.88 331 LYS A CA 1
ATOM 2655 C C . LYS A 1 331 ? -38.337 11.339 34.004 1.00 92.88 331 LYS A C 1
ATOM 2657 O O . LYS A 1 331 ? -38.740 11.717 35.100 1.00 92.88 331 LYS A O 1
ATOM 2662 N N . ILE A 1 332 ? -38.724 10.191 33.447 1.00 88.12 332 ILE A N 1
ATOM 2663 C CA . ILE A 1 332 ? -39.678 9.250 34.058 1.00 88.12 332 ILE A CA 1
ATOM 2664 C C . ILE A 1 332 ? -39.151 8.744 35.401 1.00 88.12 332 ILE A C 1
ATOM 2666 O O . ILE A 1 332 ? -39.905 8.671 36.365 1.00 88.12 332 ILE A O 1
ATOM 2670 N N . GLN A 1 333 ? -37.859 8.415 35.491 1.00 87.56 333 GLN A N 1
ATOM 2671 C CA . GLN A 1 333 ? -37.242 7.980 36.744 1.00 87.56 333 GLN A CA 1
ATOM 2672 C C . GLN A 1 333 ? -37.397 9.056 37.830 1.00 87.56 333 GLN A C 1
ATOM 2674 O O . GLN A 1 333 ? -37.881 8.764 38.920 1.00 87.56 333 GLN A O 1
ATOM 2679 N N . LYS A 1 334 ? -37.068 10.313 37.502 1.00 92.88 334 LYS A N 1
ATOM 2680 C CA . LYS A 1 334 ? -37.215 11.452 38.422 1.00 92.88 334 LYS A CA 1
ATOM 2681 C C . LYS A 1 334 ? -38.666 11.674 38.846 1.00 92.88 334 LYS A C 1
ATOM 2683 O O . LYS A 1 334 ? -38.920 11.942 40.016 1.00 92.88 334 LYS A O 1
ATOM 2688 N N . GLU A 1 335 ? -39.605 11.570 37.911 1.00 92.44 335 GLU A N 1
ATOM 2689 C CA . GLU A 1 335 ? -41.028 11.756 38.194 1.00 92.44 335 GLU A CA 1
ATOM 2690 C C . GLU A 1 335 ? -41.593 10.622 39.057 1.00 92.44 335 GLU A C 1
ATOM 2692 O O . GLU A 1 335 ? -42.295 10.884 40.029 1.00 92.44 335 GLU A O 1
ATOM 2697 N N . ASN A 1 336 ? -41.202 9.372 38.799 1.00 88.94 336 ASN A N 1
ATOM 2698 C CA . ASN A 1 336 ? -41.559 8.234 39.645 1.00 88.94 336 ASN A CA 1
ATOM 2699 C C . ASN A 1 336 ? -40.997 8.367 41.064 1.00 88.94 336 ASN A C 1
ATOM 2701 O O . ASN A 1 336 ? -41.705 8.076 42.030 1.00 88.94 336 ASN A O 1
ATOM 2705 N N . ASP A 1 337 ? -39.754 8.827 41.210 1.00 91.56 337 ASP A N 1
ATOM 2706 C CA . ASP A 1 337 ? -39.154 9.072 42.523 1.00 91.56 337 ASP A CA 1
ATOM 2707 C C . ASP A 1 337 ? -39.887 10.199 43.269 1.00 91.56 337 ASP A C 1
ATOM 2709 O O . ASP A 1 337 ? -40.172 10.075 44.464 1.00 91.56 337 ASP A O 1
ATOM 2713 N N . PHE A 1 338 ? -40.268 11.269 42.564 1.00 94.31 338 PHE A N 1
ATOM 2714 C CA . PHE A 1 338 ? -41.086 12.348 43.118 1.00 94.31 338 PHE A CA 1
ATOM 2715 C C . PHE A 1 338 ? -42.466 11.848 43.571 1.00 94.31 338 PHE A C 1
ATOM 2717 O O . PHE A 1 338 ? -42.843 12.045 44.727 1.00 94.31 338 PHE A O 1
ATOM 2724 N N . LEU A 1 339 ? -43.192 11.141 42.701 1.00 91.88 339 LEU A N 1
ATOM 2725 C CA . LEU A 1 339 ? -44.514 10.588 43.001 1.00 91.88 339 LEU A CA 1
ATOM 2726 C C . LEU A 1 339 ? -44.462 9.589 44.156 1.00 91.88 339 LEU A C 1
ATOM 2728 O O . LEU A 1 339 ? -45.354 9.572 45.002 1.00 91.88 339 LEU A O 1
ATOM 2732 N N . ARG A 1 340 ? -43.405 8.777 44.236 1.00 91.50 340 ARG A N 1
ATOM 2733 C CA . ARG A 1 340 ? -43.185 7.860 45.357 1.00 91.50 340 ARG A CA 1
ATOM 2734 C C . ARG A 1 340 ? -43.037 8.618 46.673 1.00 91.50 340 ARG A C 1
ATOM 2736 O O . ARG A 1 340 ? -43.641 8.214 47.666 1.00 91.50 340 ARG A O 1
ATOM 2743 N N . ASN A 1 341 ? -42.264 9.701 46.686 1.00 91.88 341 ASN A N 1
ATOM 2744 C CA . ASN A 1 341 ? -42.089 10.529 47.877 1.00 91.88 341 ASN A CA 1
ATOM 2745 C C . ASN A 1 341 ? -43.400 11.209 48.292 1.00 91.88 341 ASN A C 1
ATOM 2747 O O . ASN A 1 341 ? -43.738 11.202 49.477 1.00 91.88 341 ASN A O 1
ATOM 2751 N N . GLU A 1 342 ? -44.170 11.723 47.331 1.00 93.56 342 GLU A N 1
ATOM 2752 C CA . GLU A 1 342 ? -45.467 12.341 47.614 1.00 93.56 342 GLU A CA 1
ATOM 2753 C C . GLU A 1 342 ? -46.489 11.310 48.110 1.00 93.56 342 GLU A C 1
ATOM 2755 O O . GLU A 1 342 ? -47.202 11.560 49.080 1.00 93.56 342 GLU A O 1
ATOM 2760 N N . ARG A 1 343 ? -46.494 10.094 47.548 1.00 93.38 343 ARG A N 1
ATOM 2761 C CA . ARG A 1 343 ? -47.323 8.989 48.050 1.00 93.38 343 ARG A CA 1
ATOM 2762 C C . ARG A 1 343 ? -46.995 8.657 49.504 1.00 93.38 343 ARG A C 1
ATOM 2764 O O . ARG A 1 343 ? -47.905 8.543 50.316 1.00 93.38 343 ARG A O 1
ATOM 2771 N N . ILE A 1 344 ? -45.708 8.551 49.848 1.00 92.69 344 ILE A N 1
ATOM 2772 C CA . ILE A 1 344 ? -45.261 8.301 51.230 1.00 92.69 344 ILE A CA 1
ATOM 2773 C C . ILE A 1 344 ? -45.721 9.429 52.164 1.00 92.69 344 ILE A C 1
ATOM 2775 O O . ILE A 1 344 ? -46.103 9.174 53.307 1.00 92.69 344 ILE A O 1
ATOM 2779 N N . ARG A 1 345 ? -45.680 10.684 51.704 1.00 94.12 345 ARG A N 1
ATOM 2780 C CA . ARG A 1 345 ? -46.159 11.836 52.476 1.00 94.12 345 ARG A CA 1
ATOM 2781 C C . ARG A 1 345 ? -47.665 11.751 52.732 1.00 94.12 345 ARG A C 1
ATOM 2783 O O . ARG A 1 345 ? -48.082 11.882 53.881 1.00 94.12 345 ARG A O 1
ATOM 2790 N N . LEU A 1 346 ? -48.452 11.491 51.691 1.00 92.69 346 LEU A N 1
ATOM 2791 C CA . LEU A 1 346 ? -49.907 11.368 51.786 1.00 92.69 346 LEU A CA 1
ATOM 2792 C C . LEU A 1 346 ? -50.333 10.163 52.634 1.00 92.69 346 LEU A C 1
ATOM 2794 O O . LEU A 1 346 ? -51.271 10.275 53.417 1.00 92.69 346 LEU A O 1
ATOM 2798 N N . GLU A 1 347 ? -49.628 9.031 52.541 1.00 92.81 347 GLU A N 1
ATOM 2799 C CA . GLU A 1 347 ? -49.849 7.864 53.409 1.00 92.81 347 GLU A CA 1
ATOM 2800 C C . GLU A 1 347 ? -49.662 8.236 54.888 1.00 92.81 347 GLU A C 1
ATOM 2802 O O . GLU A 1 347 ? -50.543 7.968 55.706 1.00 92.81 347 GLU A O 1
ATOM 2807 N N . LYS A 1 348 ? -48.574 8.943 55.227 1.00 92.56 348 LYS A N 1
ATOM 2808 C CA . LYS A 1 348 ? -48.330 9.427 56.599 1.00 92.56 348 LYS A CA 1
ATOM 2809 C C . LYS A 1 348 ? -49.425 10.373 57.089 1.00 92.56 348 LYS A C 1
ATOM 2811 O O . LYS A 1 348 ? -49.834 10.292 58.247 1.00 92.56 348 LYS A O 1
ATOM 2816 N N . GLU A 1 349 ? -49.889 11.276 56.230 1.00 93.44 349 GLU A N 1
ATOM 2817 C CA . GLU A 1 349 ? -50.951 12.226 56.569 1.00 93.44 349 GLU A CA 1
ATOM 2818 C C . GLU A 1 349 ? -52.301 11.523 56.767 1.00 93.44 349 GLU A C 1
ATOM 2820 O O . GLU A 1 349 ? -52.997 11.776 57.752 1.00 93.44 349 GLU A O 1
ATOM 2825 N N . SER A 1 350 ? -52.634 10.571 55.894 1.00 90.75 350 SER A N 1
ATOM 2826 C CA . SER A 1 350 ? -53.819 9.722 56.024 1.00 90.75 350 SER A CA 1
ATOM 2827 C C . SER A 1 350 ? -53.796 8.916 57.325 1.00 90.75 350 SER A C 1
ATOM 2829 O O . SER A 1 350 ? -54.790 8.893 58.054 1.00 90.75 350 SER A O 1
ATOM 2831 N N . ASP A 1 351 ? -52.665 8.299 57.669 1.00 92.06 351 ASP A N 1
ATOM 2832 C CA . ASP A 1 351 ? -52.513 7.553 58.921 1.00 92.06 351 ASP A CA 1
ATOM 2833 C C . ASP A 1 351 ? -52.657 8.458 60.150 1.00 92.06 351 ASP A C 1
ATOM 2835 O O . ASP A 1 351 ? -53.331 8.100 61.123 1.00 92.06 351 ASP A O 1
ATOM 2839 N N . PHE A 1 352 ? -52.088 9.665 60.098 1.00 93.12 352 PHE A N 1
ATOM 2840 C CA . PHE A 1 352 ? -52.249 10.666 61.149 1.00 93.12 352 PHE A CA 1
ATOM 2841 C C . PHE A 1 352 ? -53.720 11.065 61.336 1.00 93.12 352 PHE A C 1
ATOM 2843 O O . PHE A 1 352 ? -54.241 11.033 62.457 1.00 93.12 352 PHE A O 1
ATOM 2850 N N . LEU A 1 353 ? -54.421 11.380 60.244 1.00 91.50 353 LEU A N 1
ATOM 2851 C CA . LEU A 1 353 ? -55.842 11.729 60.268 1.00 91.50 353 LEU A CA 1
ATOM 2852 C C . LEU A 1 353 ? -56.701 10.564 60.771 1.00 91.50 353 LEU A C 1
ATOM 2854 O O . LEU A 1 353 ? -57.581 10.765 61.610 1.00 91.50 353 LEU A O 1
ATOM 2858 N N . LYS A 1 354 ? -56.418 9.334 60.336 1.00 90.94 354 LYS A N 1
ATOM 2859 C CA . LYS A 1 354 ? -57.118 8.125 60.788 1.00 90.94 354 LYS A CA 1
ATOM 2860 C C . LYS A 1 354 ? -56.970 7.917 62.294 1.00 90.94 354 LYS A C 1
ATOM 2862 O O . LYS A 1 354 ? -57.959 7.622 62.969 1.00 90.94 354 LYS A O 1
ATOM 2867 N N . ASN A 1 355 ? -55.773 8.133 62.836 1.00 89.00 355 ASN A N 1
ATOM 2868 C CA . ASN A 1 355 ? -55.524 8.080 64.277 1.00 89.00 355 ASN A CA 1
ATOM 2869 C C . ASN A 1 355 ? -56.279 9.179 65.036 1.00 89.00 355 ASN A C 1
ATOM 2871 O O . ASN A 1 355 ? -56.862 8.912 66.093 1.00 89.00 355 ASN A O 1
ATOM 2875 N N . LYS A 1 356 ? -56.336 10.397 64.487 1.00 90.19 356 LYS A N 1
ATOM 2876 C CA . LYS A 1 356 ? -57.111 11.500 65.069 1.00 90.19 356 LYS A CA 1
ATOM 2877 C C . LYS A 1 356 ? -58.608 11.178 65.107 1.00 90.19 356 LYS A C 1
ATOM 2879 O O . LYS A 1 356 ? -59.217 11.260 66.171 1.00 90.19 356 LYS A O 1
ATOM 2884 N N . VAL A 1 357 ? -59.176 10.697 63.999 1.00 90.94 357 VAL A N 1
ATOM 2885 C CA . VAL A 1 357 ? -60.586 10.271 63.918 1.00 90.94 357 VAL A CA 1
ATOM 2886 C C . VAL A 1 357 ? -60.881 9.123 64.883 1.00 90.94 357 VAL A C 1
ATOM 2888 O O . VAL A 1 357 ? -61.924 9.114 65.535 1.00 90.94 357 VAL A O 1
ATOM 2891 N N . LEU A 1 358 ? -59.977 8.146 65.015 1.00 88.62 358 LEU A N 1
ATOM 2892 C CA . LEU A 1 358 ? -60.139 7.052 65.975 1.00 88.62 358 LEU A CA 1
ATOM 2893 C C . LEU A 1 358 ? -60.175 7.574 67.420 1.00 88.62 358 LEU A C 1
ATOM 2895 O O . LEU A 1 358 ? -60.952 7.084 68.240 1.00 88.62 358 LEU A O 1
ATOM 2899 N N . THR A 1 359 ? -59.359 8.583 67.719 1.00 87.88 359 THR A N 1
ATOM 2900 C CA . THR A 1 359 ? -59.314 9.240 69.029 1.00 87.88 359 THR A CA 1
ATOM 2901 C C . THR A 1 359 ? -60.607 10.010 69.301 1.00 87.88 359 THR A C 1
ATOM 2903 O O . THR A 1 359 ? -61.220 9.817 70.350 1.00 87.88 359 THR A O 1
ATOM 2906 N N . GLU A 1 360 ? -61.093 10.796 68.339 1.00 87.69 360 GLU A N 1
ATOM 2907 C CA . GLU A 1 360 ? -62.373 11.508 68.450 1.00 87.69 360 GLU A CA 1
ATOM 2908 C C . GLU A 1 360 ? -63.564 10.553 68.586 1.00 87.69 360 GLU A C 1
ATOM 2910 O O . GLU A 1 360 ? -64.439 10.779 69.420 1.00 87.69 360 GLU A O 1
ATOM 2915 N N . LYS A 1 361 ? -63.585 9.434 67.848 1.00 86.75 361 LYS A N 1
ATOM 2916 C CA . LYS A 1 361 ? -64.616 8.394 68.011 1.00 86.75 361 LYS A CA 1
ATOM 2917 C C . LYS A 1 361 ? -64.625 7.819 69.426 1.00 86.75 361 LYS A C 1
ATOM 2919 O O . LYS A 1 361 ? -65.702 7.669 70.001 1.00 86.75 361 LYS A O 1
ATOM 2924 N N . LYS A 1 362 ? -63.451 7.539 70.008 1.00 86.75 362 LYS A N 1
ATOM 2925 C CA . LYS A 1 362 ? -63.336 7.073 71.402 1.00 86.75 362 LYS A CA 1
ATOM 2926 C C . LYS A 1 362 ? -63.861 8.117 72.391 1.00 86.75 362 LYS A C 1
ATOM 2928 O O . LYS A 1 362 ? -64.582 7.755 73.318 1.00 86.75 362 LYS A O 1
ATOM 2933 N N . ILE A 1 363 ? -63.539 9.394 72.182 1.00 86.94 363 ILE A N 1
ATOM 2934 C CA . ILE A 1 363 ? -64.025 10.501 73.021 1.00 86.94 363 ILE A CA 1
ATOM 2935 C C . ILE A 1 363 ? -65.548 10.633 72.909 1.00 86.94 363 ILE A C 1
ATOM 2937 O O . ILE A 1 363 ? -66.228 10.637 73.929 1.00 86.94 363 ILE A O 1
ATOM 2941 N N . ASN A 1 364 ? -66.107 10.647 71.698 1.00 84.25 364 ASN A N 1
ATOM 2942 C CA . ASN A 1 364 ? -67.554 10.737 71.490 1.00 84.25 364 ASN A CA 1
ATOM 2943 C C . ASN A 1 364 ? -68.305 9.536 72.076 1.00 84.25 364 ASN A C 1
ATOM 2945 O O . ASN A 1 364 ? -69.369 9.707 72.665 1.00 84.25 364 ASN A O 1
ATOM 2949 N N . GLN A 1 365 ? -67.757 8.323 71.967 1.00 83.75 365 GLN A N 1
ATOM 2950 C CA . GLN A 1 365 ? -68.346 7.133 72.583 1.00 83.75 365 GLN A CA 1
ATOM 2951 C C . GLN A 1 365 ? -68.313 7.211 74.114 1.00 83.75 365 GLN A C 1
ATOM 2953 O O . GLN A 1 365 ? -69.295 6.856 74.768 1.00 83.75 365 GLN A O 1
ATOM 2958 N N . LYS A 1 366 ? -67.223 7.730 74.692 1.00 82.50 366 LYS A N 1
ATOM 2959 C CA . LYS A 1 366 ? -67.136 8.005 76.128 1.00 82.50 366 LYS A CA 1
ATOM 2960 C C . LYS A 1 366 ? -68.164 9.056 76.559 1.00 82.50 366 LYS A C 1
ATOM 2962 O O . LYS A 1 366 ? -68.909 8.795 77.497 1.00 82.50 366 LYS A O 1
ATOM 2967 N N . ASN A 1 367 ? -68.271 10.172 75.837 1.00 84.44 367 ASN A N 1
ATOM 2968 C CA . ASN A 1 367 ? -69.235 11.237 76.125 1.00 84.44 367 ASN A CA 1
ATOM 2969 C C . ASN A 1 367 ? -70.679 10.728 76.021 1.00 84.44 367 ASN A C 1
ATOM 2971 O O . ASN A 1 367 ? -71.459 10.928 76.941 1.00 84.44 367 ASN A O 1
ATOM 2975 N N . LYS A 1 368 ? -71.019 9.969 74.971 1.00 82.94 368 LYS A N 1
ATOM 2976 C CA . LYS A 1 368 ? -72.342 9.341 74.825 1.00 82.94 368 LYS A CA 1
ATOM 2977 C C . LYS A 1 368 ? -72.664 8.400 75.989 1.00 82.94 368 LYS A C 1
ATOM 2979 O O . LYS A 1 368 ? -73.785 8.405 76.488 1.00 82.94 368 LYS A O 1
ATOM 2984 N N . THR A 1 369 ? -71.685 7.613 76.435 1.00 81.38 369 THR A N 1
ATOM 2985 C CA . THR A 1 369 ? -71.848 6.724 77.596 1.00 81.38 369 THR A CA 1
ATOM 2986 C C . THR A 1 369 ? -72.106 7.536 78.869 1.00 81.38 369 THR A C 1
ATOM 2988 O O . THR A 1 369 ? -73.016 7.208 79.627 1.00 81.38 369 THR A O 1
ATOM 2991 N N . GLN A 1 370 ? -71.368 8.634 79.067 1.00 83.06 370 GLN A N 1
ATOM 2992 C CA . GLN A 1 370 ? -71.574 9.565 80.181 1.00 83.06 370 GLN A CA 1
ATOM 2993 C C . GLN A 1 370 ? -72.935 10.272 80.115 1.00 83.06 370 GLN A C 1
ATOM 2995 O O . GLN A 1 370 ? -73.587 10.409 81.145 1.00 83.06 370 GLN A O 1
ATOM 3000 N N . ASP A 1 371 ? -73.409 10.666 78.932 1.00 84.00 371 ASP A N 1
ATOM 3001 C CA . ASP A 1 371 ? -74.726 11.284 78.737 1.00 84.00 371 ASP A CA 1
ATOM 3002 C C . ASP A 1 371 ? -75.868 10.295 79.004 1.00 84.00 371 ASP A C 1
ATOM 3004 O O . ASP A 1 371 ? -76.855 10.638 79.657 1.00 84.00 371 ASP A O 1
ATOM 3008 N N . GLU A 1 372 ? -75.747 9.047 78.539 1.00 84.94 372 GLU A N 1
ATOM 3009 C CA . GLU A 1 372 ? -76.703 7.975 78.841 1.00 84.94 372 GLU A CA 1
ATOM 3010 C C . GLU A 1 372 ? -76.741 7.658 80.342 1.00 84.94 372 GLU A C 1
ATOM 3012 O O . GLU A 1 372 ? -77.809 7.398 80.907 1.00 84.94 372 GLU A O 1
ATOM 3017 N N . GLU A 1 373 ? -75.589 7.714 81.006 1.00 84.06 373 GLU A N 1
ATOM 3018 C CA . GLU A 1 373 ? -75.458 7.535 82.448 1.00 84.06 373 GLU A CA 1
ATOM 3019 C C . GLU A 1 373 ? -76.045 8.723 83.223 1.00 84.06 373 GLU A C 1
ATOM 3021 O O . GLU A 1 373 ? -76.842 8.521 84.139 1.00 84.06 373 GLU A O 1
ATOM 3026 N N . MET A 1 374 ? -75.786 9.957 82.790 1.00 83.62 374 MET A N 1
ATOM 3027 C CA . MET A 1 374 ? -76.369 11.173 83.361 1.00 83.62 374 MET A CA 1
ATOM 3028 C C . MET A 1 374 ? -77.892 11.213 83.183 1.00 83.62 374 MET A C 1
ATOM 3030 O O . MET A 1 374 ? -78.636 11.533 84.114 1.00 83.62 374 MET A O 1
ATOM 3034 N N . LYS A 1 375 ? -78.385 10.823 82.002 1.00 85.69 375 LYS A N 1
ATOM 3035 C CA . LYS A 1 375 ? -79.817 10.675 81.721 1.00 85.69 375 LYS A CA 1
ATOM 3036 C C . LYS A 1 375 ? -80.439 9.627 82.635 1.00 85.69 375 LYS A C 1
ATOM 3038 O O . LYS A 1 375 ? -81.505 9.879 83.195 1.00 85.69 375 LYS A O 1
ATOM 3043 N N . PHE A 1 376 ? -79.784 8.482 82.821 1.00 86.38 376 PHE A N 1
ATOM 3044 C CA . PHE A 1 376 ? -80.239 7.478 83.776 1.00 86.38 376 PHE A CA 1
ATOM 3045 C C . PHE A 1 376 ? -80.287 8.035 85.204 1.00 86.38 376 PHE A C 1
ATOM 3047 O O . PHE A 1 376 ? -81.320 7.897 85.850 1.00 86.38 376 PHE A O 1
ATOM 3054 N N . LEU A 1 377 ? -79.236 8.709 85.679 1.00 85.88 377 LEU A N 1
ATOM 3055 C CA . LEU A 1 377 ? -79.192 9.302 87.021 1.00 85.88 377 LEU A CA 1
ATOM 3056 C C . LEU A 1 377 ? -80.321 10.320 87.237 1.00 85.88 377 LEU A C 1
ATOM 3058 O O . LEU A 1 377 ? -81.015 10.262 88.254 1.00 85.88 377 LEU A O 1
ATOM 3062 N N . LYS A 1 378 ? -80.575 11.194 86.255 1.00 87.50 378 LYS A N 1
ATOM 3063 C CA . LYS A 1 378 ? -81.688 12.154 86.296 1.00 87.50 378 LYS A CA 1
ATOM 3064 C C . LYS A 1 378 ? -83.041 11.446 86.355 1.00 87.50 378 LYS A C 1
ATOM 3066 O O . LYS A 1 378 ? -83.884 11.791 87.177 1.00 87.50 378 LYS A O 1
ATOM 3071 N N . MET A 1 379 ? -83.254 10.431 85.519 1.00 84.19 379 MET A N 1
ATOM 3072 C CA . MET A 1 379 ? -84.498 9.650 85.525 1.00 84.19 379 MET A CA 1
ATOM 3073 C C . MET A 1 379 ? -84.661 8.852 86.824 1.00 84.19 379 MET A C 1
ATOM 3075 O O . MET A 1 379 ? -85.773 8.724 87.328 1.00 84.19 379 MET A O 1
ATOM 3079 N N . ASN A 1 380 ? -83.563 8.371 87.404 1.00 86.75 380 ASN A N 1
ATOM 3080 C CA . ASN A 1 380 ? -83.541 7.665 88.681 1.00 86.75 380 ASN A CA 1
ATOM 3081 C C . ASN A 1 380 ? -83.927 8.584 89.846 1.00 86.75 380 ASN A C 1
ATOM 3083 O O . ASN A 1 380 ? -84.647 8.150 90.740 1.00 86.75 380 ASN A O 1
ATOM 3087 N N . LEU A 1 381 ? -83.530 9.859 89.808 1.00 86.56 381 LEU A N 1
ATOM 3088 C CA . LEU A 1 381 ? -83.965 10.861 90.783 1.00 86.56 381 LEU A CA 1
ATOM 3089 C C . LEU A 1 381 ? -85.497 11.021 90.778 1.00 86.56 381 LEU A C 1
ATOM 3091 O O . LEU A 1 381 ? -86.129 10.973 91.830 1.00 86.56 381 LEU A O 1
ATOM 3095 N N . TYR A 1 382 ? -86.102 11.169 89.594 1.00 84.56 382 TYR A N 1
ATOM 3096 C CA . TYR A 1 382 ? -87.543 11.423 89.471 1.00 84.56 382 TYR A CA 1
ATOM 3097 C C . TYR A 1 382 ? -88.410 10.164 89.621 1.00 84.56 382 TYR A C 1
ATOM 3099 O O . TYR A 1 382 ? -89.477 10.220 90.229 1.00 84.56 382 TYR A O 1
ATOM 3107 N N . TYR A 1 383 ? -87.974 9.023 89.081 1.00 84.69 383 TYR A N 1
ATOM 3108 C CA . TYR A 1 383 ? -88.797 7.812 88.956 1.00 84.69 383 TYR A CA 1
ATOM 3109 C C . TYR A 1 383 ? -88.245 6.594 89.711 1.00 84.69 383 TYR A C 1
ATOM 3111 O O . TYR A 1 383 ? -88.927 5.573 89.794 1.00 84.69 383 TYR A O 1
ATOM 3119 N N . GLY A 1 384 ? -87.054 6.678 90.312 1.00 81.31 384 GLY A N 1
ATOM 3120 C CA . GLY A 1 384 ? -86.412 5.550 90.999 1.00 81.31 384 GLY A CA 1
ATOM 3121 C C . GLY A 1 384 ? -87.237 4.975 92.151 1.00 81.31 384 GLY A C 1
ATOM 3122 O O . GLY A 1 384 ? -87.308 3.758 92.310 1.00 81.31 384 GLY A O 1
ATOM 3123 N N . HIS A 1 385 ? -87.953 5.826 92.896 1.00 80.94 385 HIS A N 1
ATOM 3124 C CA . HIS A 1 385 ? -88.844 5.395 93.981 1.00 80.94 385 HIS A CA 1
ATOM 3125 C C . HIS A 1 385 ? -89.993 4.486 93.506 1.00 80.94 385 HIS A C 1
ATOM 3127 O O . HIS A 1 385 ? -90.476 3.676 94.291 1.00 80.94 385 HIS A O 1
ATOM 3133 N N . LYS A 1 386 ? -90.411 4.587 92.234 1.00 78.94 386 LYS A N 1
ATOM 3134 C CA . LYS A 1 386 ? -91.470 3.745 91.647 1.00 78.94 386 LYS A CA 1
ATOM 3135 C C . LYS A 1 386 ? -90.963 2.368 91.223 1.00 78.94 386 LYS A C 1
ATOM 3137 O O . LYS A 1 386 ? -91.724 1.408 91.229 1.00 78.94 386 LYS A O 1
ATOM 3142 N N . CYS A 1 387 ? -89.687 2.277 90.852 1.00 80.06 387 CYS A N 1
ATOM 3143 C CA . CYS A 1 387 ? -89.066 1.043 90.371 1.00 80.06 387 CYS A CA 1
ATOM 3144 C C . CYS A 1 387 ? -88.340 0.254 91.465 1.00 80.06 387 CYS A C 1
ATOM 3146 O O . CYS A 1 387 ? -88.027 -0.917 91.257 1.00 80.06 387 CYS A O 1
ATOM 3148 N N . ARG A 1 388 ? -88.028 0.878 92.608 1.00 82.56 388 ARG A N 1
ATOM 3149 C CA . ARG A 1 388 ? -87.273 0.260 93.704 1.00 82.56 388 ARG A CA 1
ATOM 3150 C C . ARG A 1 388 ? -88.170 -0.646 94.541 1.00 82.56 388 ARG A C 1
ATOM 3152 O O . ARG A 1 388 ? -89.211 -0.214 95.021 1.00 82.56 388 ARG A O 1
ATOM 3159 N N . LYS A 1 389 ? -87.711 -1.873 94.792 1.00 77.25 389 LYS A N 1
ATOM 3160 C CA . LYS A 1 389 ? -88.361 -2.784 95.741 1.00 77.25 389 LYS A CA 1
ATOM 3161 C C . LYS A 1 389 ? -88.366 -2.192 97.157 1.00 77.25 389 LYS A C 1
ATOM 3163 O O . LYS A 1 389 ? -87.306 -1.823 97.669 1.00 77.25 389 LYS A O 1
ATOM 3168 N N . ASN A 1 390 ? -89.537 -2.110 97.782 1.00 74.50 390 ASN A N 1
ATOM 3169 C CA . ASN A 1 390 ? -89.709 -1.692 99.175 1.00 74.50 390 ASN A CA 1
ATOM 3170 C C . ASN A 1 390 ? -90.756 -2.587 99.870 1.00 74.50 390 ASN A C 1
ATOM 3172 O O . ASN A 1 390 ? -91.283 -3.505 99.252 1.00 74.50 390 ASN A O 1
ATOM 3176 N N . PHE A 1 391 ? -91.042 -2.345 101.153 1.00 63.72 391 PHE A N 1
ATOM 3177 C CA . PHE A 1 391 ? -91.962 -3.178 101.948 1.00 63.72 391 PHE A CA 1
ATOM 3178 C C . PHE A 1 391 ? -93.427 -3.161 101.469 1.00 63.72 391 PHE A C 1
ATOM 3180 O O . PHE A 1 391 ? -94.207 -3.990 101.921 1.00 63.72 391 PHE A O 1
ATOM 3187 N N . ILE A 1 392 ? -93.802 -2.235 100.579 1.00 59.78 392 ILE A N 1
ATOM 3188 C CA . ILE A 1 392 ? -95.188 -2.033 100.124 1.00 59.78 392 ILE A CA 1
ATOM 3189 C C . ILE A 1 392 ? -95.355 -2.414 98.640 1.00 59.78 392 ILE A C 1
ATOM 3191 O O . ILE A 1 392 ? -96.456 -2.745 98.214 1.00 59.78 392 ILE A O 1
ATOM 3195 N N . ASN A 1 393 ? -94.285 -2.380 97.839 1.00 59.50 393 ASN A N 1
ATOM 3196 C CA . ASN A 1 393 ? -94.349 -2.513 96.385 1.00 59.50 393 ASN A CA 1
ATOM 3197 C C . ASN A 1 393 ? -93.279 -3.486 95.849 1.00 59.50 393 ASN A C 1
ATOM 3199 O O . ASN A 1 393 ? -92.074 -3.297 96.070 1.00 59.50 393 ASN A O 1
ATOM 3203 N N . ASP A 1 394 ? -93.714 -4.491 95.077 1.00 68.50 394 ASP A N 1
ATOM 3204 C CA . ASP A 1 394 ? -92.846 -5.445 94.369 1.00 68.50 394 ASP A CA 1
ATOM 3205 C C . ASP A 1 394 ? -92.198 -4.787 93.139 1.00 68.50 394 ASP A C 1
ATOM 3207 O O . ASP A 1 394 ? -92.681 -4.870 92.002 1.00 68.50 394 ASP A O 1
ATOM 3211 N N . GLY A 1 395 ? -91.117 -4.053 93.405 1.00 78.25 395 GLY A N 1
ATOM 3212 C CA . GLY A 1 395 ? -90.210 -3.477 92.412 1.00 78.25 395 GLY A CA 1
ATOM 3213 C C . GLY A 1 395 ? -88.932 -4.302 92.203 1.00 78.25 395 GLY A C 1
ATOM 3214 O O . GLY A 1 395 ? -88.774 -5.405 92.727 1.00 78.25 395 GLY A O 1
ATOM 3215 N N . TYR A 1 396 ? -87.974 -3.734 91.471 1.00 83.00 396 TYR A N 1
ATOM 3216 C CA . TYR A 1 396 ? -86.675 -4.345 91.171 1.00 83.00 396 TYR A CA 1
ATOM 3217 C C . TYR A 1 396 ? -85.600 -3.932 92.194 1.00 83.00 396 TYR A C 1
ATOM 3219 O O . TYR A 1 396 ? -85.665 -2.857 92.804 1.00 83.00 396 TYR A O 1
ATOM 3227 N N . LYS A 1 397 ? -84.578 -4.778 92.392 1.00 81.25 397 LYS A N 1
ATOM 3228 C CA . LYS A 1 397 ? -83.421 -4.452 93.246 1.00 81.25 397 LYS A CA 1
ATOM 3229 C C . LYS A 1 397 ? -82.568 -3.375 92.566 1.00 81.25 397 LYS A C 1
ATOM 3231 O O . LYS A 1 397 ? -82.218 -3.514 91.393 1.00 81.25 397 LYS A O 1
ATOM 3236 N N . VAL A 1 398 ? -82.219 -2.319 93.306 1.00 82.00 398 VAL A N 1
ATOM 3237 C CA . VAL A 1 398 ? -81.389 -1.211 92.800 1.00 82.00 398 VAL A CA 1
ATOM 3238 C C . VAL A 1 398 ? -80.063 -1.756 92.263 1.00 82.00 398 VAL A C 1
ATOM 3240 O O . VAL A 1 398 ? -79.401 -2.541 92.939 1.00 82.00 398 VAL A O 1
ATOM 3243 N N . GLY A 1 399 ? -79.700 -1.343 91.048 1.00 78.62 399 GLY A N 1
ATOM 3244 C CA . GLY A 1 399 ? -78.463 -1.749 90.368 1.00 78.62 399 GLY A CA 1
ATOM 3245 C C . GLY A 1 399 ? -78.606 -2.905 89.370 1.00 78.62 399 GLY A C 1
ATOM 3246 O O . GLY A 1 399 ? -77.649 -3.203 88.666 1.00 78.62 399 GLY A O 1
ATOM 3247 N N . THR A 1 400 ? -79.782 -3.531 89.259 1.00 84.62 400 THR A N 1
ATOM 3248 C CA . THR A 1 400 ? -80.058 -4.561 88.235 1.00 84.62 400 THR A CA 1
ATOM 3249 C C . THR A 1 400 ? -80.383 -3.946 86.864 1.00 84.62 400 THR A C 1
ATOM 3251 O O . THR A 1 400 ? -80.775 -2.776 86.772 1.00 84.62 400 THR A O 1
ATOM 3254 N N . VAL A 1 401 ? -80.227 -4.714 85.777 1.00 84.44 401 VAL A N 1
ATOM 3255 C CA . VAL A 1 401 ? -80.518 -4.246 84.404 1.00 84.44 401 VAL A CA 1
ATOM 3256 C C . VAL A 1 401 ? -82.011 -3.944 84.247 1.00 84.44 401 VAL A C 1
ATOM 3258 O O . VAL A 1 401 ? -82.393 -2.963 83.608 1.00 84.44 401 VAL A O 1
ATOM 3261 N N . GLU A 1 402 ? -82.852 -4.741 84.897 1.00 82.56 402 GLU A N 1
ATOM 3262 C CA . GLU A 1 402 ? -84.307 -4.618 84.940 1.00 82.56 402 GLU A CA 1
ATOM 3263 C C . GLU A 1 402 ? -84.724 -3.331 85.666 1.00 82.56 402 GLU A C 1
ATOM 3265 O O . GLU A 1 402 ? -85.548 -2.567 85.159 1.00 82.56 402 GLU A O 1
ATOM 3270 N N . TYR A 1 403 ? -84.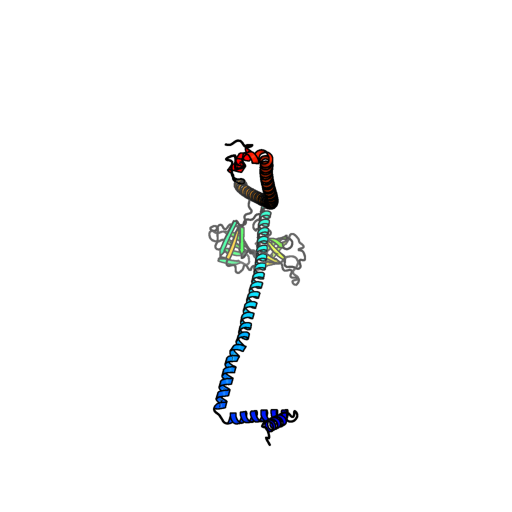074 -3.016 86.796 1.00 84.25 403 TYR A N 1
ATOM 3271 C CA . TYR A 1 403 ? -84.251 -1.736 87.487 1.00 84.25 403 TYR A CA 1
ATOM 3272 C C . TYR A 1 403 ? -83.874 -0.554 86.585 1.00 84.25 403 TYR A C 1
ATOM 3274 O O . TYR A 1 403 ? -84.633 0.411 86.478 1.00 84.25 403 TYR A O 1
ATOM 3282 N N . ARG A 1 404 ? -82.733 -0.638 85.884 1.00 85.06 404 ARG A N 1
ATOM 3283 C CA . ARG A 1 404 ? -82.276 0.420 84.967 1.00 85.06 404 ARG A CA 1
ATOM 3284 C C . ARG A 1 404 ? -83.266 0.655 83.821 1.00 85.06 404 ARG A C 1
ATOM 3286 O O . ARG A 1 404 ? -83.556 1.810 83.511 1.00 85.06 404 ARG A O 1
ATOM 3293 N N . LYS A 1 405 ? -83.828 -0.409 83.237 1.00 85.25 405 LYS A N 1
ATOM 3294 C CA . LYS A 1 405 ? -84.865 -0.320 82.192 1.00 85.25 405 LYS A CA 1
ATOM 3295 C C . LYS A 1 405 ? -86.164 0.305 82.713 1.00 85.25 405 LYS A C 1
ATOM 3297 O O . LYS A 1 405 ? -86.649 1.243 82.087 1.00 85.25 405 LYS A O 1
ATOM 3302 N N . CYS A 1 406 ? -86.663 -0.132 83.874 1.00 83.25 406 CYS A N 1
ATOM 3303 C CA . CYS A 1 406 ? -87.864 0.435 84.511 1.00 83.25 406 CYS A CA 1
ATOM 3304 C C . CYS A 1 406 ? -87.729 1.946 84.779 1.00 83.25 406 CYS A C 1
ATOM 3306 O O . CYS A 1 406 ? -88.647 2.736 84.557 1.00 83.25 406 CYS A O 1
ATOM 3308 N N . VAL A 1 407 ? -86.557 2.379 85.250 1.00 84.81 407 VAL A N 1
ATOM 3309 C CA . VAL A 1 407 ? -86.294 3.798 85.518 1.00 84.81 407 VAL A CA 1
ATOM 3310 C C . VAL A 1 407 ? -86.279 4.615 84.223 1.00 84.81 407 VAL A C 1
ATOM 3312 O O . VAL A 1 407 ? -86.856 5.703 84.165 1.00 84.81 407 VAL A O 1
ATOM 3315 N N . LEU A 1 408 ? -85.659 4.091 83.162 1.00 83.94 408 LEU A N 1
ATOM 3316 C CA . LEU A 1 408 ? -85.630 4.754 81.856 1.00 83.94 408 LEU A CA 1
ATOM 3317 C C . LEU A 1 408 ? -87.013 4.797 81.180 1.00 83.94 408 LEU A C 1
ATOM 3319 O O . LEU A 1 408 ? -87.285 5.752 80.453 1.00 83.94 408 LEU A O 1
ATOM 3323 N N . SER A 1 409 ? -87.910 3.848 81.476 1.00 84.44 409 SER A N 1
ATOM 3324 C CA . SER A 1 409 ? -89.321 3.856 81.049 1.00 84.44 409 SER A CA 1
ATOM 3325 C C . SER A 1 409 ? -90.240 4.707 81.944 1.00 84.44 409 SER A C 1
ATOM 3327 O O . SER A 1 409 ? -91.462 4.597 81.850 1.00 84.44 409 SER A O 1
ATOM 3329 N N . LYS A 1 410 ? -89.683 5.582 82.800 1.00 84.88 410 LYS A N 1
ATOM 3330 C CA . LYS A 1 410 ? -90.427 6.485 83.708 1.00 84.88 410 LYS A CA 1
ATOM 3331 C C . LYS A 1 410 ? -91.294 5.760 84.751 1.00 84.88 410 LYS A C 1
ATOM 3333 O O . LYS A 1 410 ? -92.264 6.331 85.254 1.00 84.88 410 LYS A O 1
ATOM 3338 N N . GLY A 1 411 ? -90.947 4.523 85.109 1.00 72.06 411 GLY A N 1
ATOM 3339 C CA . GLY A 1 411 ? -91.684 3.735 86.101 1.00 72.06 411 GLY A CA 1
ATOM 3340 C C . GLY A 1 411 ? -92.868 2.943 85.548 1.00 72.06 411 GLY A C 1
ATOM 3341 O O . GLY A 1 411 ? -93.667 2.436 86.332 1.00 72.06 411 GLY A O 1
ATOM 3342 N N . LEU A 1 412 ? -92.985 2.825 84.222 1.00 71.88 412 LEU A N 1
ATOM 3343 C CA . LEU A 1 412 ? -93.902 1.880 83.587 1.00 71.88 412 LEU A CA 1
ATOM 3344 C C . LEU A 1 412 ? -93.282 0.479 83.651 1.00 71.88 412 LEU A C 1
ATOM 3346 O O . LEU A 1 412 ? -92.177 0.272 83.136 1.00 71.88 412 LEU A O 1
ATOM 3350 N N . LYS A 1 413 ? -93.980 -0.468 84.291 1.00 62.66 413 LYS A N 1
ATOM 3351 C CA . LYS A 1 413 ? -93.612 -1.889 84.251 1.00 62.66 413 LYS A CA 1
ATOM 3352 C C . LYS A 1 413 ? -93.785 -2.365 82.802 1.00 62.66 413 LYS A C 1
ATOM 3354 O O . LYS A 1 413 ? -94.889 -2.271 82.275 1.00 62.66 413 LYS A O 1
ATOM 3359 N N . GLN A 1 414 ? -92.687 -2.766 82.162 1.00 58.88 414 GLN A N 1
ATOM 3360 C CA . GLN A 1 414 ? -92.736 -3.553 80.926 1.00 58.88 414 GLN A CA 1
ATOM 3361 C C . GLN A 1 414 ? -93.035 -5.003 81.263 1.00 58.88 414 GLN A C 1
ATOM 3363 O O . GLN A 1 414 ? -92.517 -5.455 82.314 1.00 58.88 414 GLN A O 1
#

Sequence (414 aa):
METSRDDFVIALRSAFLKKGTQQRFSLLSLIFFSITFLVLGSFNFKAISYVEKTINEIVYRSSFIVSGPEKFLENNYFIIKSHLNLYEENKKNLSELKRLRGKDLSQEIIILENIKYKKLIDDYFIGDHETVAKVLIDKQSPFLRSIIINKGSKNDIELGMVVLDEGYLVGKIVEVNFFTSRVLLISDINSKIPVSLQPGDIQGIMSGKDKLEGVLQYVKDKNLPEINEEMQVITSGAGGVFKSGIPIGVIEDDKSLGITKDNKIVNFHKNFSQLKYVKVASYKKEQKVLDISSKNESETLENEIEDTNQQQETIRILIEQKKIADEIRVKIQKENDFLRNERIRLEKESDFLKNKVLTEKKINQKNKTQDEEMKFLKMNLYYGHKCRKNFINDGYKVGTVEYRKCVLSKGLKQ

Radius of gyration: 60.28 Å; chains: 1; bounding box: 137×64×155 Å

pLDDT: mean 78.23, std 14.43, range [38.91, 96.56]

Secondary structure (DSSP, 8-state):
----THHHHHHHHHHH--HHHHHHHHHHHHHHHHHHHHHHHHTT-HHHHHHHHHHHHHHHHHHHHHHHHHHHHHHHHHHHHHHHHHHHHHHHHHHHHHHHHHHHHHHHHHHHHHHHHHHHTT--EEEEEEEEEEEEEEEEETTEEEEEES--GGGT--TT-EEEETTEEEEEEEEE-SS-EEEEETTSTT-EEEEEEETTTEEEEEEE-SSSEEEEEEESSSS----SSPEEEEE--TTSSS-TT-EEEEE---TTS---TT--EEEESS-GGG--EEEEEEEEE----TTTHHHHHHHHHHHHHHHHHHHHHHHHHHHHHHHHHHHHHHHHHHHHHHHHHHHHHHHHHHHHHHHHHHHHHHHHHHHHHHHHHHHHHHHHHHHHHHHB--SSS--BPTTSHHHHHHHHTTT---

InterPro domains:
  IPR007221 Rod shape-determining protein MreC [PTHR34138] (24-288)
  IPR007221 Rod shape-determining protein MreC [TIGR00219] (21-259)
  IPR042175 Cell/Rod shape-determining protein MreC, domain 2 [G3DSA:2.40.10.350] (186-271)
  IPR042177 Cell/Rod shape-determining protein MreC, domain 1 [G3DSA:2.40.10.340] (133-278)
  IPR055342 Rod shape-determining protein MreC, beta-barrel core [PF04085] (136-281)